Protein AF-A0A956J479-F1 (afdb_monomer)

Mean predicted aligned error: 20.03 Å

Secondary structure (DSSP, 8-state):
-------------------------PPP-PPEEEEEEEPB-SS-HHHHHHHHHHHHHHHHH-SSEEEPSS-EEHHHHHHHTT--SS--HHHHHHHHHHHT-S-EEEEEEEEETTEEEEEEEEESSSEEEEEEEEEETT---TT-HHHHHHHHHHHHHHTT-PPEEEEEE-SS--EEEETTPPPEEPBTTEEEEEE-SEEEEEEEE-TTB--EEEEEEEPTT-EEEEE-PPPBS---------------------------S----S---SS---------------SSSPPP-------PPEEEEEEESSTT-SBSSHHHHHHHHHHH-EEEEEEEEEPS-EEEP-GGGEESEETTEE---TT--SSS-EEEEEPTT---EEESS-EEETTTTSEEEEEEE--SSEEEES-EEE--SSEEEEEEE-SS----S-EEES-EEE--SSS-SEEEEE-TT----S-EEES--

Nearest PDB structures (foldseek):
  6hif-assembly1_Y  TM=7.988E-01  e=5.379E-04  Candidatus Kuenenia stuttgartensis
  2nsm-assembly1_A  TM=7.038E-01  e=1.275E-03  Homo sapiens
  1h8l-assembly1_A  TM=7.271E-01  e=7.919E-03  Lophonetta specularioides
  4q6v-assembly1_A  TM=5.672E-01  e=2.227E-03  Salmonella enterica subsp. enterica serovar Typhimurium str. LT2
  2xhn-assembly2_A  TM=4.686E-01  e=1.456E-02  Aspergillus aculeatus

pLDDT: mean 75.17, std 23.73, range [21.19, 98.69]

Sequence (469 aa):
MRVVVRFLALLVFALSLFSAQTASAQAKGEKQTIQVLTLYSDTAYEQAEALSIALKRAVDRSSGWTLGKGDFSLEVLTAALGCKTTPDEACLKKIADRVKATHFVWGSLEKQGKDVAGTLHLYDGASGKETQVKYSENLSDASDETLLQIAEVAFAELVGTAPGKLVITSKDAKTVSVDGAAPTAFVDGRAELTLPGGEHTVVLRAPGFGDESRDVTVVQGESSELEIAMRSTAAQVGGGGEVGMDTGKPMNTKKVIGLAGMGVGAALLVGAVYSAIKVNSINNDDADENPYTIIVQGVGALSGTFDVGGGAMDFADPGAAFDALELSGIGGPVVFNVFTGTYTSNASCEFGHKGAVDAPVNGASATNTITFQAAPGQTPVISGSGATDPFALGVSSTVSLNQQFVRFIGITFTGGIDTGLSVLSTATQLASDLEVRRCSFHSVTAGPGMLALGLGGNNLNDVLIENNF

Radius of gyration: 30.96 Å; Cα contacts (8 Å, |Δi|>4): 1007; chains: 1; bounding box: 68×103×88 Å

Solvent-accessible surface area (backbone atoms only — not comparable to full-atom values): 26208 Å² total; per-residue (Å²): 133,85,84,90,82,89,87,87,82,91,79,86,84,77,89,74,86,77,76,81,71,79,76,71,80,77,71,82,82,73,62,45,62,34,33,59,32,33,33,32,40,95,68,27,51,58,38,20,51,16,47,32,47,11,35,46,54,30,33,64,72,37,92,60,40,36,68,43,87,75,88,47,45,46,57,60,50,25,61,76,68,74,43,52,96,74,65,52,64,73,46,48,52,54,49,28,68,72,70,73,42,67,23,34,39,40,40,39,36,36,59,55,88,72,26,32,37,34,43,41,35,26,36,67,84,51,83,48,44,67,45,77,50,74,48,56,56,84,62,43,55,50,82,40,44,49,51,26,52,54,24,30,34,49,49,28,51,36,74,68,44,43,46,6,36,43,36,39,36,22,90,62,44,45,30,37,22,51,68,79,15,72,70,44,66,43,56,96,35,35,35,80,46,80,37,43,53,43,80,44,44,36,36,35,35,33,95,76,35,50,75,44,75,46,79,44,76,36,50,57,64,37,78,47,79,45,82,52,82,64,54,68,74,81,82,90,78,89,83,89,79,91,79,83,91,87,84,85,91,82,93,85,88,85,90,86,87,88,81,87,81,88,83,90,87,85,85,88,72,93,63,67,80,82,76,78,80,74,79,90,68,77,90,73,90,59,96,83,67,80,87,80,85,83,81,87,76,91,50,77,46,41,59,48,73,42,24,23,50,33,91,86,45,47,24,76,36,71,30,60,46,37,52,48,33,42,73,27,16,29,76,35,42,31,38,35,34,28,28,55,47,82,37,76,30,31,66,46,24,27,31,23,28,58,66,88,39,86,33,59,48,46,64,55,34,98,77,20,28,42,34,44,28,34,26,94,94,36,62,19,31,40,35,26,42,34,4,52,34,57,86,68,80,55,42,29,9,16,29,26,34,29,40,49,28,34,33,43,32,36,40,30,27,22,45,2,45,39,13,12,35,36,38,36,14,43,90,89,42,50,32,27,47,30,37,43,27,50,26,35,42,47,68,36,72,74,43,47,45,63,44,80,48,51,37,94,85,32,77,68,42,69,70,46,80,43,75,61,82

Foldseek 3Di:
DDDDDDDDDDDDDDDDDPPPPPPPPDPPADAAEEEEAQEDEPAQNLQSNLLSLLLQVLQVPDPRHDYADDYHHLVVLCVVQVHDSDHAFVSVVVVCVVSVHQKYKYWHWYDDPQKIKIKIFIRNPGRADIDIAMGGSVSSHSPAVQSSFSSNCRSCVRVVFAWFKEKEFEPAFQWKDKPPHDTDGDDPRIDIDTGGFAKIKMWTDHPQFDIDIDIDGGHTPYYHYHYDYTHGPDDDDDDDDDDDDDDDDDDDDDDDDDDDDDDDDDDDDDADDPPFPPPVDDPDPDDPDDDDDDGDDPAAADEDEHEECDDVNNDPHVLRVQVSQLVHAHPFAYEYAYAADEAEAAQSLEHQAREPGGRERPPDDPGHAYEYEHHVPGQHEQEAFRHFHVVVVTQTESHEDQYDRYEYYRYEFEHHAAESYEAEQEPVTHHEQYHYYNYEFDHHHHYYNYHYDYPPPDDHYNYHDYHYD

Structure (mmCIF, N/CA/C/O backbone):
data_AF-A0A956J479-F1
#
_entry.id   AF-A0A956J479-F1
#
loop_
_atom_site.group_PDB
_atom_site.id
_atom_site.type_symbol
_atom_site.label_atom_id
_atom_site.label_alt_id
_atom_site.label_comp_id
_atom_site.label_asym_id
_atom_site.label_entity_id
_atom_site.label_seq_id
_atom_site.pdbx_PDB_ins_code
_atom_site.Cartn_x
_atom_site.Cartn_y
_atom_site.Cartn_z
_atom_site.occupancy
_atom_site.B_iso_or_equiv
_atom_site.auth_seq_id
_atom_site.auth_comp_id
_atom_site.auth_asym_id
_atom_site.auth_atom_id
_atom_site.pdbx_PDB_model_num
ATOM 1 N N . MET A 1 1 ? -6.149 -83.464 48.386 1.00 36.00 1 MET A N 1
ATOM 2 C CA . MET A 1 1 ? -4.729 -83.843 48.545 1.00 36.00 1 MET A CA 1
ATOM 3 C C . MET A 1 1 ? -3.895 -82.575 48.361 1.00 36.00 1 MET A C 1
ATOM 5 O O . MET A 1 1 ? -4.026 -81.972 47.314 1.00 36.00 1 MET A O 1
ATOM 9 N N . ARG A 1 2 ? -3.184 -82.141 49.418 1.00 35.34 2 ARG A N 1
ATOM 10 C CA . ARG A 1 2 ? -1.914 -81.365 49.457 1.00 35.34 2 ARG A CA 1
ATOM 11 C C . ARG A 1 2 ? -1.675 -80.271 48.372 1.00 35.34 2 ARG A C 1
ATOM 13 O O . ARG A 1 2 ? -1.531 -80.608 47.213 1.00 35.34 2 ARG A O 1
ATOM 20 N N . VAL A 1 3 ? -1.687 -78.966 48.706 1.00 32.50 3 VAL A N 1
ATOM 21 C CA . VAL A 1 3 ? -0.550 -78.134 49.221 1.00 32.50 3 VAL A CA 1
ATOM 22 C C . VAL A 1 3 ? 0.208 -77.382 48.091 1.00 32.50 3 VAL A C 1
ATOM 24 O O . VAL A 1 3 ? 0.863 -78.042 47.302 1.00 32.50 3 VAL A O 1
ATOM 27 N N . VAL A 1 4 ? 0.169 -76.020 48.127 1.00 37.81 4 VAL A N 1
ATOM 28 C CA . VAL A 1 4 ? 1.318 -75.051 47.982 1.00 37.81 4 VAL A CA 1
ATOM 29 C C . VAL A 1 4 ? 1.917 -74.863 46.557 1.00 37.81 4 VAL A C 1
ATOM 31 O O . VAL A 1 4 ? 2.041 -75.832 45.835 1.00 37.81 4 VAL A O 1
ATOM 34 N N . VAL A 1 5 ? 2.345 -73.699 46.024 1.00 35.38 5 VAL A N 1
ATOM 35 C CA . VAL A 1 5 ? 2.514 -72.304 46.485 1.00 35.38 5 VAL A CA 1
ATOM 36 C C . VAL A 1 5 ? 2.699 -71.325 45.298 1.00 35.38 5 VAL A C 1
ATOM 38 O O . VAL A 1 5 ? 3.169 -71.698 44.231 1.00 35.38 5 VAL A O 1
ATOM 41 N N . ARG A 1 6 ? 2.333 -70.067 45.579 1.00 37.97 6 ARG A N 1
ATOM 42 C CA . ARG A 1 6 ? 2.652 -68.736 45.007 1.00 37.97 6 ARG A CA 1
ATOM 43 C C . ARG A 1 6 ? 3.824 -68.602 44.011 1.00 37.97 6 ARG A C 1
ATOM 45 O O . ARG A 1 6 ? 4.923 -69.036 44.323 1.00 37.97 6 ARG A O 1
ATOM 52 N N . PHE A 1 7 ? 3.644 -67.739 43.001 1.00 32.47 7 PHE A N 1
ATOM 53 C CA . PHE A 1 7 ? 4.524 -66.575 42.793 1.00 32.47 7 PHE A CA 1
ATOM 54 C C . PHE A 1 7 ? 3.744 -65.359 42.259 1.00 32.47 7 PHE A C 1
ATOM 56 O O . PHE A 1 7 ? 2.740 -65.481 41.566 1.00 32.47 7 PHE A O 1
ATOM 63 N N . LEU A 1 8 ? 4.201 -64.200 42.717 1.00 33.84 8 LEU A N 1
ATOM 64 C CA . LEU A 1 8 ? 3.610 -62.867 42.733 1.00 33.84 8 LEU A CA 1
ATOM 65 C C . LEU A 1 8 ? 3.999 -62.071 41.474 1.00 33.84 8 LEU A C 1
ATOM 67 O O . LEU A 1 8 ? 5.181 -62.038 41.149 1.00 33.84 8 LEU A O 1
ATOM 71 N N . ALA A 1 9 ? 3.061 -61.348 40.857 1.00 31.84 9 ALA A N 1
ATOM 72 C CA . ALA A 1 9 ? 3.350 -60.089 40.160 1.00 31.84 9 ALA A CA 1
ATOM 73 C C . ALA A 1 9 ? 2.073 -59.237 40.060 1.00 31.84 9 ALA A C 1
ATOM 75 O O . ALA A 1 9 ? 1.114 -59.592 39.379 1.00 31.84 9 ALA A O 1
ATOM 76 N N . LEU A 1 10 ? 2.072 -58.131 40.803 1.00 34.28 10 LEU A N 1
ATOM 77 C CA . LEU A 1 10 ? 1.108 -57.037 40.729 1.00 34.28 10 LEU A CA 1
ATOM 78 C C . LEU A 1 10 ? 1.186 -56.341 39.363 1.00 34.28 10 LEU A C 1
ATOM 80 O O . LEU A 1 10 ? 2.277 -55.949 38.962 1.00 34.28 10 LEU A O 1
ATOM 84 N N . LEU A 1 11 ? 0.042 -56.033 38.748 1.00 33.53 11 LEU A N 1
ATOM 85 C CA . LEU A 1 11 ? -0.145 -54.706 38.161 1.00 33.53 11 LEU A CA 1
ATOM 86 C C . LEU A 1 11 ? -1.626 -54.306 38.190 1.00 33.53 11 LEU A C 1
ATOM 88 O O . LEU A 1 11 ? -2.512 -55.041 37.765 1.00 33.53 11 LEU A O 1
ATOM 92 N N . VAL A 1 12 ? -1.849 -53.132 38.763 1.00 35.03 12 VAL A N 1
ATOM 93 C CA . VAL A 1 12 ? -3.118 -52.447 38.992 1.00 35.03 12 VAL A CA 1
ATOM 94 C C . VAL A 1 12 ? -3.683 -51.962 37.654 1.00 35.03 12 VAL A C 1
ATOM 96 O O . VAL A 1 12 ? -3.022 -51.189 36.969 1.00 35.03 12 VAL A O 1
ATOM 99 N N . PHE A 1 13 ? -4.905 -52.368 37.297 1.00 35.03 13 PHE A N 1
ATOM 100 C CA . PHE A 1 13 ? -5.676 -51.727 36.228 1.00 35.03 13 PHE A CA 1
ATOM 101 C C . PHE A 1 13 ? -6.723 -50.827 36.891 1.00 35.03 13 PHE A C 1
ATOM 103 O O . PHE A 1 13 ? -7.744 -51.297 37.393 1.00 35.03 13 PHE A O 1
ATOM 110 N N . ALA A 1 14 ? -6.404 -49.538 36.992 1.00 38.03 14 ALA A N 1
ATOM 111 C CA . ALA A 1 14 ? -7.307 -48.527 37.517 1.00 38.03 14 ALA A CA 1
ATOM 112 C C . ALA A 1 14 ? -8.345 -48.154 36.450 1.00 38.03 14 ALA A C 1
ATOM 114 O O . ALA A 1 14 ? -7.998 -47.809 35.322 1.00 38.03 14 ALA A O 1
ATOM 115 N N . LEU A 1 15 ? -9.618 -48.216 36.846 1.00 41.38 15 LEU A N 1
ATOM 116 C CA . LEU A 1 15 ? -10.742 -47.554 36.191 1.00 41.38 15 LEU A CA 1
ATOM 117 C C . LEU A 1 15 ? -10.443 -46.055 36.046 1.00 41.38 15 LEU A C 1
ATOM 119 O O . LEU A 1 15 ? -10.305 -45.361 37.053 1.00 41.38 15 LEU A O 1
ATOM 123 N N . SER A 1 16 ? -10.457 -45.541 34.819 1.00 34.72 16 SER A N 1
ATOM 124 C CA . SER A 1 16 ? -10.717 -44.127 34.559 1.00 34.72 16 SER A CA 1
ATOM 125 C C . SER A 1 16 ? -11.978 -43.995 33.707 1.00 34.72 16 SER A C 1
ATOM 127 O O . SER A 1 16 ? -12.052 -44.412 32.552 1.00 34.72 16 SER A O 1
ATOM 129 N N . LEU A 1 17 ? -13.003 -43.431 34.342 1.00 38.16 17 LEU A N 1
ATOM 130 C CA . LEU A 1 17 ? -14.173 -42.847 33.706 1.00 38.16 17 LEU A CA 1
ATOM 131 C C . LEU A 1 17 ? -13.689 -41.733 32.772 1.00 38.16 17 LEU A C 1
ATOM 133 O O . LEU A 1 17 ? -13.314 -40.659 33.236 1.00 38.16 17 LEU A O 1
ATOM 137 N N . PHE A 1 18 ? -13.696 -41.976 31.464 1.00 33.41 18 PHE A N 1
ATOM 138 C CA . PHE A 1 18 ? -13.647 -40.887 30.496 1.00 33.41 18 PHE A CA 1
ATOM 139 C C . PHE A 1 18 ? -15.038 -40.261 30.439 1.00 33.41 18 PHE A C 1
ATOM 141 O O . PHE A 1 18 ? -15.944 -40.749 29.765 1.00 33.41 18 PHE A O 1
ATOM 148 N N . SER A 1 19 ? -15.215 -39.174 31.185 1.00 37.88 19 SER A N 1
ATOM 149 C CA . SER A 1 19 ? -16.222 -38.167 30.883 1.00 37.88 19 SER A CA 1
ATOM 150 C C . SER A 1 19 ? -15.996 -37.700 29.447 1.00 37.88 19 SER A C 1
ATOM 152 O O . SER A 1 19 ? -15.016 -37.014 29.161 1.00 37.88 19 SER A O 1
ATOM 154 N N . ALA A 1 20 ? -16.892 -38.103 28.547 1.00 34.62 20 ALA A N 1
ATOM 155 C CA . ALA A 1 20 ? -17.025 -37.497 27.236 1.00 34.62 20 ALA A CA 1
ATOM 156 C C . ALA A 1 20 ? -17.447 -36.039 27.451 1.00 34.62 20 ALA A C 1
ATOM 158 O O . ALA A 1 20 ? -18.630 -35.724 27.552 1.00 34.62 20 ALA A O 1
ATOM 159 N N . GLN A 1 21 ? -16.464 -35.150 27.590 1.00 38.47 21 GLN A N 1
ATOM 160 C CA . GLN A 1 21 ? -16.679 -33.746 27.302 1.00 38.47 21 GLN A CA 1
ATOM 161 C C . GLN A 1 21 ? -17.066 -33.698 25.829 1.00 38.47 21 GLN A C 1
ATOM 163 O O . GLN A 1 21 ? -16.274 -34.031 24.949 1.00 38.47 21 GLN A O 1
ATOM 168 N N . THR A 1 22 ? -18.323 -33.358 25.573 1.00 32.06 22 THR A N 1
ATOM 169 C CA . THR A 1 22 ? -18.760 -32.862 24.279 1.00 32.06 22 THR A CA 1
ATOM 170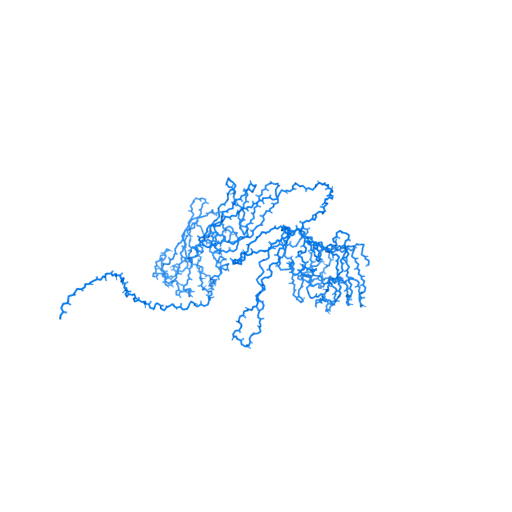 C C . THR A 1 22 ? -17.871 -31.671 23.950 1.00 32.06 22 THR A C 1
ATOM 172 O O . THR A 1 22 ? -18.097 -30.569 24.446 1.00 32.06 22 THR A O 1
ATOM 175 N N . ALA A 1 23 ? -16.820 -31.911 23.169 1.00 29.14 23 ALA A N 1
ATOM 176 C CA . ALA A 1 23 ? -16.127 -30.865 22.452 1.00 29.14 23 ALA A CA 1
ATOM 177 C C . ALA A 1 23 ? -17.169 -30.274 21.501 1.00 29.14 23 ALA A C 1
ATOM 179 O O . ALA A 1 23 ? -17.498 -30.858 20.469 1.00 29.14 23 ALA A O 1
ATOM 180 N N . SER A 1 24 ? -17.779 -29.170 21.921 1.00 34.81 24 SER A N 1
ATOM 181 C CA . SER A 1 24 ? -18.536 -28.303 21.038 1.00 34.81 24 SER A CA 1
ATOM 182 C C . SER A 1 24 ? -17.620 -27.964 19.871 1.00 34.81 24 SER A C 1
ATOM 184 O O . SER A 1 24 ? -16.585 -27.326 20.063 1.00 34.81 24 SER A O 1
ATOM 186 N N . ALA A 1 25 ? -17.975 -28.462 18.688 1.00 32.03 25 ALA A N 1
ATOM 187 C CA . ALA A 1 25 ? -17.360 -28.080 17.433 1.00 32.03 25 ALA A CA 1
ATOM 188 C C . ALA A 1 25 ? -17.319 -26.548 17.376 1.00 32.03 25 ALA A C 1
ATOM 190 O O . ALA A 1 25 ? -18.358 -25.889 17.398 1.00 32.03 25 ALA A O 1
ATOM 191 N N . GLN A 1 26 ? -16.110 -25.993 17.404 1.00 33.75 26 GLN A N 1
ATOM 192 C CA . GLN A 1 26 ? -15.884 -24.559 17.349 1.00 33.75 26 GLN A CA 1
ATOM 193 C C . GLN A 1 26 ? -16.357 -24.082 15.974 1.00 33.75 26 GLN A C 1
ATOM 195 O O . GLN A 1 26 ? -15.857 -24.541 14.945 1.00 33.75 26 GLN A O 1
ATOM 200 N N . ALA A 1 27 ? -17.386 -23.237 15.970 1.00 31.33 27 ALA A N 1
ATOM 201 C CA . ALA A 1 27 ? -17.938 -22.644 14.766 1.00 31.33 27 ALA A CA 1
ATOM 202 C C . ALA A 1 27 ? -16.822 -21.962 13.957 1.00 31.33 27 ALA A C 1
ATOM 204 O O . ALA A 1 27 ? -15.974 -21.257 14.506 1.00 31.33 27 ALA A O 1
ATOM 205 N N . LYS A 1 28 ? -16.825 -22.210 12.647 1.00 38.09 28 LYS A N 1
ATOM 206 C CA . LYS A 1 28 ? -15.977 -21.564 11.640 1.00 38.09 28 LYS A CA 1
A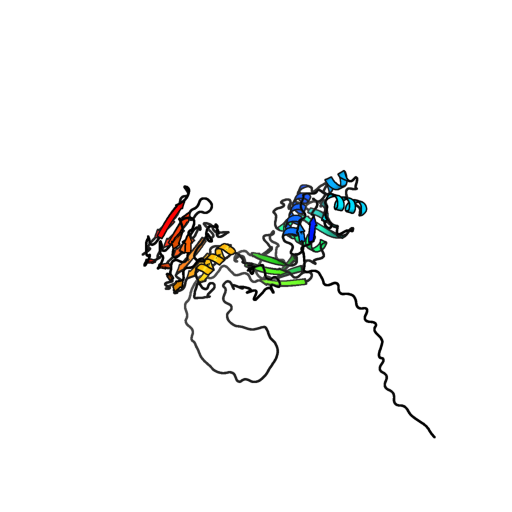TOM 207 C C . LYS A 1 28 ? -16.153 -20.041 11.790 1.00 38.09 28 LYS A C 1
ATOM 209 O O . LYS A 1 28 ? -17.277 -19.558 11.719 1.00 38.09 28 LYS A O 1
ATOM 214 N N . GLY A 1 29 ? -15.061 -19.342 12.110 1.00 49.31 29 GLY A N 1
ATOM 215 C CA . GLY A 1 29 ? -15.051 -18.024 12.757 1.00 49.31 29 GLY A CA 1
ATOM 216 C C . GLY A 1 29 ? -15.752 -16.901 11.992 1.00 49.31 29 GLY A C 1
ATOM 217 O O . GLY A 1 29 ? -15.184 -16.309 11.080 1.00 49.31 29 GLY A O 1
ATOM 218 N N . GLU A 1 30 ? -16.965 -16.575 12.422 1.00 60.19 30 GLU A N 1
ATOM 219 C CA . GLU A 1 30 ? -17.624 -15.303 12.138 1.00 60.19 30 GLU A CA 1
ATOM 220 C C . GLU A 1 30 ? -16.966 -14.216 13.008 1.00 60.19 30 GLU A C 1
ATOM 222 O O . GLU A 1 30 ? -16.804 -14.409 14.217 1.00 60.19 30 GLU A O 1
ATOM 227 N N . LYS A 1 31 ? -16.534 -13.096 12.407 1.00 72.44 31 LYS A N 1
ATOM 228 C CA . LYS A 1 31 ? -15.951 -11.981 13.170 1.00 72.44 31 LYS A CA 1
ATOM 229 C C . LYS A 1 31 ? -16.982 -11.463 14.173 1.00 72.44 31 LYS A C 1
ATOM 231 O O . LYS A 1 31 ? -18.119 -11.167 13.808 1.00 72.44 31 LYS A O 1
ATOM 236 N N . GLN A 1 32 ? -16.585 -11.321 15.433 1.00 85.56 32 GLN A N 1
ATOM 237 C CA . GLN A 1 32 ? -17.480 -10.796 16.461 1.00 85.56 32 GLN A CA 1
ATOM 238 C C . GLN A 1 32 ? -17.600 -9.275 16.327 1.00 85.56 32 GLN A C 1
ATOM 240 O O . GLN A 1 32 ? -16.631 -8.580 16.028 1.00 85.56 32 GLN A O 1
ATOM 245 N N . THR A 1 33 ? -18.799 -8.734 16.546 1.00 92.38 33 THR A N 1
ATOM 246 C CA . THR A 1 33 ? -19.001 -7.278 16.532 1.00 92.38 33 THR A CA 1
ATOM 247 C C . THR A 1 33 ? -18.659 -6.677 17.893 1.00 92.38 33 THR A C 1
ATOM 249 O O . THR A 1 33 ? -19.109 -7.185 18.923 1.00 92.38 33 THR A O 1
ATOM 252 N N . ILE A 1 34 ? -17.911 -5.573 17.893 1.00 95.38 34 ILE A N 1
ATOM 253 C CA . ILE A 1 34 ? -17.559 -4.806 19.091 1.00 95.38 34 ILE A CA 1
ATOM 254 C C . ILE A 1 34 ? -17.755 -3.311 18.860 1.00 95.38 34 ILE A C 1
ATOM 256 O O . ILE A 1 34 ? -17.376 -2.772 17.825 1.00 95.38 34 ILE A O 1
ATOM 260 N N . GLN A 1 35 ? -18.356 -2.627 19.827 1.00 96.56 35 GLN A N 1
ATOM 261 C CA . GLN A 1 35 ? -18.485 -1.174 19.805 1.00 96.56 35 GLN A CA 1
ATOM 262 C C . GLN A 1 35 ? -17.316 -0.528 20.559 1.00 96.56 35 GLN A C 1
ATOM 264 O O . GLN A 1 35 ? -16.873 -1.042 21.579 1.00 96.56 35 GLN A O 1
ATOM 269 N N . VAL A 1 36 ? -16.845 0.636 20.121 1.00 97.62 36 VAL A N 1
ATOM 270 C CA . VAL A 1 36 ? -15.950 1.480 20.930 1.00 97.62 36 VAL A CA 1
ATOM 271 C C . VAL A 1 36 ? -16.738 2.710 21.357 1.00 97.62 36 VAL A C 1
ATOM 273 O O . VAL A 1 36 ? -17.226 3.454 20.501 1.00 97.62 36 VAL A O 1
ATOM 276 N N . LEU A 1 37 ? -16.917 2.890 22.667 1.00 96.88 37 LEU A N 1
ATOM 277 C CA . LEU A 1 37 ? -17.513 4.103 23.224 1.00 96.88 37 LEU A CA 1
ATOM 278 C C . LEU A 1 37 ? -16.428 5.172 23.347 1.00 96.88 37 LEU A C 1
ATOM 280 O O . LEU A 1 37 ? -15.317 4.860 23.775 1.00 96.88 37 LEU A O 1
ATOM 284 N N . THR A 1 38 ? -16.748 6.425 23.020 1.00 97.38 38 THR A N 1
ATOM 285 C CA . THR A 1 38 ? -15.825 7.535 23.267 1.00 97.38 38 THR A CA 1
ATOM 286 C C . THR A 1 38 ? -15.483 7.575 24.751 1.00 97.38 38 THR A C 1
ATOM 288 O O . THR A 1 38 ? -16.386 7.606 25.598 1.00 97.38 38 THR A O 1
ATOM 291 N N . LEU A 1 39 ? -14.184 7.531 25.038 1.00 96.62 39 LEU A N 1
ATOM 292 C CA . LEU A 1 39 ? -13.633 7.495 26.383 1.00 96.62 39 LEU A CA 1
ATOM 293 C C . LEU A 1 39 ? -13.993 8.771 27.142 1.00 96.62 39 LEU A C 1
ATOM 295 O O . LEU A 1 39 ? -14.049 9.860 26.576 1.00 96.62 39 LEU A O 1
ATOM 299 N N . TYR A 1 40 ? -14.231 8.626 28.440 1.00 94.19 40 TYR A N 1
ATOM 300 C CA . TYR A 1 40 ? -14.518 9.753 29.319 1.00 94.19 40 TYR A CA 1
ATOM 301 C C . TYR A 1 40 ? -13.225 10.454 29.751 1.00 94.19 40 TYR A C 1
ATOM 303 O O . TYR A 1 40 ? -12.240 9.795 30.089 1.00 94.19 40 TYR A O 1
ATOM 311 N N . SER A 1 41 ? -13.217 11.785 29.806 1.00 94.75 41 SER A N 1
ATOM 312 C CA . SER A 1 41 ? -12.142 12.521 30.471 1.00 94.75 41 SER A CA 1
ATOM 313 C C . SER A 1 41 ? -12.565 13.929 30.874 1.00 94.75 41 SER A C 1
ATOM 315 O O . SER A 1 41 ? -13.056 14.685 30.043 1.00 94.75 41 SER A O 1
ATOM 317 N N . ASP A 1 42 ? -12.265 14.310 32.118 1.00 91.00 42 ASP A N 1
ATOM 318 C CA . ASP A 1 42 ? -12.422 15.689 32.603 1.00 91.00 42 ASP A CA 1
ATOM 319 C C . ASP A 1 42 ? -11.237 16.598 32.235 1.00 91.00 42 ASP A C 1
ATOM 321 O O . ASP A 1 42 ? -11.354 17.822 32.235 1.00 91.00 42 ASP A O 1
ATOM 325 N N . THR A 1 43 ? -10.062 16.017 31.971 1.00 94.25 43 THR A N 1
ATOM 326 C CA . THR A 1 43 ? -8.796 16.772 31.868 1.00 94.25 43 THR A CA 1
ATOM 327 C C . THR A 1 43 ? -8.038 16.550 30.561 1.00 94.25 43 THR A C 1
ATOM 329 O O . THR A 1 43 ? -7.178 17.362 30.219 1.00 94.25 43 THR A O 1
ATOM 332 N N . ALA A 1 44 ? -8.361 15.494 29.813 1.00 93.19 44 ALA A N 1
ATOM 333 C CA . ALA A 1 44 ? -7.693 15.048 28.591 1.00 93.19 44 ALA A CA 1
ATOM 334 C C . ALA A 1 44 ? -8.711 14.779 27.462 1.00 93.19 44 ALA A C 1
ATOM 336 O O . ALA A 1 44 ? -8.664 13.733 26.819 1.00 93.19 44 ALA A O 1
ATOM 337 N N . TYR A 1 45 ? -9.670 15.693 27.253 1.00 93.75 45 TYR A N 1
ATOM 338 C CA . TYR A 1 45 ? -10.777 15.505 26.300 1.00 93.75 45 TYR A CA 1
ATOM 339 C C . TYR A 1 45 ? -10.294 15.196 24.871 1.00 93.75 45 TYR A C 1
ATOM 341 O O . TYR A 1 45 ? -10.739 14.222 24.270 1.00 93.75 45 TYR A O 1
ATOM 349 N N . GLU A 1 46 ? -9.334 15.971 24.354 1.00 93.12 46 GLU A N 1
ATOM 350 C CA . GLU A 1 46 ? -8.775 15.768 23.006 1.00 93.12 46 GLU A CA 1
ATOM 351 C C . GLU A 1 46 ? -8.119 14.386 22.867 1.00 93.12 46 GLU A C 1
ATOM 353 O O . GLU A 1 46 ? -8.329 13.680 21.885 1.00 93.12 46 GLU A O 1
ATOM 358 N N . GLN A 1 47 ? -7.365 13.957 23.881 1.00 95.56 47 GLN A N 1
ATOM 359 C CA . GLN A 1 47 ? -6.692 12.660 23.888 1.00 95.56 47 GLN A CA 1
ATOM 360 C C . GLN A 1 47 ? -7.684 11.505 24.046 1.00 95.56 47 GLN A C 1
ATOM 362 O O . GLN A 1 47 ? -7.471 10.438 23.474 1.00 95.56 47 GLN A O 1
ATOM 367 N N . ALA A 1 48 ? -8.771 11.711 24.793 1.00 94.56 48 ALA A N 1
ATOM 368 C CA . ALA A 1 48 ? -9.843 10.736 24.929 1.00 94.56 48 ALA A CA 1
ATOM 369 C C . ALA A 1 48 ? -10.557 10.512 23.592 1.00 94.56 48 ALA A C 1
ATOM 371 O O . ALA A 1 48 ? -10.779 9.363 23.209 1.00 94.56 48 ALA A O 1
ATOM 372 N N . GLU A 1 49 ? -10.848 11.576 22.843 1.00 95.19 49 GLU A N 1
ATOM 373 C CA . GLU A 1 49 ? -11.411 11.480 21.495 1.00 95.19 49 GLU A CA 1
ATOM 374 C C . GLU A 1 49 ? -10.435 10.805 20.520 1.00 95.19 49 GLU A C 1
ATOM 376 O O . GLU A 1 49 ? -10.800 9.826 19.861 1.00 95.19 49 GLU A O 1
ATOM 381 N N . ALA A 1 50 ? -9.176 11.249 20.497 1.00 94.62 50 ALA A N 1
ATOM 382 C CA . ALA A 1 50 ? -8.149 10.702 19.617 1.00 94.62 50 ALA A CA 1
ATOM 383 C C . ALA A 1 50 ? -7.898 9.207 19.863 1.00 94.62 50 ALA A C 1
ATOM 385 O O . ALA A 1 50 ? -7.921 8.415 18.918 1.00 94.62 50 ALA A O 1
ATOM 386 N N . LEU A 1 51 ? -7.744 8.790 21.127 1.00 96.50 51 LEU A N 1
ATOM 387 C CA . LEU A 1 51 ? -7.564 7.379 21.473 1.00 96.50 51 LEU A CA 1
ATOM 388 C C . LEU A 1 51 ? -8.815 6.553 21.156 1.00 96.50 51 LEU A C 1
ATOM 390 O O . LEU A 1 51 ? -8.697 5.409 20.730 1.00 96.50 51 LEU A O 1
ATOM 394 N N . SER A 1 52 ? -10.016 7.119 21.304 1.00 97.56 52 SER A N 1
ATOM 395 C CA . SER A 1 52 ? -11.256 6.430 20.919 1.00 97.56 52 SER A CA 1
ATOM 396 C C . SER A 1 52 ? -11.293 6.125 19.422 1.00 97.56 52 SER A C 1
ATOM 398 O O . SER A 1 52 ? -11.714 5.041 19.023 1.00 97.56 52 SER A O 1
ATOM 400 N N . ILE A 1 53 ? -10.844 7.060 18.582 1.00 96.31 53 ILE A N 1
ATOM 401 C CA . ILE A 1 53 ? -10.754 6.853 17.132 1.00 96.31 53 ILE A CA 1
ATOM 402 C C . ILE A 1 53 ? -9.634 5.859 16.800 1.00 96.31 53 ILE A C 1
ATOM 404 O O . ILE A 1 53 ? -9.846 4.956 15.992 1.00 96.31 53 ILE A O 1
ATOM 408 N N . ALA A 1 54 ? -8.480 5.957 17.461 1.00 94.31 54 ALA A N 1
ATOM 409 C CA . ALA A 1 54 ? -7.393 4.993 17.311 1.00 94.31 54 ALA A CA 1
ATOM 410 C C . ALA A 1 54 ? -7.830 3.563 17.693 1.00 94.31 54 ALA A C 1
ATOM 412 O O . ALA A 1 54 ? -7.531 2.617 16.972 1.00 94.31 54 ALA A O 1
ATOM 413 N N . LEU A 1 55 ? -8.629 3.395 18.753 1.00 96.38 55 LEU A N 1
ATOM 414 C CA . LEU A 1 55 ? -9.216 2.105 19.139 1.00 96.38 55 LEU A CA 1
ATOM 415 C C . LEU A 1 55 ? -10.187 1.566 18.081 1.00 96.38 55 LEU A C 1
ATOM 417 O O . LEU A 1 55 ? -10.184 0.369 17.810 1.00 96.38 55 LEU A O 1
ATOM 421 N N . LYS A 1 56 ? -10.994 2.423 17.444 1.00 96.56 56 LYS A N 1
ATOM 422 C CA . LYS A 1 56 ? -11.850 2.013 16.314 1.00 96.56 56 LYS A CA 1
ATOM 423 C C . LYS A 1 56 ? -11.010 1.498 15.141 1.00 96.56 56 LYS A C 1
ATOM 425 O O . LYS A 1 56 ? -11.285 0.419 14.627 1.00 96.56 56 LYS A O 1
ATOM 430 N N . ARG A 1 57 ? -9.941 2.218 14.784 1.00 94.06 57 ARG A N 1
ATOM 431 C CA . ARG A 1 57 ? -8.978 1.797 13.749 1.00 94.06 57 ARG A CA 1
ATOM 432 C C . ARG A 1 57 ? -8.299 0.468 14.112 1.00 94.06 57 ARG A C 1
ATOM 434 O O . ARG A 1 57 ? -8.148 -0.392 13.249 1.00 94.06 57 ARG A O 1
ATOM 441 N N . ALA A 1 58 ? -7.941 0.275 15.382 1.00 90.00 58 ALA A N 1
ATOM 442 C CA . ALA A 1 58 ? -7.369 -0.974 15.881 1.00 90.00 58 ALA A CA 1
ATOM 443 C C . ALA A 1 58 ? -8.341 -2.162 15.750 1.00 90.00 58 ALA A C 1
ATOM 445 O O . ALA A 1 58 ? -7.932 -3.255 15.362 1.00 90.00 58 ALA A O 1
ATOM 446 N N . VAL A 1 59 ? -9.637 -1.952 16.017 1.00 92.25 59 VAL A N 1
ATOM 447 C CA . VAL A 1 59 ? -10.677 -2.967 15.775 1.00 92.25 59 VAL A CA 1
ATOM 448 C C . VAL A 1 59 ? -10.719 -3.346 14.294 1.00 92.25 59 VAL A C 1
ATOM 450 O O . VAL A 1 59 ? -10.714 -4.538 13.984 1.00 92.25 59 VAL A O 1
ATOM 453 N N . ASP A 1 60 ? -10.715 -2.362 13.391 1.00 89.06 60 ASP A N 1
ATOM 454 C CA . ASP A 1 60 ? -10.774 -2.595 11.940 1.00 89.06 60 ASP A CA 1
ATOM 455 C C . ASP A 1 60 ? -9.549 -3.354 11.408 1.00 89.06 60 ASP A C 1
ATOM 457 O O . ASP A 1 60 ? -9.681 -4.198 10.518 1.00 89.06 60 ASP A O 1
ATOM 461 N N . ARG A 1 61 ? -8.364 -3.105 11.983 1.00 83.00 61 ARG A N 1
ATOM 462 C CA . ARG A 1 61 ? -7.127 -3.840 11.669 1.00 83.00 61 ARG A CA 1
ATOM 463 C C . ARG A 1 61 ? -7.064 -5.236 12.297 1.00 83.00 61 ARG A C 1
ATOM 465 O O . ARG A 1 61 ? -6.231 -6.049 11.902 1.00 83.00 61 ARG A O 1
ATOM 472 N N . SER A 1 62 ? -7.943 -5.558 13.245 1.00 81.00 62 SER A N 1
ATOM 473 C CA . SER A 1 62 ? -7.942 -6.869 13.894 1.00 81.00 62 SER A CA 1
ATOM 474 C C . SER A 1 62 ? -8.553 -7.974 13.011 1.00 81.00 62 SER A C 1
ATOM 476 O O . SER A 1 62 ? -9.516 -7.790 12.257 1.00 81.00 62 SER A O 1
ATOM 478 N N . SER A 1 63 ? -8.017 -9.189 13.131 1.00 71.56 63 SER A N 1
ATOM 479 C CA . SER A 1 63 ? -8.477 -10.346 12.350 1.00 71.56 63 SER A CA 1
ATOM 480 C C . SER A 1 63 ? -9.773 -10.977 12.882 1.00 71.56 63 SER A C 1
ATOM 482 O O . SER A 1 63 ? -10.490 -11.612 12.111 1.00 71.56 63 SER A O 1
ATOM 484 N N . GLY A 1 64 ? -10.106 -10.781 14.164 1.00 81.06 64 GLY A N 1
ATOM 485 C CA . GLY A 1 64 ? -11.234 -11.442 14.840 1.00 81.06 64 GLY A CA 1
ATOM 486 C C . GLY A 1 64 ? -12.467 -10.574 15.108 1.00 81.06 64 GLY A C 1
ATOM 487 O O . GLY A 1 64 ? -13.524 -11.121 15.429 1.00 81.06 64 GLY A O 1
ATOM 488 N N . TRP A 1 65 ? -12.361 -9.249 14.962 1.00 89.69 65 TRP A N 1
ATOM 489 C CA . TRP A 1 65 ? -13.424 -8.317 15.341 1.00 89.69 65 TRP A CA 1
ATOM 490 C C . TRP A 1 65 ? -13.869 -7.424 14.185 1.00 89.69 65 TRP A C 1
ATOM 492 O O . TRP A 1 65 ? -13.172 -7.239 13.191 1.00 89.69 65 TRP A O 1
ATOM 502 N N . THR A 1 66 ? -15.085 -6.901 14.291 1.00 91.75 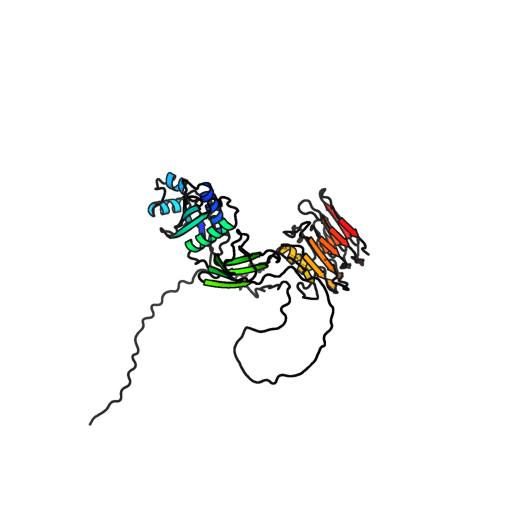66 THR A N 1
ATOM 503 C CA . THR A 1 66 ? -15.648 -5.905 13.374 1.00 91.75 66 THR A CA 1
ATOM 504 C C . THR A 1 66 ? -16.273 -4.785 14.186 1.00 91.75 66 THR A C 1
ATOM 506 O O . THR A 1 66 ? -16.959 -5.043 15.179 1.00 91.75 66 THR A O 1
ATOM 509 N N . LEU A 1 67 ? -16.038 -3.541 13.773 1.00 94.69 67 LEU A N 1
ATOM 510 C CA . LEU A 1 67 ? -16.563 -2.384 14.477 1.00 94.69 67 LEU A CA 1
ATOM 511 C C . LEU A 1 67 ? -18.092 -2.298 14.346 1.00 94.69 67 LEU A C 1
ATOM 513 O O . LEU A 1 67 ? -18.665 -2.401 13.259 1.00 94.69 67 LEU A O 1
ATOM 517 N N . GLY A 1 68 ? -18.760 -2.104 15.482 1.00 91.50 68 GLY A N 1
ATOM 518 C CA . GLY A 1 68 ? -20.195 -1.860 15.564 1.00 91.50 68 GLY A CA 1
ATOM 519 C C . GLY A 1 68 ? -20.598 -0.531 14.923 1.00 91.50 68 GLY A C 1
ATOM 520 O O . GLY A 1 68 ? -19.843 0.440 14.908 1.00 91.50 68 GLY A O 1
ATOM 521 N N . LYS A 1 69 ? -21.818 -0.478 14.377 1.00 88.38 69 LYS A N 1
ATOM 522 C CA . LYS A 1 69 ? -22.351 0.746 13.770 1.00 88.38 69 LYS A CA 1
ATOM 523 C C . LYS A 1 69 ? -22.816 1.731 14.841 1.00 88.38 69 LYS A C 1
ATOM 525 O O . LYS A 1 69 ? -23.636 1.385 15.689 1.00 88.38 69 LYS A O 1
ATOM 530 N N . GLY A 1 70 ? -22.417 2.989 14.677 1.00 87.31 70 GLY A N 1
ATOM 531 C CA . GLY A 1 70 ? -22.870 4.116 15.489 1.00 87.31 70 GLY A CA 1
ATOM 532 C C . GLY A 1 70 ? -21.752 4.709 16.337 1.00 87.31 70 GLY A C 1
ATOM 533 O O . GLY A 1 70 ? -20.787 4.031 16.677 1.00 87.31 70 GLY A O 1
ATOM 534 N N . ASP A 1 71 ? -21.906 5.984 16.682 1.00 91.19 71 ASP A N 1
ATOM 535 C CA . ASP A 1 71 ? -20.990 6.705 17.557 1.00 91.19 71 ASP A CA 1
ATOM 536 C C . ASP A 1 71 ? -21.678 6.992 18.884 1.00 91.19 71 ASP A C 1
ATOM 538 O O . ASP A 1 71 ? -22.744 7.609 18.946 1.00 91.19 71 ASP A O 1
ATOM 542 N N . PHE A 1 72 ? -21.064 6.517 19.960 1.00 95.00 72 PHE A N 1
ATOM 543 C CA . PHE A 1 72 ? -21.621 6.594 21.299 1.00 95.00 72 PHE A CA 1
ATOM 544 C C . PHE A 1 72 ? -20.561 7.127 22.255 1.00 95.00 72 PHE A C 1
ATOM 546 O O . PHE A 1 72 ? -19.436 6.642 22.251 1.00 95.00 72 PHE A O 1
ATOM 553 N N . SER A 1 73 ? -20.928 8.091 23.096 1.00 95.56 73 SER A N 1
ATOM 554 C CA . SER A 1 73 ? -20.056 8.624 24.146 1.00 95.56 73 SER A CA 1
ATOM 555 C C . SER A 1 73 ? -20.427 8.028 25.498 1.00 95.56 73 SER A C 1
ATOM 557 O O . SER A 1 73 ? -21.610 7.986 25.855 1.00 95.56 73 SER A O 1
ATOM 559 N N . LEU A 1 74 ? -19.418 7.584 26.254 1.00 93.81 74 LEU A N 1
ATOM 560 C CA . LEU A 1 74 ? -19.617 7.049 27.597 1.00 93.81 74 LEU A CA 1
ATOM 561 C C . LEU A 1 74 ? -20.257 8.092 28.524 1.00 93.81 74 LEU A C 1
ATOM 563 O O . LEU A 1 74 ? -21.174 7.770 29.278 1.00 93.81 74 LEU A O 1
ATOM 567 N N . GLU A 1 75 ? -19.827 9.349 28.426 1.00 93.44 75 GLU A N 1
ATOM 568 C CA . GLU A 1 75 ? -20.353 10.455 29.229 1.00 93.44 75 GLU A CA 1
ATOM 569 C C . GLU A 1 75 ? -21.839 10.703 28.945 1.00 93.44 75 GLU A C 1
ATOM 571 O O . GLU A 1 75 ? -22.670 10.747 29.852 1.00 93.44 75 GLU A O 1
ATOM 576 N N . VAL A 1 76 ? -22.199 10.779 27.660 1.00 94.31 76 VAL A N 1
ATOM 577 C CA . VAL A 1 76 ? -23.585 11.024 27.237 1.00 94.31 76 VAL A CA 1
ATOM 578 C C . VAL A 1 76 ? -24.494 9.880 27.684 1.00 94.31 76 VAL A C 1
ATOM 580 O O . VAL A 1 76 ? -25.600 10.113 28.176 1.00 94.31 76 VAL A O 1
ATOM 583 N N . LEU A 1 77 ? -24.035 8.636 27.531 1.00 94.75 77 LEU A N 1
ATOM 584 C CA . LEU A 1 77 ? -24.802 7.454 27.914 1.00 94.75 77 LEU A CA 1
ATOM 585 C C . LEU A 1 77 ? -24.977 7.343 29.429 1.00 94.75 77 LEU A C 1
ATOM 587 O O . LEU A 1 77 ? -26.087 7.077 29.890 1.00 94.75 77 LEU A O 1
ATOM 591 N N . THR A 1 78 ? -23.916 7.561 30.207 1.00 93.81 78 THR A N 1
ATOM 592 C CA . THR A 1 78 ? -23.987 7.487 31.674 1.00 93.81 78 THR A CA 1
ATOM 593 C C . THR A 1 78 ? -24.893 8.573 32.242 1.00 93.81 78 THR A C 1
ATOM 595 O O . THR A 1 78 ? -25.759 8.259 33.061 1.00 93.81 78 THR A O 1
ATOM 598 N N . ALA A 1 79 ? -24.802 9.808 31.739 1.00 92.56 79 ALA A N 1
ATOM 599 C CA . ALA A 1 79 ? -25.701 10.894 32.120 1.00 92.56 79 ALA A CA 1
ATOM 600 C C . ALA A 1 79 ? -27.168 10.583 31.769 1.00 92.56 79 ALA A C 1
ATOM 602 O O . ALA A 1 79 ? -28.052 10.701 32.620 1.00 92.56 79 ALA A O 1
ATOM 603 N N . ALA A 1 80 ? -27.437 10.123 30.541 1.00 94.44 80 ALA A N 1
ATOM 604 C CA . ALA A 1 80 ? -28.793 9.810 30.084 1.00 94.44 80 ALA A CA 1
ATOM 605 C C . ALA A 1 80 ? -29.443 8.641 30.848 1.00 94.44 80 ALA A C 1
ATOM 607 O O . ALA A 1 80 ? -30.666 8.594 30.984 1.00 94.44 80 ALA A O 1
ATOM 608 N N . LEU A 1 81 ? -28.641 7.695 31.342 1.00 94.25 81 LEU A N 1
ATOM 609 C CA . LEU A 1 81 ? -29.108 6.500 32.053 1.00 94.25 81 LEU A CA 1
ATOM 610 C C . LEU A 1 81 ? -29.095 6.655 33.585 1.00 94.25 81 LEU A C 1
ATOM 612 O O . LEU A 1 81 ? -29.458 5.708 34.294 1.00 94.25 81 LEU A O 1
ATOM 616 N N . GLY A 1 82 ? -28.709 7.832 34.094 1.00 93.62 82 GLY A N 1
ATOM 617 C CA . GLY A 1 82 ? -28.614 8.119 35.528 1.00 93.62 82 GLY A CA 1
ATOM 618 C C . GLY A 1 82 ? -27.527 7.302 36.230 1.00 93.62 82 GLY A C 1
ATOM 619 O O . GLY A 1 82 ? -27.710 6.876 37.370 1.00 93.62 82 GLY A O 1
ATOM 620 N N . CYS A 1 83 ? -26.431 7.023 35.529 1.00 92.88 83 CYS A N 1
ATOM 621 C CA . CYS A 1 83 ? -25.299 6.269 36.042 1.00 92.88 83 CYS A CA 1
ATOM 622 C C . CYS A 1 83 ? -24.225 7.173 36.646 1.00 92.88 83 CYS A C 1
ATOM 624 O O . CYS A 1 83 ? -24.159 8.371 36.378 1.00 92.88 83 CYS A O 1
ATOM 626 N N . LYS A 1 84 ? -23.345 6.567 37.448 1.00 89.19 84 LYS A N 1
ATOM 627 C CA . LYS A 1 84 ? -22.083 7.192 37.853 1.00 89.19 84 LYS A CA 1
ATOM 628 C C . LYS A 1 84 ? -21.151 7.324 36.643 1.00 89.19 84 LYS A C 1
ATOM 630 O O . LYS A 1 84 ? -21.277 6.555 35.691 1.00 89.19 84 LYS A O 1
ATOM 635 N N . THR A 1 85 ? -20.210 8.263 36.727 1.00 79.69 85 THR A N 1
ATOM 636 C CA . THR A 1 85 ? -19.183 8.520 35.700 1.00 79.69 85 THR A CA 1
ATOM 637 C C . THR A 1 85 ? -18.356 7.276 35.390 1.00 79.69 85 THR A C 1
ATOM 639 O O . THR A 1 85 ? -18.127 6.971 34.227 1.00 79.69 85 THR A O 1
ATOM 642 N N . THR A 1 86 ? -17.993 6.508 36.420 1.00 87.94 86 THR A N 1
ATOM 643 C CA . THR A 1 86 ? -17.521 5.126 36.282 1.00 87.94 86 THR A CA 1
ATOM 644 C C . THR A 1 86 ? -18.721 4.180 36.436 1.00 87.94 86 THR A C 1
ATOM 646 O O . THR A 1 86 ? -19.241 4.045 37.552 1.00 87.94 86 THR A O 1
ATOM 649 N N . PRO A 1 87 ? -19.209 3.553 35.351 1.00 90.38 87 PRO A N 1
ATOM 650 C CA . PRO A 1 87 ? -20.351 2.646 35.396 1.00 90.38 87 PRO A CA 1
ATOM 651 C C . PRO A 1 87 ? -20.066 1.404 36.244 1.00 90.38 87 PRO A C 1
ATOM 653 O O . PRO A 1 87 ? -18.995 0.811 36.156 1.00 90.38 87 PRO A O 1
ATOM 656 N N . ASP A 1 88 ? -21.058 0.962 37.015 1.00 90.62 88 ASP A N 1
ATOM 657 C CA . ASP A 1 88 ? -21.071 -0.382 37.596 1.00 90.62 88 ASP A CA 1
ATOM 658 C C . ASP A 1 88 ? -21.676 -1.403 36.614 1.00 90.62 88 ASP A C 1
ATOM 660 O O . ASP A 1 88 ? -22.210 -1.046 35.561 1.00 90.62 88 ASP A O 1
ATOM 664 N N . GLU A 1 89 ? -21.630 -2.692 36.958 1.00 90.69 89 GLU A N 1
ATOM 665 C CA . GLU A 1 89 ? -22.138 -3.775 36.101 1.00 90.69 89 GLU A CA 1
ATOM 666 C C . GLU A 1 89 ? -23.617 -3.582 35.707 1.00 90.69 89 GLU A C 1
ATOM 668 O O . GLU A 1 89 ? -24.021 -3.877 34.579 1.00 90.69 89 GLU A O 1
ATOM 673 N N . ALA A 1 90 ? -24.437 -3.047 36.619 1.00 92.06 90 ALA A N 1
ATOM 674 C CA . ALA A 1 90 ? -25.847 -2.778 36.358 1.00 92.06 90 ALA A CA 1
ATOM 675 C C . ALA A 1 90 ? -26.028 -1.660 35.321 1.00 92.06 90 ALA A C 1
ATOM 677 O O . ALA A 1 90 ? -26.898 -1.757 34.452 1.00 92.06 90 ALA A O 1
ATOM 678 N N . CYS A 1 91 ? -25.208 -0.609 35.383 1.00 94.12 91 CYS A N 1
ATOM 679 C CA . CYS A 1 91 ? -25.197 0.427 34.363 1.00 94.12 91 CYS A CA 1
ATOM 680 C C . CYS A 1 91 ? -24.666 -0.086 33.018 1.00 94.12 91 CYS A C 1
ATOM 682 O O . CYS A 1 91 ? -25.271 0.204 31.986 1.00 94.12 91 CYS A O 1
ATOM 684 N N . LEU A 1 92 ? -23.593 -0.883 33.013 1.00 94.69 92 LEU A N 1
ATOM 685 C CA . LEU A 1 92 ? -23.027 -1.442 31.781 1.00 94.69 92 LEU A CA 1
ATOM 686 C C . LEU A 1 92 ? -24.059 -2.264 30.999 1.00 94.69 92 LEU A C 1
ATOM 688 O O . LEU A 1 92 ? -24.145 -2.125 29.783 1.00 94.69 92 LEU A O 1
ATOM 692 N N . LYS A 1 93 ? -24.923 -3.024 31.687 1.00 94.44 93 LYS A N 1
ATOM 693 C CA . LYS A 1 93 ? -26.052 -3.731 31.052 1.00 94.44 93 LYS A CA 1
ATOM 694 C C . LYS A 1 93 ? -27.040 -2.775 30.374 1.00 94.44 93 LYS A C 1
ATOM 696 O O . LYS A 1 93 ? -27.425 -3.000 29.231 1.00 94.44 93 LYS A O 1
ATOM 701 N N . LYS A 1 94 ? -27.402 -1.664 31.026 1.00 95.81 94 LYS A N 1
ATOM 702 C CA . LYS A 1 94 ? -28.272 -0.638 30.414 1.00 95.81 94 LYS A CA 1
ATOM 703 C C . LYS A 1 94 ? -27.622 0.010 29.192 1.00 95.81 94 LYS A C 1
ATOM 705 O O . LYS A 1 94 ? -28.310 0.309 28.216 1.00 95.81 94 LYS A O 1
ATOM 710 N N . ILE A 1 95 ? -26.312 0.250 29.255 1.00 95.06 95 ILE A N 1
ATOM 711 C CA . ILE A 1 95 ? -25.538 0.779 28.131 1.00 95.06 95 ILE A CA 1
ATOM 712 C C . ILE A 1 95 ? -25.572 -0.219 26.971 1.00 95.06 95 ILE A C 1
ATOM 714 O O . ILE A 1 95 ? -25.960 0.177 25.872 1.00 95.06 95 ILE A O 1
ATOM 718 N N . ALA A 1 96 ? -25.279 -1.499 27.226 1.00 94.81 96 ALA A N 1
ATOM 719 C CA . ALA A 1 96 ? -25.345 -2.582 26.242 1.00 94.81 96 ALA A CA 1
ATOM 720 C C . ALA A 1 96 ? -26.702 -2.616 25.517 1.00 94.81 96 ALA A C 1
ATOM 722 O O . ALA A 1 96 ? -26.764 -2.591 24.284 1.00 94.81 96 ALA A O 1
ATOM 723 N N . ASP A 1 97 ? -27.801 -2.562 26.278 1.00 94.94 97 ASP A N 1
ATOM 724 C CA . ASP A 1 97 ? -29.169 -2.553 25.747 1.00 94.94 97 ASP A CA 1
ATOM 725 C C . ASP A 1 97 ? -29.466 -1.330 24.866 1.00 94.94 97 ASP A C 1
ATOM 727 O O . ASP A 1 97 ? -30.244 -1.419 23.901 1.00 94.94 97 ASP A O 1
ATOM 731 N N . ARG A 1 98 ? -28.868 -0.179 25.208 1.00 94.69 98 ARG A N 1
ATOM 732 C CA . ARG A 1 98 ? -29.053 1.095 24.505 1.00 94.69 98 ARG A CA 1
ATOM 733 C C . ARG A 1 98 ? -28.279 1.149 23.195 1.00 94.69 98 ARG A C 1
ATOM 735 O O . ARG A 1 98 ? -28.846 1.625 22.210 1.00 94.69 98 ARG A O 1
ATOM 742 N N . VAL A 1 99 ? -27.030 0.680 23.196 1.00 94.00 99 VAL A N 1
ATOM 743 C CA . VAL A 1 99 ? -26.152 0.659 22.012 1.00 94.00 99 VAL A CA 1
ATOM 744 C C . VAL A 1 99 ? -26.351 -0.585 21.147 1.00 94.00 99 VAL A C 1
ATOM 746 O O . VAL A 1 99 ? -25.841 -0.636 20.036 1.00 94.00 99 VAL A O 1
ATOM 749 N N . LYS A 1 100 ? -27.131 -1.567 21.625 1.00 93.06 100 LYS A N 1
ATOM 750 C CA . LYS A 1 100 ? -27.403 -2.837 20.933 1.00 93.06 100 LYS A CA 1
ATOM 751 C C . LYS A 1 100 ? -26.129 -3.638 20.645 1.00 93.06 100 LYS A C 1
ATOM 753 O O . LYS A 1 100 ? -26.025 -4.269 19.598 1.00 93.06 100 LYS A O 1
ATOM 758 N N . ALA A 1 101 ? -25.186 -3.635 21.587 1.00 91.19 101 ALA A N 1
ATOM 759 C CA . ALA A 1 101 ? -23.925 -4.360 21.467 1.00 91.19 101 ALA A CA 1
ATOM 760 C C . ALA A 1 101 ? -23.751 -5.352 22.619 1.00 91.19 101 ALA A C 1
ATOM 762 O O . ALA A 1 101 ? -24.038 -5.035 23.772 1.00 91.19 101 ALA A O 1
ATOM 763 N N . THR A 1 102 ? -23.252 -6.545 22.300 1.00 90.25 102 THR A N 1
ATOM 764 C CA . THR A 1 102 ? -22.863 -7.552 23.299 1.00 90.25 102 THR A CA 1
ATOM 765 C C . THR A 1 102 ? -21.428 -7.358 23.778 1.00 90.25 102 THR A C 1
ATOM 767 O O . THR A 1 102 ? -21.107 -7.782 24.882 1.00 90.25 102 THR A O 1
ATOM 770 N N . HIS A 1 103 ? -20.593 -6.697 22.968 1.00 94.12 103 HIS A N 1
ATOM 771 C CA . HIS A 1 103 ? -19.236 -6.313 23.327 1.00 94.12 103 HIS A CA 1
ATOM 772 C C . HIS A 1 103 ? -19.024 -4.823 23.112 1.00 94.12 103 HIS A C 1
ATOM 774 O O . HIS A 1 103 ? -19.395 -4.290 22.060 1.00 94.12 103 HIS A O 1
ATOM 780 N N . PHE A 1 104 ? -18.396 -4.156 24.076 1.00 96.44 104 PHE A N 1
ATOM 781 C CA . PHE A 1 104 ? -17.918 -2.799 23.857 1.00 96.44 104 PHE A CA 1
ATOM 782 C C . PHE A 1 104 ? -16.708 -2.434 24.709 1.00 96.44 104 PHE A C 1
ATOM 784 O O . PHE A 1 104 ? -16.592 -2.854 25.859 1.00 96.44 104 PHE A O 1
ATOM 791 N N . VAL A 1 105 ? -15.830 -1.612 24.139 1.00 97.12 105 VAL A N 1
ATOM 792 C CA . VAL A 1 105 ? -14.726 -0.971 24.853 1.00 97.12 105 VAL A CA 1
ATOM 793 C C . VAL A 1 105 ? -15.222 0.332 25.467 1.00 97.12 105 VAL A C 1
ATOM 795 O O . VAL A 1 105 ? -15.903 1.122 24.807 1.00 97.12 105 VAL A O 1
ATOM 798 N N . TRP A 1 106 ? -14.881 0.557 26.730 1.00 96.06 106 TRP A N 1
ATOM 799 C CA . TRP A 1 106 ? -15.162 1.789 27.463 1.00 96.06 106 TRP A CA 1
ATOM 800 C C . TRP A 1 106 ? -14.010 2.104 28.416 1.00 96.06 106 TRP A C 1
ATOM 802 O O . TRP A 1 106 ? -13.176 1.248 28.692 1.00 96.06 106 TRP A O 1
ATOM 812 N N . GLY A 1 107 ? -13.938 3.327 28.927 1.00 95.94 107 GLY A N 1
ATOM 813 C CA . GLY A 1 107 ? -12.879 3.692 29.859 1.00 95.94 107 GLY A CA 1
ATOM 814 C C . GLY A 1 107 ? -12.776 5.186 30.082 1.00 95.94 107 GLY A C 1
ATOM 815 O O . GLY A 1 107 ? -13.609 5.963 29.602 1.00 95.94 107 GLY A O 1
ATOM 816 N N . SER A 1 108 ? -11.735 5.574 30.808 1.00 94.62 108 SER A N 1
ATOM 817 C CA . SER A 1 108 ? -11.470 6.970 31.132 1.00 94.62 108 SER A CA 1
ATOM 818 C C . SER A 1 108 ? -9.989 7.307 31.099 1.00 94.62 108 SER A C 1
ATOM 820 O O . SER A 1 108 ? -9.160 6.478 31.478 1.00 94.62 108 SER A O 1
ATOM 822 N N . LEU A 1 109 ? -9.677 8.541 30.702 1.00 95.88 109 LEU A N 1
ATOM 823 C CA . LEU A 1 109 ? -8.329 9.107 30.685 1.00 95.88 109 LEU A CA 1
ATOM 824 C C . LEU A 1 109 ? -8.227 10.336 31.590 1.00 95.88 109 LEU A C 1
ATOM 826 O O . LEU A 1 109 ? -9.189 11.085 31.750 1.00 95.88 109 LEU A O 1
ATOM 830 N N . GLU A 1 110 ? -7.034 10.602 32.105 1.00 94.06 110 GLU A N 1
ATOM 831 C CA . GLU A 1 110 ? -6.707 11.792 32.887 1.00 94.06 110 GLU A CA 1
ATOM 832 C C . GLU A 1 110 ? -5.303 12.305 32.541 1.00 94.06 110 GLU A C 1
ATOM 834 O O . GLU A 1 110 ? -4.380 11.524 32.285 1.00 94.06 110 GLU A O 1
ATOM 839 N N . LYS A 1 111 ? -5.114 13.630 32.569 1.00 92.12 111 LYS A N 1
ATOM 840 C CA . LYS A 1 111 ? -3.781 14.234 32.453 1.00 92.12 111 LYS A CA 1
ATOM 841 C C . LYS A 1 111 ? -2.964 13.996 33.719 1.00 92.12 111 LYS A C 1
ATOM 843 O O . LYS A 1 111 ? -3.407 14.273 34.831 1.00 92.12 111 LYS A O 1
ATOM 848 N N . GLN A 1 112 ? -1.721 13.573 33.534 1.00 92.06 112 GLN A N 1
ATOM 849 C CA . GLN A 1 112 ? -0.727 13.358 34.579 1.00 92.06 112 GLN A CA 1
ATOM 850 C C . GLN A 1 112 ? 0.579 14.069 34.207 1.00 92.06 112 GLN A C 1
ATOM 852 O O . GLN A 1 112 ? 1.537 13.475 33.711 1.00 92.06 112 GLN A O 1
ATOM 857 N N . GLY A 1 113 ? 0.630 15.379 34.448 1.00 90.31 113 GLY A N 1
ATOM 858 C CA . GLY A 1 113 ? 1.786 16.193 34.073 1.00 90.31 113 GLY A CA 1
ATOM 859 C C . GLY A 1 113 ? 1.918 16.299 32.553 1.00 90.31 113 GLY A C 1
ATOM 860 O O . GLY A 1 113 ? 1.068 16.916 31.928 1.00 90.31 113 GLY A O 1
ATOM 861 N N . LYS A 1 114 ? 2.984 15.720 31.983 1.00 87.56 114 LYS A N 1
ATOM 862 C CA . LYS A 1 114 ? 3.239 15.679 30.524 1.00 87.56 114 LYS A CA 1
ATOM 863 C C . LYS A 1 114 ? 2.705 14.412 29.845 1.00 87.56 114 LYS A C 1
ATOM 865 O O . LYS A 1 114 ? 2.893 14.221 28.642 1.00 87.56 114 LYS A O 1
ATOM 870 N N . ASP A 1 115 ? 2.076 13.546 30.629 1.00 89.06 115 ASP A N 1
ATOM 871 C CA . ASP A 1 115 ? 1.509 12.285 30.180 1.00 89.06 115 ASP A CA 1
ATOM 872 C C . ASP A 1 115 ? -0.020 12.336 30.298 1.00 89.06 115 ASP A C 1
ATOM 874 O O . ASP A 1 115 ? -0.583 13.122 31.061 1.00 89.06 115 ASP A O 1
ATOM 878 N N . VAL A 1 116 ? -0.690 11.449 29.578 1.00 92.75 116 VAL A N 1
ATOM 879 C CA . VAL A 1 116 ? -2.081 11.055 29.782 1.00 92.75 116 VAL A CA 1
ATOM 880 C C . VAL A 1 116 ? -2.081 9.587 30.174 1.00 92.75 116 VAL A C 1
ATOM 882 O O . VAL A 1 116 ? -1.358 8.780 29.589 1.00 92.75 116 VAL A O 1
ATOM 885 N N . ALA A 1 117 ? -2.860 9.241 31.192 1.00 91.50 117 ALA A N 1
ATOM 886 C CA . ALA A 1 117 ? -3.007 7.865 31.637 1.00 91.50 117 ALA A CA 1
ATOM 887 C C . ALA A 1 117 ? -4.472 7.538 31.896 1.00 91.50 117 ALA A C 1
ATOM 889 O O . ALA A 1 117 ? -5.270 8.417 32.215 1.00 91.50 117 ALA A O 1
ATOM 890 N N . GLY A 1 118 ? -4.827 6.269 31.778 1.00 93.75 118 GLY A N 1
ATOM 891 C CA . GLY A 1 118 ? -6.196 5.843 31.984 1.00 93.75 118 GLY A CA 1
ATOM 892 C C . GLY A 1 118 ? -6.362 4.340 32.008 1.00 93.75 118 GLY A C 1
ATOM 893 O O . GLY A 1 118 ? -5.401 3.584 31.865 1.00 93.75 118 GLY A O 1
ATOM 894 N N . THR A 1 119 ? -7.606 3.922 32.207 1.00 94.81 119 THR A N 1
ATOM 895 C CA . THR A 1 119 ? -7.990 2.509 32.225 1.00 94.81 119 THR A CA 1
ATOM 896 C C . THR A 1 119 ? -9.041 2.275 31.155 1.00 94.81 119 THR A C 1
ATOM 898 O O . THR A 1 119 ? -10.010 3.032 31.049 1.00 94.81 119 THR A O 1
ATOM 901 N N . LEU A 1 120 ? -8.819 1.241 30.352 1.00 96.44 120 LEU A N 1
ATOM 902 C CA . LEU A 1 120 ? -9.755 0.732 29.366 1.00 96.44 120 LEU A CA 1
ATOM 903 C C . LEU A 1 120 ? -10.330 -0.590 29.867 1.00 96.44 120 LEU A C 1
ATOM 905 O O . LEU A 1 120 ? -9.640 -1.384 30.502 1.00 96.44 120 LEU A O 1
ATOM 909 N N . HIS A 1 121 ? -11.584 -0.839 29.534 1.00 95.81 121 HIS A N 1
ATOM 910 C CA . HIS A 1 121 ? -12.339 -2.010 29.938 1.00 95.81 121 HIS A CA 1
ATOM 911 C C . HIS A 1 121 ? -13.067 -2.595 28.729 1.00 95.81 121 HIS A C 1
ATOM 913 O O . HIS A 1 121 ? -13.571 -1.866 27.871 1.00 95.81 121 HIS A O 1
ATOM 919 N N . LEU A 1 122 ? -13.175 -3.918 28.702 1.00 95.31 122 LEU A N 1
ATOM 920 C CA . LEU A 1 122 ? -14.034 -4.661 27.798 1.00 95.31 122 LEU A CA 1
ATOM 921 C C . LEU A 1 122 ? -15.299 -5.063 28.549 1.00 95.31 122 LEU A C 1
ATOM 923 O O . LEU A 1 122 ? -15.239 -5.689 29.604 1.00 95.31 122 LEU A O 1
ATOM 927 N N . TYR A 1 123 ? -16.454 -4.730 27.994 1.00 94.75 123 TYR A N 1
ATOM 928 C CA . TYR A 1 123 ? -17.704 -5.386 28.342 1.00 94.75 123 TYR A CA 1
ATOM 929 C C . TYR A 1 123 ? -17.933 -6.560 27.389 1.00 94.75 123 TYR A C 1
ATOM 931 O O . TYR A 1 123 ? -17.824 -6.376 26.180 1.00 94.75 123 TYR A O 1
ATOM 939 N N . ASP A 1 124 ? -18.268 -7.734 27.920 1.00 90.38 124 ASP A N 1
ATOM 940 C CA . ASP A 1 124 ? -18.523 -8.986 27.182 1.00 90.38 124 ASP A CA 1
ATOM 941 C C . ASP A 1 124 ? -19.791 -9.717 27.680 1.00 90.38 124 ASP A C 1
ATOM 943 O O . ASP A 1 124 ? -19.953 -10.929 27.538 1.00 90.38 124 ASP A O 1
ATOM 947 N N . GLY A 1 125 ? -20.703 -8.968 28.309 1.00 84.25 125 GLY A N 1
ATOM 948 C CA . GLY A 1 125 ? -21.840 -9.500 29.066 1.00 84.25 125 GLY A CA 1
ATOM 949 C C . GLY A 1 125 ? -21.660 -9.388 30.585 1.00 84.25 125 GLY A C 1
ATOM 950 O O . GLY A 1 125 ? -22.657 -9.376 31.315 1.00 84.25 125 GLY A O 1
ATOM 951 N N . ALA A 1 126 ? -20.422 -9.211 31.056 1.00 77.19 126 ALA A N 1
ATOM 952 C CA . ALA A 1 126 ? -20.072 -8.861 32.432 1.00 77.19 126 ALA A CA 1
ATOM 953 C C . ALA A 1 126 ? -19.084 -7.676 32.471 1.00 77.19 126 ALA A C 1
ATOM 955 O O . ALA A 1 126 ? -18.709 -7.121 31.436 1.00 77.19 126 ALA A O 1
ATOM 956 N N . SER A 1 127 ? -18.672 -7.253 33.673 1.00 65.25 127 SER A N 1
ATOM 957 C CA . SER A 1 127 ? -17.464 -6.435 33.833 1.00 65.25 127 SER A CA 1
ATOM 958 C C . SER A 1 127 ? -16.269 -7.296 33.414 1.00 65.25 127 SER A C 1
ATOM 960 O O . SER A 1 127 ? -15.797 -8.115 34.204 1.00 65.25 127 SER A O 1
ATOM 962 N N . GLY A 1 128 ? -15.893 -7.196 32.141 1.00 72.88 128 GLY A N 1
ATOM 963 C CA . GLY A 1 128 ? -14.874 -8.027 31.517 1.00 72.88 128 GLY A CA 1
ATOM 964 C C . GLY A 1 128 ? -13.456 -7.573 31.860 1.00 72.88 128 GLY A C 1
ATOM 965 O O . GLY A 1 128 ? -13.194 -7.001 32.919 1.00 72.88 128 GLY A O 1
ATOM 966 N N . LYS A 1 129 ? -12.517 -7.877 30.963 1.00 87.25 129 LYS A N 1
ATOM 967 C CA . LYS A 1 129 ? -11.085 -7.602 31.129 1.00 87.25 129 LYS A CA 1
ATOM 968 C C . LYS A 1 129 ? -10.792 -6.098 31.118 1.00 87.25 129 LYS A C 1
ATOM 970 O O . LYS A 1 129 ? -11.479 -5.333 30.447 1.00 87.25 129 LYS A O 1
ATOM 975 N N . GLU A 1 130 ? -9.747 -5.685 31.825 1.00 93.12 130 GLU A N 1
ATOM 976 C CA . GLU A 1 130 ? -9.259 -4.304 31.827 1.00 93.12 130 GLU A CA 1
ATOM 977 C C . GLU A 1 130 ? -7.774 -4.232 31.469 1.00 93.12 130 GLU A C 1
ATOM 979 O O . GLU A 1 130 ? -7.033 -5.202 31.654 1.00 93.12 130 GLU A O 1
ATOM 984 N N . THR A 1 131 ? -7.352 -3.080 30.955 1.00 91.81 131 THR A N 1
ATOM 985 C CA . THR A 1 131 ? -5.943 -2.736 30.757 1.00 91.81 131 THR A CA 1
ATOM 986 C C . THR A 1 131 ? -5.697 -1.252 31.020 1.00 91.81 131 THR A C 1
ATOM 988 O O . THR A 1 131 ? -6.610 -0.426 30.965 1.00 91.81 131 THR A O 1
ATOM 991 N N . GLN A 1 132 ? -4.449 -0.908 31.320 1.00 91.69 132 GLN A N 1
ATOM 992 C CA . GLN A 1 132 ? -4.005 0.459 31.543 1.00 91.69 132 GLN A CA 1
ATOM 993 C C . GLN A 1 132 ? -3.311 1.004 30.302 1.00 91.69 132 GLN A C 1
ATOM 995 O O . GLN A 1 132 ? -2.521 0.320 29.659 1.00 91.69 132 GLN A O 1
ATOM 1000 N N . VAL A 1 133 ? -3.547 2.280 30.016 1.00 89.56 133 VAL A N 1
ATOM 1001 C CA . VAL A 1 133 ? -2.831 3.022 28.977 1.00 89.56 133 VAL A CA 1
ATOM 1002 C C . VAL A 1 133 ? -2.111 4.203 29.603 1.00 89.56 133 VAL A C 1
ATOM 1004 O O . VAL A 1 133 ? -2.638 4.865 30.498 1.00 89.56 133 VAL A O 1
ATOM 1007 N N . LYS A 1 134 ? -0.895 4.474 29.132 1.00 90.69 134 LYS A N 1
ATOM 1008 C CA . LYS A 1 134 ? -0.134 5.666 29.499 1.00 90.69 134 LYS A CA 1
ATOM 1009 C C . LYS A 1 134 ? 0.730 6.114 28.327 1.00 90.69 134 LYS A C 1
ATOM 1011 O O . LYS A 1 134 ? 1.509 5.320 27.809 1.00 90.69 134 LYS A O 1
ATOM 1016 N N . TYR A 1 135 ? 0.610 7.377 27.933 1.00 86.94 135 TYR A N 1
ATOM 1017 C CA . TYR A 1 135 ? 1.332 7.942 26.793 1.00 86.94 135 TYR A CA 1
ATOM 1018 C C . TYR A 1 135 ? 1.492 9.462 26.916 1.00 86.94 135 TYR A C 1
ATOM 1020 O O . TYR A 1 135 ? 0.939 10.077 27.821 1.00 86.94 135 TYR A O 1
ATOM 1028 N N . SER A 1 136 ? 2.289 10.080 26.042 1.00 87.50 136 SER A N 1
ATOM 1029 C CA . SER A 1 136 ? 2.539 11.529 26.092 1.00 87.50 136 SER A CA 1
ATOM 1030 C C . SER A 1 136 ? 1.283 12.333 25.748 1.00 87.50 136 SER A C 1
ATOM 1032 O O . SER A 1 136 ? 0.586 12.001 24.792 1.00 87.50 136 SER A O 1
ATOM 1034 N N . GLU A 1 137 ? 1.039 13.447 26.447 1.00 88.81 137 GLU A N 1
ATOM 1035 C CA . GLU A 1 137 ? -0.111 14.321 26.155 1.00 88.81 137 GLU A CA 1
ATOM 1036 C C . GLU A 1 137 ? -0.091 14.933 24.741 1.00 88.81 137 GLU A C 1
ATOM 1038 O O . GLU A 1 137 ? -1.128 15.391 24.263 1.00 88.81 137 GLU A O 1
ATOM 1043 N N . ASN A 1 138 ? 1.067 14.918 24.071 1.00 87.44 138 ASN A N 1
ATOM 1044 C CA . ASN A 1 138 ? 1.238 15.421 22.707 1.00 87.44 138 ASN A CA 1
ATOM 1045 C C . ASN A 1 138 ? 0.564 14.538 21.643 1.00 87.44 138 ASN A C 1
ATOM 1047 O O . ASN A 1 138 ? 0.380 14.992 20.518 1.00 87.44 138 ASN A O 1
ATOM 1051 N N . LEU A 1 139 ? 0.217 13.288 21.972 1.00 82.75 139 LEU A N 1
ATOM 1052 C CA . LEU A 1 139 ? -0.524 12.409 21.068 1.00 82.75 139 LEU A CA 1
ATOM 1053 C C . LEU A 1 139 ? -2.024 12.717 21.173 1.00 82.75 139 LEU A C 1
ATOM 1055 O O . LEU A 1 139 ? -2.759 12.067 21.918 1.00 82.75 139 LEU A O 1
ATOM 1059 N N . SER A 1 140 ? -2.460 13.749 20.452 1.00 87.81 140 SER A N 1
ATOM 1060 C CA . SER A 1 140 ? -3.865 14.174 20.358 1.00 87.81 140 SER A CA 1
ATOM 1061 C C . SER A 1 140 ? -4.443 14.086 18.940 1.00 87.81 140 SER A C 1
ATOM 1063 O O . SER A 1 140 ? -5.620 14.376 18.747 1.00 87.81 140 SER A O 1
ATOM 1065 N N . ASP A 1 141 ? -3.650 13.663 17.951 1.00 84.88 141 ASP A N 1
ATOM 1066 C CA . ASP A 1 141 ? -4.116 13.417 16.585 1.00 84.88 141 ASP A CA 1
ATOM 1067 C C . ASP A 1 141 ? -4.543 11.951 16.425 1.00 84.88 141 ASP A C 1
ATOM 1069 O O . ASP A 1 141 ? -3.756 11.027 16.624 1.00 84.88 141 ASP A O 1
ATOM 1073 N N . ALA A 1 142 ? -5.800 11.731 16.042 1.00 80.25 142 ALA A N 1
ATOM 1074 C CA . ALA A 1 142 ? -6.369 10.404 15.815 1.00 80.25 142 ALA A CA 1
ATOM 1075 C C . ALA A 1 142 ? -5.722 9.631 14.646 1.00 80.25 142 ALA A C 1
ATOM 1077 O O . ALA A 1 142 ? -5.869 8.406 14.552 1.00 80.25 142 ALA A O 1
ATOM 1078 N N . SER A 1 143 ? -5.053 10.337 13.732 1.00 82.38 143 SER A N 1
ATOM 1079 C CA . SER A 1 143 ? -4.338 9.750 12.600 1.00 82.38 143 SER A CA 1
ATOM 1080 C C . SER A 1 143 ? -2.915 9.302 12.947 1.00 82.38 143 SER A C 1
ATOM 1082 O O . SER A 1 143 ? -2.343 8.528 12.184 1.00 82.38 143 SER A O 1
ATOM 1084 N N . ASP A 1 144 ? -2.376 9.690 14.111 1.00 83.69 144 ASP A N 1
ATOM 1085 C CA . ASP A 1 144 ? -1.014 9.347 14.533 1.00 83.69 144 ASP A CA 1
ATOM 1086 C C . ASP A 1 144 ? -0.831 7.823 14.673 1.00 83.69 144 ASP A C 1
ATOM 1088 O O . ASP A 1 144 ? -1.535 7.156 15.437 1.00 83.69 144 ASP A O 1
ATOM 1092 N N . GLU A 1 145 ? 0.124 7.256 13.932 1.00 81.56 145 GLU A N 1
ATOM 1093 C CA . GLU A 1 145 ? 0.386 5.809 13.939 1.00 81.56 145 GLU A CA 1
ATOM 1094 C C . GLU A 1 145 ? 0.959 5.319 15.280 1.00 81.56 145 GLU A C 1
ATOM 1096 O O . GLU A 1 145 ? 0.725 4.179 15.671 1.00 81.56 145 GLU A O 1
ATOM 1101 N N . THR A 1 146 ? 1.634 6.178 16.051 1.00 81.25 146 THR A N 1
ATOM 1102 C CA . THR A 1 146 ? 2.091 5.844 17.412 1.00 81.25 146 THR A CA 1
ATOM 1103 C C . THR A 1 146 ? 0.899 5.666 18.346 1.00 81.25 146 THR A C 1
ATOM 1105 O O . THR A 1 146 ? 0.868 4.740 19.159 1.00 81.25 146 THR A O 1
ATOM 1108 N N . LEU A 1 147 ? -0.102 6.544 18.228 1.00 84.50 147 LEU A N 1
ATOM 1109 C CA . LEU A 1 147 ? -1.336 6.436 19.003 1.00 84.50 147 LEU A CA 1
ATOM 1110 C C . LEU A 1 147 ? -2.150 5.207 18.583 1.00 84.50 147 LEU A C 1
ATOM 1112 O O . LEU A 1 147 ? -2.714 4.527 19.442 1.00 84.50 147 LEU A O 1
ATOM 1116 N N . LEU A 1 148 ? -2.168 4.886 17.285 1.00 87.50 148 LEU A N 1
ATOM 1117 C CA . LEU A 1 148 ? -2.776 3.655 16.788 1.00 87.50 148 LEU A CA 1
ATOM 1118 C C . LEU A 1 148 ? -2.109 2.409 17.372 1.00 87.50 148 LEU A C 1
ATOM 1120 O O . LEU A 1 148 ? -2.806 1.548 17.893 1.00 87.50 148 LEU A O 1
ATOM 1124 N N . GLN A 1 149 ? -0.781 2.339 17.375 1.00 81.12 149 GLN A N 1
ATOM 1125 C CA . GLN A 1 149 ? -0.047 1.204 17.933 1.00 81.12 149 GLN A CA 1
ATOM 1126 C C . GLN A 1 149 ? -0.351 0.995 19.428 1.00 81.12 149 GLN A C 1
ATOM 1128 O O . GLN A 1 149 ? -0.563 -0.133 19.877 1.00 81.12 149 GLN A O 1
ATOM 1133 N N . ILE A 1 150 ? -0.441 2.083 20.206 1.00 84.25 150 ILE A N 1
ATOM 1134 C CA . ILE A 1 150 ? -0.881 2.032 21.612 1.00 84.25 150 ILE A CA 1
ATOM 1135 C C . ILE A 1 150 ? -2.297 1.447 21.712 1.00 84.25 150 ILE A C 1
ATOM 1137 O O . ILE A 1 150 ? -2.556 0.588 22.559 1.00 84.25 150 ILE A O 1
ATOM 1141 N N . ALA A 1 151 ? -3.210 1.895 20.849 1.00 91.69 151 ALA A N 1
ATOM 1142 C CA . ALA A 1 151 ? -4.584 1.415 20.820 1.00 91.69 151 ALA A CA 1
ATOM 1143 C C . ALA A 1 151 ? -4.684 -0.065 20.417 1.00 91.69 151 ALA A C 1
ATOM 1145 O O . ALA A 1 151 ? -5.471 -0.796 21.012 1.00 91.69 151 ALA A O 1
ATOM 1146 N N . GLU A 1 152 ? -3.880 -0.528 19.460 1.00 86.06 152 GLU A N 1
ATOM 1147 C CA . GLU A 1 152 ? -3.847 -1.927 19.024 1.00 86.06 152 GLU A CA 1
ATOM 1148 C C . GLU A 1 152 ? -3.338 -2.859 20.128 1.00 86.06 152 GLU A C 1
ATOM 1150 O O . GLU A 1 152 ? -3.948 -3.902 20.367 1.00 86.06 152 GLU A O 1
ATOM 1155 N N . VAL A 1 153 ? -2.275 -2.477 20.848 1.00 83.62 153 VAL A N 1
ATOM 1156 C CA . VAL A 1 153 ? -1.772 -3.256 21.993 1.00 83.62 153 VAL A CA 1
ATOM 1157 C C . VAL A 1 153 ? -2.829 -3.330 23.091 1.00 83.62 153 VAL A C 1
ATOM 1159 O O . VAL A 1 153 ? -3.155 -4.419 23.564 1.00 83.62 153 VAL A O 1
ATOM 1162 N N . ALA A 1 154 ? -3.409 -2.189 23.465 1.00 88.38 154 ALA A N 1
ATOM 1163 C CA . ALA A 1 154 ? -4.425 -2.149 24.507 1.00 88.38 154 ALA A CA 1
ATOM 1164 C C . ALA A 1 154 ? -5.679 -2.946 24.109 1.00 88.38 154 ALA A C 1
ATOM 1166 O O . ALA A 1 154 ? -6.228 -3.699 24.913 1.00 88.38 154 ALA A O 1
ATOM 1167 N N . PHE A 1 155 ? -6.116 -2.837 22.852 1.00 91.75 155 PHE A N 1
ATOM 1168 C CA . PHE A 1 155 ? -7.235 -3.613 22.332 1.00 91.75 155 PHE A CA 1
ATOM 1169 C C . PHE A 1 155 ? -6.944 -5.115 22.359 1.00 91.75 155 PHE A C 1
ATOM 1171 O O . PHE A 1 155 ? -7.776 -5.883 22.842 1.00 91.75 155 PHE A O 1
ATOM 1178 N N . ALA A 1 156 ? -5.758 -5.530 21.905 1.00 84.50 156 ALA A N 1
ATOM 1179 C CA . ALA A 1 156 ? -5.329 -6.922 21.931 1.00 84.50 156 ALA A CA 1
ATOM 1180 C C . ALA A 1 156 ? -5.370 -7.491 23.358 1.00 84.50 156 ALA A C 1
ATOM 1182 O O . ALA A 1 156 ? -5.939 -8.561 23.598 1.00 84.50 156 ALA A O 1
ATOM 1183 N N . GLU A 1 157 ? -4.838 -6.742 24.325 1.00 84.94 157 GLU A N 1
ATOM 1184 C CA . GLU A 1 157 ? -4.892 -7.124 25.729 1.00 84.94 157 GLU A CA 1
ATOM 1185 C C . GLU A 1 157 ? -6.333 -7.287 26.212 1.00 84.94 157 GLU A C 1
ATOM 1187 O O . GLU A 1 157 ? -6.641 -8.319 26.810 1.00 84.94 157 GLU A O 1
ATOM 1192 N N . LEU A 1 158 ? -7.225 -6.340 25.913 1.00 90.06 158 LEU A N 1
ATOM 1193 C CA . LEU A 1 158 ? -8.636 -6.395 26.307 1.00 90.06 158 LEU A CA 1
ATOM 1194 C C . LEU A 1 158 ? -9.355 -7.634 25.772 1.00 90.06 158 LEU A C 1
ATOM 1196 O O . LEU A 1 158 ? -10.048 -8.309 26.530 1.00 90.06 158 LEU A O 1
ATOM 1200 N N . VAL A 1 159 ? -9.159 -7.974 24.498 1.00 88.12 159 VAL A N 1
ATOM 1201 C CA . VAL A 1 159 ? -9.838 -9.118 23.863 1.00 88.12 159 VAL A CA 1
ATOM 1202 C C . VAL A 1 159 ? -9.140 -10.457 24.109 1.00 88.12 159 VAL A C 1
ATOM 1204 O O . VAL A 1 159 ? -9.551 -11.484 23.575 1.00 88.12 159 VAL A O 1
ATOM 1207 N N . GLY A 1 160 ? -8.099 -10.477 24.947 1.00 77.69 160 GLY A N 1
ATOM 1208 C CA . GLY A 1 160 ? -7.445 -11.713 25.372 1.00 77.69 160 GLY A CA 1
ATOM 1209 C C . GLY A 1 160 ? -6.408 -12.264 24.397 1.00 77.69 160 GLY A C 1
ATOM 1210 O O . GLY A 1 160 ? -5.906 -13.362 24.624 1.00 77.69 160 GLY A O 1
ATOM 1211 N N . THR A 1 161 ? -6.033 -11.510 23.367 1.00 69.25 161 THR A N 1
ATOM 1212 C CA . THR A 1 161 ? -4.871 -11.818 22.529 1.00 69.25 161 THR A CA 1
ATOM 1213 C C . THR A 1 161 ? -3.630 -11.235 23.201 1.00 69.25 161 THR A C 1
ATOM 1215 O O . THR A 1 161 ? -3.497 -10.019 23.310 1.00 69.25 161 THR A O 1
ATOM 1218 N N . ALA A 1 162 ? -2.738 -12.077 23.727 1.00 66.88 162 ALA A N 1
ATOM 1219 C CA . ALA A 1 162 ? -1.525 -11.580 24.375 1.00 66.88 162 ALA A CA 1
ATOM 1220 C C . ALA A 1 162 ? -0.645 -10.857 23.336 1.00 66.88 162 ALA A C 1
ATOM 1222 O O . ALA A 1 162 ? -0.367 -11.452 22.290 1.00 66.88 162 ALA A O 1
ATOM 1223 N N . PRO A 1 163 ? -0.196 -9.611 23.581 1.00 71.38 163 PRO A N 1
ATOM 1224 C CA . PRO A 1 163 ? 0.746 -8.965 22.679 1.00 71.38 163 PRO A CA 1
ATOM 1225 C C . PRO A 1 163 ? 2.044 -9.780 22.628 1.00 71.38 163 PRO A C 1
ATOM 1227 O O . PRO A 1 163 ? 2.421 -10.437 23.603 1.00 71.38 163 PRO A O 1
ATOM 1230 N N . GLY A 1 164 ? 2.703 -9.787 21.475 1.00 73.81 164 GLY A N 1
ATOM 1231 C CA . GLY A 1 164 ? 4.029 -10.374 21.337 1.00 73.81 164 GLY A CA 1
ATOM 1232 C C . GLY A 1 164 ? 5.114 -9.344 21.635 1.00 73.81 164 GLY A C 1
ATOM 1233 O O . GLY A 1 164 ? 4.906 -8.130 21.561 1.00 73.81 164 GLY A O 1
ATOM 1234 N N . LYS A 1 165 ? 6.298 -9.832 21.987 1.00 80.31 165 LYS A N 1
ATOM 1235 C CA . LYS A 1 165 ? 7.484 -9.005 22.189 1.00 80.31 165 LYS A CA 1
ATOM 1236 C C . LYS A 1 165 ? 8.408 -9.172 20.994 1.00 80.31 165 LYS A C 1
ATOM 1238 O O . LYS A 1 165 ? 8.814 -10.281 20.679 1.00 80.31 165 LYS A O 1
ATOM 1243 N N . LEU A 1 166 ? 8.793 -8.076 20.363 1.00 81.31 166 LEU A N 1
ATOM 1244 C CA . LEU A 1 166 ? 9.790 -8.062 19.309 1.00 81.31 166 LEU A CA 1
ATOM 1245 C C . LEU A 1 166 ? 11.074 -7.421 19.830 1.00 81.31 166 LEU A C 1
ATOM 1247 O O . LEU A 1 166 ? 11.107 -6.247 20.192 1.00 81.31 166 LEU A O 1
ATOM 1251 N N . VAL A 1 167 ? 12.144 -8.202 19.868 1.00 83.56 167 VAL A N 1
ATOM 1252 C CA . VAL A 1 167 ? 13.489 -7.744 20.203 1.00 83.56 167 VAL A CA 1
ATOM 1253 C C . VAL A 1 167 ? 14.273 -7.611 18.910 1.00 83.56 167 VAL A C 1
ATOM 1255 O O . VAL A 1 167 ? 14.484 -8.592 18.205 1.00 83.56 167 VAL A O 1
ATOM 1258 N N . ILE A 1 168 ? 14.743 -6.408 18.617 1.00 85.75 168 ILE A N 1
ATOM 1259 C CA . ILE A 1 168 ? 15.532 -6.125 17.425 1.00 85.75 168 ILE A CA 1
ATOM 1260 C C . ILE A 1 168 ? 16.955 -5.820 17.859 1.00 85.75 168 ILE A C 1
ATOM 1262 O O . ILE A 1 168 ? 17.179 -4.970 18.722 1.00 85.75 168 ILE A O 1
ATOM 1266 N N . THR A 1 169 ? 17.925 -6.489 17.250 1.00 83.44 169 THR A N 1
ATOM 1267 C CA . THR A 1 169 ? 19.344 -6.205 17.446 1.00 83.44 169 THR A CA 1
ATOM 1268 C C . THR A 1 169 ? 19.962 -5.672 16.162 1.00 83.44 169 THR A C 1
ATOM 1270 O O . THR A 1 169 ? 19.714 -6.166 15.063 1.00 83.44 169 THR A O 1
ATOM 1273 N N . SER A 1 170 ? 20.769 -4.624 16.289 1.00 81.25 170 SER A N 1
ATOM 1274 C CA . SER A 1 170 ? 21.522 -4.061 15.175 1.00 81.25 170 SER A CA 1
ATOM 1275 C C . SER A 1 170 ? 22.803 -3.413 15.673 1.00 81.25 170 SER A C 1
ATOM 1277 O O . SER A 1 170 ? 22.814 -2.714 16.687 1.00 81.25 170 SER A O 1
ATOM 1279 N N . LYS A 1 171 ? 23.897 -3.631 14.941 1.00 79.94 171 LYS A N 1
ATOM 1280 C CA . LYS A 1 171 ? 25.206 -3.049 15.272 1.00 79.94 171 LYS A CA 1
ATOM 1281 C C . LYS A 1 171 ? 25.257 -1.551 14.982 1.00 79.94 171 LYS A C 1
ATOM 1283 O O . LYS A 1 171 ? 25.893 -0.799 15.718 1.00 79.94 171 LYS A O 1
ATOM 1288 N N . ASP A 1 172 ? 24.575 -1.134 13.922 1.00 80.56 172 ASP A N 1
ATOM 1289 C CA . ASP A 1 172 ? 24.757 0.185 13.323 1.00 80.56 172 ASP A CA 1
ATOM 1290 C C . ASP A 1 172 ? 23.510 1.069 13.456 1.00 80.56 172 ASP A C 1
ATOM 1292 O O . ASP A 1 172 ? 23.644 2.297 13.518 1.00 80.56 172 ASP A O 1
ATOM 1296 N N . ALA A 1 173 ? 22.313 0.470 13.563 1.00 80.62 173 ALA A N 1
ATOM 1297 C CA . ALA A 1 173 ? 21.055 1.206 13.656 1.00 80.62 173 ALA A CA 1
ATOM 1298 C C . ALA A 1 173 ? 21.009 2.136 14.875 1.00 80.62 173 ALA A C 1
ATOM 1300 O O . ALA A 1 173 ? 21.531 1.836 15.952 1.00 80.62 173 ALA A O 1
ATOM 1301 N N . LYS A 1 174 ? 20.373 3.295 14.694 1.00 83.38 174 LYS A N 1
ATOM 1302 C CA . LYS A 1 174 ? 20.153 4.289 15.752 1.00 83.38 174 LYS A CA 1
ATOM 1303 C C . LYS A 1 174 ? 18.701 4.360 16.162 1.00 83.38 174 LYS A C 1
ATOM 1305 O O . LYS A 1 174 ? 18.426 4.469 17.355 1.00 83.38 174 LYS A O 1
ATOM 1310 N N . THR A 1 175 ? 17.791 4.252 15.205 1.00 80.38 175 THR A N 1
ATOM 1311 C CA . THR A 1 175 ? 16.359 4.214 15.483 1.00 80.38 175 THR A CA 1
ATOM 1312 C C . THR A 1 175 ? 15.665 3.095 14.722 1.00 80.38 175 THR A C 1
ATOM 1314 O O . THR A 1 175 ? 16.165 2.626 13.700 1.00 80.38 175 THR A O 1
ATOM 1317 N N . VAL A 1 176 ? 14.517 2.673 15.241 1.00 85.62 176 VAL A N 1
ATOM 1318 C CA . VAL A 1 176 ? 13.566 1.760 14.616 1.00 85.62 176 VAL A CA 1
ATOM 1319 C C . VAL A 1 176 ? 12.164 2.355 14.684 1.00 85.62 176 VAL A C 1
ATOM 1321 O O . VAL A 1 176 ? 11.746 2.811 15.740 1.00 85.62 176 VAL A O 1
ATOM 1324 N N . SER A 1 177 ? 11.424 2.345 13.585 1.00 73.38 177 SER A N 1
ATOM 1325 C CA . SER A 1 177 ? 9.982 2.622 13.545 1.00 73.38 177 SER A CA 1
ATOM 1326 C C . SER A 1 177 ? 9.229 1.367 13.119 1.00 73.38 177 SER A C 1
ATOM 1328 O O . SER A 1 177 ? 9.755 0.597 12.318 1.00 73.38 177 SER A O 1
ATOM 1330 N N . VAL A 1 178 ? 8.014 1.170 13.626 1.00 78.25 178 VAL A N 1
ATOM 1331 C CA . VAL A 1 178 ? 7.134 0.057 13.236 1.00 78.25 178 VAL A CA 1
ATOM 1332 C C . VAL A 1 178 ? 5.835 0.625 12.692 1.00 78.25 178 VAL A C 1
ATOM 1334 O O . VAL A 1 178 ? 5.294 1.544 13.293 1.00 78.25 178 VAL A O 1
ATOM 1337 N N . ASP A 1 179 ? 5.395 0.147 11.532 1.00 74.88 179 ASP A N 1
ATOM 1338 C CA . ASP A 1 179 ? 4.161 0.566 10.847 1.00 74.88 179 ASP A CA 1
ATOM 1339 C C . ASP A 1 179 ? 4.042 2.087 10.645 1.00 74.88 179 ASP A C 1
ATOM 1341 O O . ASP A 1 179 ? 2.959 2.660 10.613 1.00 74.88 179 ASP A O 1
ATOM 1345 N N . GLY A 1 180 ? 5.185 2.770 10.520 1.00 66.62 180 GLY A N 1
ATOM 1346 C CA . GLY A 1 180 ? 5.244 4.227 10.383 1.00 66.62 180 GLY A CA 1
ATOM 1347 C C . GLY A 1 180 ? 5.123 5.013 11.694 1.00 66.62 180 GLY A C 1
ATOM 1348 O O . GLY A 1 180 ? 5.186 6.242 11.653 1.00 66.62 180 GLY A O 1
ATOM 1349 N N . ALA A 1 181 ? 5.018 4.345 12.848 1.00 66.25 181 ALA A N 1
ATOM 1350 C CA . ALA A 1 181 ? 5.028 4.981 14.163 1.00 66.25 181 ALA A CA 1
ATOM 1351 C C . ALA A 1 181 ? 6.343 5.726 14.455 1.00 66.25 181 ALA A C 1
ATOM 1353 O O . ALA A 1 181 ? 7.375 5.526 13.800 1.00 66.25 181 ALA A O 1
ATOM 1354 N N . ALA A 1 182 ? 6.314 6.590 15.475 1.00 70.06 182 ALA A N 1
ATOM 1355 C CA . ALA A 1 182 ? 7.461 7.402 15.857 1.00 70.06 182 ALA A CA 1
ATOM 1356 C C . ALA A 1 182 ? 8.724 6.543 16.113 1.00 70.06 182 ALA A C 1
ATOM 1358 O O . ALA A 1 182 ? 8.646 5.493 16.760 1.00 70.06 182 ALA A O 1
ATOM 1359 N N . PRO A 1 183 ? 9.913 6.978 15.650 1.00 77.94 183 PRO A N 1
ATOM 1360 C CA . PRO A 1 183 ? 11.125 6.183 15.803 1.00 77.94 183 PRO A CA 1
ATOM 1361 C C . PRO A 1 183 ? 11.518 5.984 17.274 1.00 77.94 183 PRO A C 1
ATOM 1363 O O . PRO A 1 183 ? 11.725 6.941 18.018 1.00 77.94 183 PRO A O 1
ATOM 1366 N N . THR A 1 184 ? 11.710 4.729 17.664 1.00 78.94 184 THR A N 1
ATOM 1367 C CA . THR A 1 184 ? 12.272 4.295 18.946 1.00 78.94 184 THR A CA 1
ATOM 1368 C C . THR A 1 184 ? 13.789 4.162 18.832 1.00 78.94 184 THR A C 1
ATOM 1370 O O . THR A 1 184 ? 14.298 3.628 17.849 1.00 78.94 184 THR A O 1
ATOM 1373 N N . ALA A 1 185 ? 14.543 4.651 19.817 1.00 81.06 185 ALA A N 1
ATOM 1374 C CA . ALA A 1 185 ? 16.003 4.561 19.806 1.00 81.06 185 ALA A CA 1
ATOM 1375 C C . ALA A 1 185 ? 16.501 3.163 20.209 1.00 81.06 185 ALA A C 1
ATOM 1377 O O . ALA A 1 185 ? 15.954 2.541 21.119 1.00 81.06 185 ALA A O 1
ATOM 1378 N N . PHE A 1 186 ? 17.588 2.705 19.585 1.00 83.25 186 PHE A N 1
ATOM 1379 C CA . PHE A 1 186 ? 18.331 1.541 20.071 1.00 83.25 186 PHE A CA 1
ATOM 1380 C C . PHE A 1 186 ? 19.144 1.914 21.315 1.00 83.25 186 PHE A C 1
ATOM 1382 O O . PHE A 1 186 ? 19.827 2.941 21.339 1.00 83.25 186 PHE A O 1
ATOM 1389 N N . VAL A 1 187 ? 19.127 1.042 22.320 1.00 82.62 187 VAL A N 1
ATOM 1390 C CA . VAL A 1 187 ? 19.973 1.124 23.515 1.00 82.62 187 VAL A CA 1
ATOM 1391 C C . VAL A 1 187 ? 20.942 -0.051 23.469 1.00 82.62 187 VAL A C 1
ATOM 1393 O O . VAL A 1 187 ? 20.521 -1.199 23.380 1.00 82.62 187 VAL A O 1
ATOM 1396 N N . ASP A 1 188 ? 22.246 0.231 23.450 1.00 80.81 188 ASP A N 1
ATOM 1397 C CA . ASP A 1 188 ? 23.309 -0.783 23.348 1.00 80.81 188 ASP A CA 1
ATOM 1398 C C . ASP A 1 188 ? 23.127 -1.775 22.178 1.00 80.81 188 ASP A C 1
ATOM 1400 O O . ASP A 1 188 ? 23.423 -2.964 22.282 1.00 80.81 188 ASP A O 1
ATOM 1404 N N . GLY A 1 189 ? 22.624 -1.279 21.041 1.00 78.88 189 GLY A N 1
ATOM 1405 C CA . GLY A 1 189 ? 22.379 -2.088 19.842 1.00 78.88 189 GLY A CA 1
ATOM 1406 C C . GLY A 1 189 ? 21.142 -2.987 19.929 1.00 78.88 189 GLY A C 1
ATOM 1407 O O . GLY A 1 189 ? 20.966 -3.857 19.077 1.00 78.88 189 GLY A O 1
ATOM 1408 N N . ARG A 1 190 ? 20.270 -2.776 20.923 1.00 86.62 190 ARG A N 1
ATOM 1409 C CA . ARG A 1 190 ? 19.014 -3.509 21.125 1.00 86.62 190 ARG A CA 1
ATOM 1410 C C . ARG A 1 190 ? 17.825 -2.548 21.228 1.00 86.62 190 ARG A C 1
ATOM 1412 O O . ARG A 1 190 ? 17.904 -1.517 21.891 1.00 86.62 190 ARG A O 1
ATOM 1419 N N . ALA A 1 191 ? 16.717 -2.895 20.589 1.00 82.50 191 ALA A N 1
ATOM 1420 C CA . ALA A 1 191 ? 15.418 -2.255 20.764 1.00 82.50 191 ALA A CA 1
ATOM 1421 C C . ALA A 1 191 ? 14.390 -3.333 21.119 1.00 82.50 191 ALA A C 1
ATOM 1423 O O . ALA A 1 191 ? 14.406 -4.416 20.541 1.00 82.50 191 ALA A O 1
ATOM 1424 N N . GLU A 1 192 ? 13.516 -3.063 22.085 1.00 86.69 192 GLU A N 1
ATOM 1425 C CA . GLU A 1 192 ? 12.445 -3.983 22.474 1.00 86.69 192 GLU A CA 1
ATOM 1426 C C . GLU A 1 192 ? 11.101 -3.291 22.283 1.00 86.69 192 GLU A C 1
ATOM 1428 O O . GLU A 1 192 ? 10.892 -2.191 22.791 1.00 86.69 192 GLU A O 1
ATOM 1433 N N . LEU A 1 193 ? 10.209 -3.939 21.543 1.00 79.81 193 LEU A N 1
ATOM 1434 C CA . LEU A 1 193 ? 8.904 -3.419 21.165 1.00 79.81 193 LEU A CA 1
ATOM 1435 C C . LEU A 1 193 ? 7.837 -4.426 21.582 1.00 79.81 193 LEU A C 1
ATOM 1437 O O . LEU A 1 193 ? 7.988 -5.626 21.362 1.00 79.81 193 LEU A O 1
ATOM 1441 N N . THR A 1 194 ? 6.759 -3.941 22.184 1.00 81.06 194 THR A N 1
ATOM 1442 C CA . THR A 1 194 ? 5.569 -4.750 22.457 1.00 81.06 194 THR A CA 1
ATOM 1443 C C . THR A 1 194 ? 4.557 -4.441 21.374 1.00 81.06 194 THR A C 1
ATOM 1445 O O . THR A 1 194 ? 4.182 -3.283 21.202 1.00 81.06 194 THR A O 1
ATOM 1448 N N . LEU A 1 195 ? 4.157 -5.464 20.630 1.00 77.88 195 LEU A N 1
ATOM 1449 C CA . LEU A 1 195 ? 3.329 -5.329 19.442 1.00 77.88 195 LEU A CA 1
ATOM 1450 C C . LEU A 1 195 ? 2.126 -6.272 19.536 1.00 77.88 195 LEU A C 1
ATOM 1452 O O . LEU A 1 195 ? 2.220 -7.335 20.162 1.00 77.88 195 LEU A O 1
ATOM 1456 N N . PRO A 1 196 ? 0.990 -5.917 18.924 1.00 69.94 196 PRO A N 1
ATOM 1457 C CA . PRO A 1 196 ? -0.069 -6.879 18.657 1.00 69.94 196 PRO A CA 1
ATOM 1458 C C . PRO A 1 196 ? 0.485 -8.113 17.935 1.00 69.94 196 PRO A C 1
ATOM 1460 O O . PRO A 1 196 ? 1.536 -8.075 17.304 1.00 69.94 196 PRO A O 1
ATOM 1463 N N . GLY A 1 197 ? -0.210 -9.243 18.036 1.00 66.69 197 GLY A N 1
ATOM 1464 C CA . GLY A 1 197 ? 0.141 -10.371 17.181 1.00 66.69 197 GLY A CA 1
ATOM 1465 C C . GLY A 1 197 ? -0.368 -10.141 15.767 1.00 66.69 197 GLY A C 1
ATOM 1466 O O . GLY A 1 197 ? -1.556 -9.875 15.589 1.00 66.69 197 GLY A O 1
ATOM 1467 N N . GLY A 1 198 ? 0.503 -10.292 14.780 1.00 62.12 198 GLY A N 1
ATOM 1468 C CA . GLY A 1 198 ? 0.202 -9.955 13.396 1.00 62.12 198 GLY A CA 1
ATOM 1469 C C . GLY A 1 198 ? 1.462 -9.650 12.601 1.00 62.12 198 GLY A C 1
ATOM 1470 O O . GLY A 1 198 ? 2.577 -9.800 13.101 1.00 62.12 198 GLY A O 1
ATOM 1471 N N . GLU A 1 199 ? 1.284 -9.265 11.345 1.00 59.56 199 GLU A N 1
ATOM 1472 C CA . GLU A 1 199 ? 2.379 -8.756 10.522 1.00 59.56 199 GLU A CA 1
ATOM 1473 C C . GLU A 1 199 ? 2.598 -7.271 10.811 1.00 59.56 199 GLU A C 1
ATOM 1475 O O . GLU A 1 199 ? 1.642 -6.507 10.907 1.00 59.56 199 GLU A O 1
ATOM 1480 N N . HIS A 1 200 ? 3.864 -6.892 10.949 1.00 66.44 200 HIS A N 1
ATOM 1481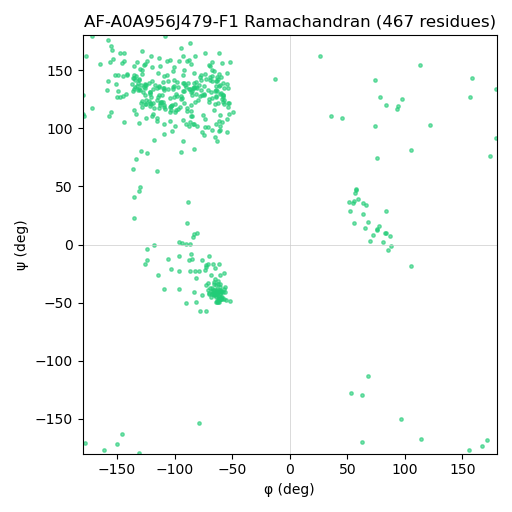 C CA . HIS A 1 200 ? 4.319 -5.536 11.225 1.00 66.44 200 HIS A CA 1
ATOM 1482 C C . HIS A 1 200 ? 5.495 -5.198 10.304 1.00 66.44 200 HIS A C 1
ATOM 1484 O O . HIS A 1 200 ? 6.369 -6.040 10.089 1.00 66.44 200 HIS A O 1
ATOM 1490 N N . THR A 1 201 ? 5.579 -3.967 9.807 1.00 73.94 201 THR A N 1
ATOM 1491 C CA . THR A 1 201 ? 6.718 -3.481 9.016 1.00 73.94 201 THR A CA 1
ATOM 1492 C C . THR A 1 201 ? 7.658 -2.677 9.903 1.00 73.94 201 THR A C 1
ATOM 1494 O O . THR A 1 201 ? 7.328 -1.601 10.396 1.00 73.94 201 THR A O 1
ATOM 1497 N N . VAL A 1 202 ? 8.877 -3.171 10.074 1.00 76.50 202 VAL A N 1
ATOM 1498 C CA . VAL A 1 202 ? 9.948 -2.551 10.857 1.00 76.50 202 VAL A CA 1
ATOM 1499 C C . VAL A 1 202 ? 10.878 -1.772 9.927 1.00 76.50 202 VAL A C 1
ATOM 1501 O O . VAL A 1 202 ? 11.290 -2.287 8.894 1.00 76.50 202 VAL A O 1
ATOM 1504 N N . VAL A 1 203 ? 11.266 -0.550 10.293 1.00 77.62 203 VAL A N 1
ATOM 1505 C CA . VAL A 1 203 ? 12.219 0.285 9.540 1.00 77.62 203 VAL A CA 1
ATOM 1506 C C . VAL A 1 203 ? 13.321 0.786 10.468 1.00 77.62 203 VAL A C 1
ATOM 1508 O O . VAL A 1 203 ? 13.047 1.521 11.412 1.00 77.62 203 VAL A O 1
ATOM 1511 N N . LEU A 1 204 ? 14.570 0.410 10.201 1.00 80.62 204 LEU A N 1
ATOM 1512 C CA . LEU A 1 204 ? 15.760 0.834 10.934 1.00 80.62 204 LEU A CA 1
ATOM 1513 C C . LEU A 1 204 ? 16.447 1.982 10.201 1.00 80.62 204 LEU A C 1
ATOM 1515 O O . LEU A 1 204 ? 16.593 1.957 8.980 1.00 80.62 204 LEU A O 1
ATOM 1519 N N . ARG A 1 205 ? 16.929 2.969 10.959 1.00 77.62 205 ARG A N 1
ATOM 1520 C CA . ARG A 1 205 ? 17.664 4.121 10.426 1.00 77.62 205 ARG A CA 1
ATOM 1521 C C . ARG A 1 205 ? 18.954 4.370 11.190 1.00 77.62 205 ARG A C 1
ATOM 1523 O O . ARG A 1 205 ? 19.003 4.261 12.419 1.00 77.62 205 ARG A O 1
ATOM 1530 N N . ALA A 1 206 ? 19.995 4.770 10.467 1.00 77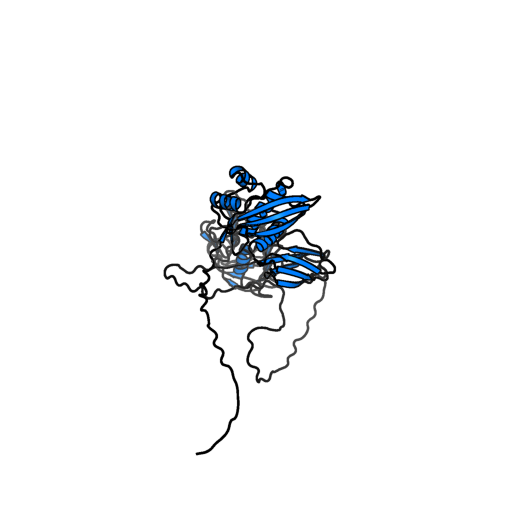.94 206 ALA A N 1
ATOM 1531 C CA . ALA A 1 206 ? 21.243 5.278 11.028 1.00 77.94 206 ALA A CA 1
ATOM 1532 C C . ALA A 1 206 ? 21.898 6.302 10.090 1.00 77.94 206 ALA A C 1
ATOM 1534 O O . ALA A 1 206 ? 21.841 6.136 8.872 1.00 77.94 206 ALA A O 1
ATOM 1535 N N . PRO A 1 207 ? 22.578 7.335 10.622 1.00 67.69 207 PRO A N 1
ATOM 1536 C CA . PRO A 1 207 ? 23.348 8.260 9.795 1.00 67.69 207 PRO A CA 1
ATOM 1537 C C . PRO A 1 207 ? 24.428 7.533 8.979 1.00 67.69 207 PRO A C 1
ATOM 1539 O O . PRO A 1 207 ? 25.237 6.802 9.545 1.00 67.69 207 PRO A O 1
ATOM 1542 N N . GLY A 1 208 ? 24.473 7.771 7.664 1.00 53.28 208 GLY A N 1
ATOM 1543 C CA . GLY A 1 208 ? 25.470 7.169 6.762 1.00 53.28 208 GLY A CA 1
ATOM 1544 C C . GLY A 1 208 ? 25.132 5.756 6.264 1.00 53.28 208 GLY A C 1
ATOM 1545 O O . GLY A 1 208 ? 25.983 5.110 5.650 1.00 53.28 208 GLY A O 1
ATOM 1546 N N . PHE A 1 209 ? 23.909 5.291 6.518 1.00 63.97 209 PHE A N 1
ATOM 1547 C CA . PHE A 1 209 ? 23.361 4.032 6.024 1.00 63.97 209 PHE A CA 1
ATOM 1548 C C . PHE A 1 209 ? 22.028 4.298 5.319 1.00 63.97 209 PHE A C 1
ATOM 1550 O O . PHE A 1 209 ? 21.365 5.296 5.606 1.00 63.97 209 PHE A O 1
ATOM 1557 N N . GLY A 1 210 ? 21.648 3.418 4.391 1.00 59.56 210 GLY A N 1
ATOM 1558 C CA . GLY A 1 210 ? 20.283 3.420 3.860 1.00 59.56 210 GLY A CA 1
ATOM 1559 C C . GLY A 1 210 ? 19.286 2.966 4.928 1.00 59.56 210 GLY A C 1
ATOM 1560 O O . GLY A 1 210 ? 19.663 2.230 5.842 1.00 59.56 210 GLY A O 1
ATOM 1561 N N . ASP A 1 211 ? 18.028 3.397 4.817 1.00 73.62 211 ASP A N 1
ATOM 1562 C CA . ASP A 1 211 ? 16.944 2.854 5.640 1.00 73.62 211 ASP A CA 1
ATOM 1563 C C . ASP A 1 211 ? 16.805 1.348 5.356 1.00 73.62 211 ASP A C 1
ATOM 1565 O O . ASP A 1 211 ? 16.720 0.931 4.200 1.00 73.62 211 ASP A O 1
ATOM 1569 N N . GLU A 1 212 ? 16.779 0.527 6.405 1.00 67.62 212 GLU A N 1
ATOM 1570 C CA . GLU A 1 212 ? 16.567 -0.920 6.292 1.00 67.62 212 GLU A CA 1
ATOM 1571 C C . GLU A 1 212 ? 15.145 -1.259 6.723 1.00 67.62 212 GLU A C 1
ATOM 1573 O O . GLU A 1 212 ? 14.789 -1.047 7.879 1.00 67.62 212 GLU A O 1
ATOM 1578 N N . SER A 1 213 ? 14.338 -1.818 5.823 1.00 72.00 213 SER A N 1
ATOM 1579 C CA . SER A 1 213 ? 12.963 -2.230 6.121 1.00 72.00 213 SER A CA 1
ATOM 1580 C C . SER A 1 213 ? 12.814 -3.753 6.131 1.00 72.00 213 SER A C 1
ATOM 1582 O O . SER A 1 213 ? 13.421 -4.453 5.314 1.00 72.00 213 SER A O 1
ATOM 1584 N N . ARG A 1 214 ? 12.038 -4.279 7.084 1.00 58.91 214 ARG A N 1
ATOM 1585 C CA . ARG A 1 214 ? 11.744 -5.703 7.268 1.00 58.91 214 ARG A CA 1
ATOM 1586 C C . ARG A 1 214 ? 10.321 -5.905 7.764 1.00 58.91 214 ARG A C 1
ATOM 1588 O O . ARG A 1 214 ? 9.974 -5.386 8.818 1.00 58.91 214 ARG A O 1
ATOM 1595 N N . ASP A 1 215 ? 9.565 -6.747 7.077 1.00 69.50 215 ASP A N 1
ATOM 1596 C CA . ASP A 1 215 ? 8.310 -7.265 7.612 1.00 69.50 215 ASP A CA 1
ATOM 1597 C C . ASP A 1 215 ? 8.596 -8.387 8.612 1.00 69.50 215 ASP A C 1
ATOM 1599 O O . ASP A 1 215 ? 9.474 -9.232 8.403 1.00 69.50 215 ASP A O 1
ATOM 1603 N N . VAL A 1 216 ? 7.876 -8.373 9.728 1.00 65.00 216 VAL A N 1
ATOM 1604 C CA . VAL A 1 216 ? 8.004 -9.339 10.812 1.00 65.00 216 VAL A CA 1
ATOM 1605 C C . VAL A 1 216 ? 6.628 -9.777 11.277 1.00 65.00 216 VAL A C 1
ATOM 1607 O O . VAL A 1 216 ? 5.741 -8.964 11.519 1.00 65.00 216 VAL A O 1
ATOM 1610 N N . THR A 1 217 ? 6.453 -11.083 11.441 1.00 69.69 217 THR A N 1
ATOM 1611 C CA . THR A 1 217 ? 5.268 -11.625 12.098 1.00 69.69 217 THR A CA 1
ATOM 1612 C C . THR A 1 217 ? 5.536 -11.718 13.592 1.00 69.69 217 THR A C 1
ATOM 1614 O O . THR A 1 217 ? 6.393 -12.485 14.034 1.00 69.69 217 THR A O 1
ATOM 1617 N N . VAL A 1 218 ? 4.796 -10.946 14.376 1.00 67.50 218 VAL A N 1
ATOM 1618 C CA . VAL A 1 218 ? 4.814 -11.019 15.833 1.00 67.50 218 VAL A CA 1
ATOM 1619 C C . VAL A 1 218 ? 3.828 -12.093 16.269 1.00 67.50 218 VAL A C 1
ATOM 1621 O O . VAL A 1 218 ? 2.632 -12.020 15.982 1.00 67.50 218 VAL A O 1
ATOM 1624 N N . VAL A 1 219 ? 4.325 -13.113 16.966 1.00 68.50 219 VAL A N 1
ATOM 1625 C CA . VAL A 1 219 ? 3.480 -14.180 17.510 1.00 68.50 219 VAL A CA 1
ATOM 1626 C C . VAL A 1 219 ? 2.926 -13.747 18.867 1.00 68.50 219 VAL A C 1
ATOM 1628 O O . VAL A 1 219 ? 3.655 -13.255 19.730 1.00 68.50 219 VAL A O 1
ATOM 1631 N N . GLN A 1 220 ? 1.618 -13.924 19.057 1.00 67.75 220 GLN A N 1
ATOM 1632 C CA . GLN A 1 220 ? 0.917 -13.529 20.281 1.00 67.75 220 GLN A CA 1
ATOM 1633 C C . GLN A 1 220 ? 1.509 -14.215 21.516 1.00 67.75 220 GLN A C 1
ATOM 1635 O O . GLN A 1 220 ? 1.629 -15.438 21.551 1.00 67.75 220 GLN A O 1
ATOM 1640 N N . GLY A 1 221 ? 1.843 -13.433 22.544 1.00 66.75 221 GLY A N 1
ATOM 1641 C CA . GLY A 1 221 ? 2.376 -13.932 23.814 1.00 66.75 221 GLY A CA 1
ATOM 1642 C C . GLY A 1 221 ? 3.791 -14.514 23.746 1.00 66.75 221 GLY A C 1
ATOM 1643 O O . GLY A 1 221 ? 4.294 -14.984 24.767 1.00 66.75 221 GLY A O 1
ATOM 1644 N N . GLU A 1 222 ? 4.445 -14.475 22.583 1.00 70.56 222 GLU A N 1
ATOM 1645 C CA . GLU A 1 222 ? 5.814 -14.948 22.397 1.00 70.56 222 GLU A CA 1
ATOM 1646 C C . GLU A 1 222 ? 6.795 -13.782 22.241 1.00 70.56 222 GLU A C 1
ATOM 1648 O O . GLU A 1 222 ? 6.422 -12.662 21.890 1.00 70.56 222 GLU A O 1
ATOM 1653 N N . SER A 1 223 ? 8.075 -14.048 22.520 1.00 72.81 223 SER A N 1
ATOM 1654 C CA . SER A 1 223 ? 9.163 -13.110 22.243 1.00 72.81 223 SER A CA 1
ATOM 1655 C C . SER A 1 223 ? 9.908 -13.557 20.991 1.00 72.81 223 SER A C 1
ATOM 1657 O O . SER A 1 223 ? 10.502 -14.633 20.977 1.00 72.81 223 SER A O 1
ATOM 1659 N N . SER A 1 224 ? 9.920 -12.715 19.967 1.00 68.44 224 SER A N 1
ATOM 1660 C CA . SER A 1 224 ? 10.671 -12.909 18.730 1.00 68.44 224 SER A CA 1
ATOM 1661 C C . SER A 1 224 ? 11.949 -12.074 18.767 1.00 68.44 224 SER A C 1
ATOM 1663 O O . SER A 1 224 ? 11.917 -10.912 19.171 1.00 68.44 224 SER A O 1
ATOM 1665 N N . GLU A 1 225 ? 13.076 -12.651 18.352 1.00 73.00 225 GLU A N 1
ATOM 1666 C CA . GLU A 1 225 ? 14.342 -11.927 18.196 1.00 73.00 225 GLU A CA 1
ATOM 1667 C C . GLU A 1 225 ? 14.683 -11.779 16.710 1.00 73.00 225 GLU A C 1
ATOM 1669 O O . GLU A 1 225 ? 14.580 -12.738 15.944 1.00 73.00 225 GLU A O 1
ATOM 1674 N N . LEU A 1 226 ? 15.095 -10.578 16.305 1.00 70.88 226 LEU A N 1
ATOM 1675 C CA . LEU A 1 226 ? 15.410 -10.235 14.924 1.00 70.88 226 LEU A CA 1
ATOM 1676 C C . LEU A 1 226 ? 16.721 -9.443 14.857 1.00 70.88 226 LEU A C 1
ATOM 1678 O O . LEU A 1 226 ? 16.801 -8.320 15.348 1.00 70.88 226 LEU A O 1
ATOM 1682 N N . GLU A 1 227 ? 17.747 -10.011 14.223 1.00 76.00 227 GLU A N 1
ATOM 1683 C CA . GLU A 1 227 ? 19.007 -9.307 13.954 1.00 76.00 227 GLU A CA 1
ATOM 1684 C C . GLU A 1 227 ? 18.977 -8.683 12.554 1.00 76.00 227 GLU A C 1
ATOM 1686 O O . GLU A 1 227 ? 18.751 -9.373 11.557 1.00 76.00 227 GLU A O 1
ATOM 1691 N N . ILE A 1 228 ? 19.229 -7.374 12.469 1.00 71.44 228 ILE A N 1
ATOM 1692 C CA . ILE A 1 228 ? 19.239 -6.623 11.209 1.00 71.44 228 ILE A CA 1
ATOM 1693 C C . ILE A 1 228 ? 20.536 -5.818 11.103 1.00 71.44 228 ILE A C 1
ATOM 1695 O O . ILE A 1 228 ? 20.837 -4.959 11.935 1.00 71.44 228 ILE A O 1
ATOM 1699 N N . ALA A 1 229 ? 21.304 -6.071 10.045 1.00 72.56 229 ALA A N 1
ATOM 1700 C CA . ALA A 1 229 ? 22.491 -5.294 9.705 1.00 72.56 229 ALA A CA 1
ATOM 1701 C C . ALA A 1 229 ? 22.139 -4.152 8.740 1.00 72.56 229 ALA A C 1
ATOM 1703 O O . ALA A 1 229 ? 21.387 -4.364 7.791 1.00 72.56 229 ALA A O 1
ATOM 1704 N N . MET A 1 230 ? 22.723 -2.970 8.960 1.00 61.31 230 MET A N 1
ATOM 1705 C CA . MET A 1 230 ? 22.535 -1.804 8.092 1.00 61.31 230 MET A CA 1
ATOM 1706 C C . MET A 1 230 ? 23.449 -1.883 6.861 1.00 61.31 230 MET A C 1
ATOM 1708 O O . MET A 1 230 ? 24.644 -2.163 6.996 1.00 61.31 230 MET A O 1
ATOM 1712 N N . ARG A 1 231 ? 22.941 -1.589 5.658 1.00 58.81 231 ARG A N 1
ATOM 1713 C CA . ARG A 1 231 ? 23.782 -1.463 4.453 1.00 58.81 231 ARG A CA 1
ATOM 1714 C C . ARG A 1 231 ? 24.417 -0.076 4.368 1.00 58.81 231 ARG A C 1
ATOM 1716 O O . ARG A 1 231 ? 23.728 0.945 4.375 1.00 58.81 231 ARG A O 1
ATOM 1723 N N . SER A 1 232 ? 25.750 -0.031 4.297 1.00 40.91 232 SER A N 1
ATOM 1724 C CA . SER A 1 232 ? 26.477 1.238 4.188 1.00 40.91 232 SER A CA 1
ATOM 1725 C C . SER A 1 232 ? 26.305 1.846 2.793 1.00 40.91 232 SER A C 1
ATOM 1727 O O . SER A 1 232 ? 26.309 1.144 1.782 1.00 40.91 232 SER A O 1
ATOM 1729 N N . THR A 1 233 ? 26.193 3.172 2.718 1.00 40.81 233 THR A N 1
ATOM 1730 C CA . THR A 1 233 ? 26.081 3.904 1.442 1.00 40.81 233 THR A CA 1
ATOM 1731 C C . THR A 1 233 ? 27.424 4.123 0.726 1.00 40.81 233 THR A C 1
ATOM 1733 O O . THR A 1 233 ? 27.489 4.877 -0.243 1.00 40.81 233 THR A O 1
ATOM 1736 N N . ALA A 1 234 ? 28.517 3.489 1.166 1.00 31.91 234 ALA A N 1
ATOM 1737 C CA . ALA A 1 234 ? 29.864 3.740 0.649 1.00 31.91 234 ALA A CA 1
ATOM 1738 C C . ALA A 1 234 ? 30.493 2.498 -0.011 1.00 31.91 234 ALA A C 1
ATOM 1740 O O . ALA A 1 234 ? 31.194 1.749 0.661 1.00 31.91 234 ALA A O 1
ATOM 1741 N N . ALA A 1 235 ? 30.279 2.318 -1.326 1.00 31.86 235 ALA A N 1
ATOM 1742 C CA . ALA A 1 235 ? 31.245 1.745 -2.284 1.00 31.86 235 ALA A CA 1
ATOM 1743 C C . ALA A 1 235 ? 30.656 1.662 -3.711 1.00 31.86 235 ALA A C 1
ATOM 1745 O O . ALA A 1 235 ? 30.067 0.662 -4.111 1.00 31.86 235 ALA A O 1
ATOM 1746 N N . GLN A 1 236 ? 30.879 2.704 -4.511 1.00 34.16 236 GLN A N 1
ATOM 1747 C CA . GLN A 1 236 ? 30.871 2.642 -5.977 1.00 34.16 236 GLN A CA 1
ATOM 1748 C C . GLN A 1 236 ? 32.222 3.168 -6.466 1.00 34.16 236 GLN A C 1
ATOM 1750 O O . GLN A 1 236 ? 32.309 4.327 -6.844 1.00 34.16 236 GLN A O 1
ATOM 1755 N N . VAL A 1 237 ? 33.283 2.349 -6.410 1.00 26.72 237 VAL A N 1
ATOM 1756 C CA . VAL A 1 237 ? 34.505 2.520 -7.224 1.00 26.72 237 VAL A CA 1
ATOM 1757 C C . VAL A 1 237 ? 35.219 1.166 -7.384 1.00 26.72 237 VAL A C 1
ATOM 1759 O O . VAL A 1 237 ? 35.808 0.665 -6.433 1.00 26.72 237 VAL A O 1
ATOM 1762 N N . GLY A 1 238 ? 35.258 0.655 -8.621 1.00 24.48 238 GLY A N 1
ATOM 1763 C CA . GLY A 1 238 ? 36.462 0.049 -9.205 1.00 24.48 238 GLY A CA 1
ATOM 1764 C C . GLY A 1 238 ? 36.631 -1.478 -9.179 1.00 24.48 238 GLY A C 1
ATOM 1765 O O . GLY A 1 238 ? 36.740 -2.088 -8.124 1.00 24.48 238 GLY A O 1
ATOM 1766 N N . GLY A 1 239 ? 36.857 -2.041 -10.374 1.00 23.23 239 GLY A N 1
ATOM 1767 C CA . GLY A 1 239 ? 37.824 -3.130 -10.569 1.00 23.23 239 GLY A CA 1
ATOM 1768 C C . GLY A 1 239 ? 37.267 -4.429 -11.146 1.00 23.23 239 GLY A C 1
ATOM 1769 O O . GLY A 1 239 ? 36.694 -5.236 -10.425 1.00 23.23 239 GLY A O 1
ATOM 1770 N N . GLY A 1 240 ? 37.503 -4.656 -12.442 1.00 28.83 240 GLY A N 1
ATOM 1771 C CA . GLY A 1 240 ? 37.320 -5.960 -13.076 1.00 28.83 240 GLY A CA 1
ATOM 1772 C C . GLY A 1 240 ? 38.366 -6.990 -12.635 1.00 28.83 240 GLY A C 1
ATOM 1773 O O . GLY A 1 240 ? 39.487 -6.640 -12.266 1.00 28.83 240 GLY A O 1
ATOM 1774 N N . GLY A 1 241 ? 37.991 -8.265 -12.728 1.00 22.08 241 GLY A N 1
ATOM 1775 C CA . GLY A 1 241 ? 38.879 -9.410 -12.557 1.00 22.08 241 GLY A CA 1
ATOM 1776 C C . GLY A 1 241 ? 38.128 -10.724 -12.768 1.00 22.08 241 GLY A C 1
ATOM 1777 O O . GLY A 1 241 ? 37.270 -11.083 -11.968 1.00 22.08 241 GLY A O 1
ATOM 1778 N N . GLU A 1 242 ? 38.440 -11.420 -13.861 1.00 27.61 242 GLU A N 1
ATOM 1779 C CA . GLU A 1 242 ? 38.034 -12.803 -14.132 1.00 27.61 242 GLU A CA 1
ATOM 1780 C C . GLU A 1 242 ? 38.633 -13.765 -13.097 1.00 27.61 242 GLU A C 1
ATOM 1782 O O . GLU A 1 242 ? 39.823 -13.661 -12.803 1.00 27.61 242 GLU A O 1
ATOM 1787 N N . VAL A 1 243 ? 37.876 -14.774 -12.644 1.00 25.66 243 VAL A N 1
ATOM 1788 C CA . VAL A 1 243 ? 38.460 -16.021 -12.114 1.00 25.66 243 VAL A CA 1
ATOM 1789 C C . VAL A 1 243 ? 37.601 -17.237 -12.487 1.00 25.66 243 VAL A C 1
ATOM 1791 O O . VAL A 1 243 ? 36.533 -17.466 -11.930 1.00 25.66 243 VAL A O 1
ATOM 1794 N N . GLY A 1 244 ? 38.117 -18.002 -13.454 1.00 23.03 244 GLY A N 1
ATOM 1795 C CA . GLY A 1 244 ? 38.373 -19.449 -13.395 1.00 23.03 244 GLY A CA 1
ATOM 1796 C C . GLY A 1 244 ? 37.317 -20.406 -12.829 1.00 23.03 244 GLY A C 1
ATOM 1797 O O . GLY A 1 244 ? 37.184 -20.563 -11.620 1.00 23.03 244 GLY A O 1
ATOM 1798 N N . MET A 1 245 ? 36.712 -21.177 -13.734 1.00 28.22 245 MET A N 1
ATOM 1799 C CA . MET A 1 245 ? 36.061 -22.465 -13.473 1.00 28.22 245 MET A CA 1
ATOM 1800 C C . MET A 1 245 ? 37.122 -23.558 -13.241 1.00 28.22 245 MET A C 1
ATOM 1802 O O . MET A 1 245 ? 37.989 -23.735 -14.096 1.00 28.22 245 MET A O 1
ATOM 1806 N N . ASP A 1 246 ? 37.014 -24.342 -12.162 1.00 23.33 246 ASP A N 1
ATOM 1807 C CA . ASP A 1 246 ? 37.631 -25.676 -12.097 1.00 23.33 246 ASP A CA 1
ATOM 1808 C C . ASP A 1 246 ? 36.670 -26.723 -11.506 1.00 23.33 246 ASP A C 1
ATOM 1810 O O . ASP A 1 246 ? 35.805 -26.454 -10.673 1.00 23.33 246 ASP A O 1
ATOM 1814 N N . THR A 1 247 ? 36.812 -27.925 -12.041 1.00 31.97 247 THR A N 1
ATOM 1815 C CA . THR A 1 247 ? 35.907 -29.072 -12.071 1.00 31.97 247 THR A CA 1
ATOM 1816 C C . THR A 1 247 ? 36.403 -30.208 -11.168 1.00 31.97 247 THR A C 1
ATOM 1818 O O . THR A 1 247 ? 37.596 -30.483 -11.138 1.00 31.97 247 THR A O 1
ATOM 1821 N N . GLY A 1 248 ? 35.508 -30.967 -10.505 1.00 24.81 248 GLY A N 1
ATOM 1822 C CA . GLY A 1 248 ? 35.933 -32.208 -9.824 1.00 24.81 248 GLY A CA 1
ATOM 1823 C C . GLY A 1 248 ? 34.920 -32.994 -8.961 1.00 24.81 248 GLY A C 1
ATOM 1824 O O . GLY A 1 248 ? 35.001 -32.935 -7.745 1.00 24.81 248 GLY A O 1
ATOM 1825 N N . LYS A 1 249 ? 33.997 -33.736 -9.609 1.00 25.62 249 LYS A N 1
ATOM 1826 C CA . LYS A 1 249 ? 33.539 -35.160 -9.429 1.00 25.62 249 LYS A CA 1
ATOM 1827 C C . LYS A 1 249 ? 33.643 -35.912 -8.053 1.00 25.62 249 LYS A C 1
ATOM 1829 O O . LYS A 1 249 ? 34.640 -35.762 -7.366 1.00 25.62 249 LYS A O 1
ATOM 1834 N N . PRO A 1 250 ? 32.897 -37.036 -7.845 1.00 25.11 250 PRO A N 1
ATOM 1835 C CA . PRO A 1 250 ? 31.445 -37.247 -7.670 1.00 25.11 250 PRO A CA 1
ATOM 1836 C C . PRO A 1 250 ? 31.068 -37.913 -6.306 1.00 25.11 250 PRO A C 1
ATOM 1838 O O . PRO A 1 250 ? 31.880 -38.581 -5.670 1.00 25.11 250 PRO A O 1
ATOM 1841 N N . MET A 1 251 ? 29.799 -37.817 -5.885 1.00 24.61 251 MET A N 1
ATOM 1842 C CA . MET A 1 251 ? 29.258 -38.501 -4.688 1.00 24.61 251 MET A CA 1
ATOM 1843 C C . MET A 1 251 ? 29.055 -40.017 -4.868 1.00 24.61 251 MET A C 1
ATOM 1845 O O . MET A 1 251 ? 28.621 -40.470 -5.926 1.00 24.61 251 MET A O 1
ATOM 1849 N N . ASN A 1 252 ? 29.249 -40.778 -3.779 1.00 25.56 252 ASN A N 1
ATOM 1850 C CA . ASN A 1 252 ? 28.786 -42.161 -3.621 1.00 25.56 252 ASN A CA 1
ATOM 1851 C C . ASN A 1 252 ? 27.707 -42.249 -2.521 1.00 25.56 252 ASN A C 1
ATOM 1853 O O . ASN A 1 252 ? 27.871 -41.755 -1.409 1.00 25.56 252 ASN A O 1
ATOM 1857 N N . THR A 1 253 ? 26.595 -42.880 -2.883 1.00 27.69 253 THR A N 1
ATOM 1858 C CA . THR A 1 253 ? 25.315 -43.005 -2.183 1.00 27.69 253 THR A CA 1
ATOM 1859 C C . THR A 1 253 ? 25.302 -44.210 -1.235 1.00 27.69 253 THR A C 1
ATOM 1861 O O . THR A 1 253 ? 25.627 -45.310 -1.678 1.00 27.69 253 THR A O 1
ATOM 1864 N N . LYS A 1 254 ? 24.825 -44.047 0.016 1.00 27.02 254 LYS A N 1
ATOM 1865 C CA . LYS A 1 254 ? 23.929 -45.002 0.725 1.00 27.02 254 LYS A CA 1
ATOM 1866 C C . LYS A 1 254 ? 23.535 -44.534 2.148 1.00 27.02 254 LYS A C 1
ATOM 1868 O O . LYS A 1 254 ? 24.334 -44.609 3.069 1.00 27.02 254 LYS A O 1
ATOM 1873 N N . LYS A 1 255 ? 22.232 -44.226 2.278 1.00 26.33 255 LYS A N 1
ATOM 1874 C CA . LYS A 1 255 ? 21.318 -44.304 3.447 1.00 26.33 255 LYS A CA 1
ATOM 1875 C C . LYS A 1 255 ? 21.431 -43.284 4.599 1.00 26.33 255 LYS A C 1
ATOM 1877 O O . LYS A 1 255 ? 22.145 -43.543 5.555 1.00 26.33 255 LYS A O 1
ATOM 1882 N N . VAL A 1 256 ? 20.516 -42.301 4.603 1.00 24.42 256 VAL A N 1
ATOM 1883 C CA . VAL A 1 256 ? 19.632 -41.969 5.749 1.00 24.42 256 VAL A CA 1
ATOM 1884 C C . VAL A 1 256 ? 18.248 -41.582 5.192 1.00 24.42 256 VAL A C 1
ATOM 1886 O O . VAL A 1 256 ? 18.157 -40.803 4.250 1.00 24.42 256 VAL A O 1
ATOM 1889 N N . ILE A 1 257 ? 17.187 -42.194 5.728 1.00 26.89 257 ILE A N 1
ATOM 1890 C CA . ILE A 1 257 ? 15.769 -41.935 5.428 1.00 26.89 257 ILE A CA 1
ATOM 1891 C C . ILE A 1 257 ? 15.208 -41.074 6.564 1.00 26.89 257 ILE A C 1
ATOM 1893 O O . ILE A 1 257 ? 15.411 -41.426 7.723 1.00 26.89 257 ILE A O 1
ATOM 1897 N N . GLY A 1 258 ? 14.443 -40.033 6.218 1.00 24.38 258 GLY A N 1
ATOM 1898 C CA . GLY A 1 258 ? 13.432 -39.436 7.097 1.00 24.38 258 GLY A CA 1
ATOM 1899 C C . GLY A 1 258 ? 13.792 -38.090 7.725 1.00 24.38 258 GLY A C 1
ATOM 1900 O O . GLY A 1 258 ? 14.160 -38.056 8.889 1.00 24.38 258 GLY A O 1
ATOM 1901 N N . LEU A 1 259 ? 13.615 -37.003 6.968 1.00 24.09 259 LEU A N 1
ATOM 1902 C CA . LEU A 1 259 ? 13.148 -35.683 7.423 1.00 24.09 259 LEU A CA 1
ATOM 1903 C C . LEU A 1 259 ? 12.896 -34.825 6.173 1.00 24.09 259 LEU A C 1
ATOM 1905 O O . LEU A 1 259 ? 13.790 -34.620 5.355 1.00 24.09 259 LEU A O 1
ATOM 1909 N N . ALA A 1 260 ? 11.644 -34.413 5.986 1.00 23.42 260 ALA A N 1
ATOM 1910 C CA . ALA A 1 260 ? 11.252 -33.441 4.979 1.00 23.42 260 ALA A CA 1
ATOM 1911 C C . ALA A 1 260 ? 11.492 -32.032 5.538 1.00 23.42 260 ALA A C 1
ATOM 1913 O O . ALA A 1 260 ? 11.090 -31.755 6.664 1.00 23.42 260 ALA A O 1
ATOM 1914 N N . GLY A 1 261 ? 12.092 -31.164 4.722 1.00 27.69 261 GLY A N 1
ATOM 1915 C CA . GLY A 1 261 ? 12.134 -29.717 4.938 1.00 27.69 261 GLY A CA 1
ATOM 1916 C C . GLY A 1 261 ? 13.384 -29.198 5.659 1.00 27.69 261 GLY A C 1
ATOM 1917 O O . GLY A 1 261 ? 13.583 -29.486 6.831 1.00 27.69 261 GLY A O 1
ATOM 1918 N N . MET A 1 262 ? 14.127 -28.332 4.952 1.00 27.14 262 MET A N 1
ATOM 1919 C CA . MET A 1 262 ? 15.273 -27.496 5.383 1.00 27.14 262 MET A CA 1
ATOM 1920 C C . MET A 1 262 ? 16.624 -28.238 5.507 1.00 27.14 262 MET A C 1
ATOM 1922 O O . MET A 1 262 ? 16.727 -29.238 6.198 1.00 27.14 262 MET A O 1
ATOM 1926 N N . GLY A 1 263 ? 17.741 -27.832 4.896 1.00 24.39 263 GLY A N 1
ATOM 1927 C CA . GLY A 1 263 ? 18.102 -26.662 4.094 1.00 24.39 263 GLY A CA 1
ATOM 1928 C C . GLY A 1 263 ? 19.628 -26.660 3.839 1.00 24.39 263 GLY A C 1
ATOM 1929 O O . GLY A 1 263 ? 20.308 -27.627 4.180 1.00 24.39 263 GLY A O 1
ATOM 1930 N N . VAL A 1 264 ? 20.138 -25.526 3.335 1.00 26.36 264 VAL A N 1
ATOM 1931 C CA . VAL A 1 264 ? 21.555 -25.127 3.112 1.00 26.36 264 VAL A CA 1
ATOM 1932 C C . VAL A 1 264 ? 22.177 -25.625 1.791 1.00 26.36 264 VAL A C 1
ATOM 1934 O O . VAL A 1 264 ? 22.298 -26.819 1.568 1.00 26.36 264 VAL A O 1
ATOM 1937 N N . GLY A 1 265 ? 22.655 -24.798 0.859 1.00 23.34 265 GLY A N 1
ATOM 1938 C CA . GLY A 1 265 ? 22.797 -23.344 0.795 1.00 23.34 265 GLY A CA 1
ATOM 1939 C C . GLY A 1 265 ? 23.898 -22.992 -0.217 1.00 23.34 265 GLY A C 1
ATOM 1940 O O . GLY A 1 265 ? 24.990 -23.537 -0.114 1.00 23.34 265 GLY A O 1
ATOM 1941 N N . ALA A 1 266 ? 23.604 -22.119 -1.186 1.00 21.19 266 ALA A N 1
ATOM 1942 C CA . ALA A 1 266 ? 24.544 -21.193 -1.837 1.00 21.19 266 ALA A CA 1
ATOM 1943 C C . ALA A 1 266 ? 23.790 -20.355 -2.890 1.00 21.19 266 ALA A C 1
ATOM 1945 O O . ALA A 1 266 ? 23.128 -20.918 -3.754 1.00 21.19 266 ALA A O 1
ATOM 1946 N N . ALA A 1 267 ? 23.953 -19.029 -2.804 1.00 23.17 267 ALA A N 1
ATOM 1947 C CA . ALA A 1 267 ? 23.414 -17.969 -3.670 1.00 23.17 267 ALA A CA 1
ATOM 1948 C C . ALA A 1 267 ? 21.921 -17.613 -3.495 1.00 23.17 267 ALA A C 1
ATOM 1950 O O . ALA A 1 267 ? 21.092 -17.884 -4.354 1.00 23.17 267 ALA A O 1
ATOM 1951 N N . LEU A 1 268 ? 21.598 -16.912 -2.401 1.00 25.69 268 LEU A N 1
ATOM 1952 C CA . LEU A 1 268 ? 20.477 -15.965 -2.399 1.00 25.69 268 LEU A CA 1
ATOM 1953 C C . LEU A 1 268 ? 21.034 -14.600 -2.811 1.00 25.69 268 LEU A C 1
ATOM 1955 O O . LEU A 1 268 ? 21.746 -13.953 -2.040 1.00 25.69 268 LEU A O 1
ATOM 1959 N N . LEU A 1 269 ? 20.772 -14.221 -4.059 1.00 24.66 269 LEU A N 1
ATOM 1960 C CA . LEU A 1 269 ? 20.995 -12.873 -4.569 1.00 24.66 269 LEU A CA 1
ATOM 1961 C C . LEU A 1 269 ? 19.792 -11.992 -4.204 1.00 24.66 269 LEU A C 1
ATOM 1963 O O . LEU A 1 269 ? 18.669 -12.468 -4.073 1.00 24.66 269 LEU A O 1
ATOM 1967 N N . VAL A 1 270 ? 20.077 -10.715 -3.969 1.00 27.36 270 VAL A N 1
ATOM 1968 C CA . VAL A 1 270 ? 19.133 -9.654 -3.599 1.00 27.36 270 VAL A CA 1
ATOM 1969 C C . VAL A 1 270 ? 18.194 -9.363 -4.775 1.00 27.36 270 VAL A C 1
ATOM 1971 O O . VAL A 1 270 ? 18.689 -9.061 -5.853 1.00 27.36 270 VAL A O 1
ATOM 1974 N N . GLY A 1 271 ? 16.881 -9.421 -4.541 1.00 26.55 271 GLY A N 1
ATOM 1975 C CA . GLY A 1 271 ? 15.825 -9.171 -5.532 1.00 26.55 271 GLY A CA 1
ATOM 1976 C C . GLY A 1 271 ? 14.516 -9.835 -5.085 1.00 26.55 271 GLY A C 1
ATOM 1977 O O . GLY A 1 271 ? 14.567 -10.849 -4.392 1.00 26.55 271 GLY A O 1
ATOM 1978 N N . ALA A 1 272 ? 13.359 -9.222 -5.325 1.00 32.12 272 ALA A N 1
ATOM 1979 C CA . ALA A 1 272 ? 12.080 -9.591 -4.712 1.00 32.12 272 ALA A CA 1
ATOM 1980 C C . ALA A 1 272 ? 11.694 -11.065 -4.963 1.00 32.12 272 ALA A C 1
ATOM 1982 O O . ALA A 1 272 ? 11.503 -11.487 -6.099 1.00 32.12 272 ALA A O 1
ATOM 1983 N N . VAL A 1 273 ? 11.516 -11.859 -3.898 1.00 27.02 273 VAL A N 1
ATOM 1984 C CA . VAL A 1 273 ? 10.964 -13.216 -4.036 1.00 27.02 273 VAL A CA 1
ATOM 1985 C C . VAL A 1 273 ? 9.446 -13.113 -4.142 1.00 27.02 273 VAL A C 1
ATOM 1987 O O . VAL A 1 273 ? 8.747 -12.961 -3.140 1.00 27.02 273 VAL A O 1
ATOM 1990 N N . TYR A 1 274 ? 8.940 -13.233 -5.368 1.00 27.31 274 TYR A N 1
ATOM 1991 C CA . TYR A 1 274 ? 7.524 -13.426 -5.665 1.00 27.31 274 TYR A CA 1
ATOM 1992 C C . TYR A 1 274 ? 7.043 -14.736 -5.017 1.00 27.31 274 TYR A C 1
ATOM 1994 O O . TYR A 1 274 ? 7.258 -15.830 -5.540 1.00 27.31 274 TYR A O 1
ATOM 2002 N N . SER A 1 275 ? 6.408 -14.653 -3.849 1.00 26.34 275 SER A N 1
ATOM 2003 C CA . SER A 1 275 ? 5.773 -15.811 -3.214 1.00 26.34 275 SER A CA 1
ATOM 2004 C C . SER A 1 275 ? 4.298 -15.837 -3.595 1.00 26.34 275 SER A C 1
ATOM 2006 O O . SER A 1 275 ? 3.439 -15.422 -2.826 1.00 26.34 275 SER A O 1
ATOM 2008 N N . ALA A 1 276 ? 3.974 -16.327 -4.793 1.00 31.30 276 ALA A N 1
ATOM 2009 C CA . ALA A 1 276 ? 2.589 -16.653 -5.110 1.00 31.30 276 ALA A CA 1
ATOM 2010 C C . ALA A 1 276 ? 2.184 -17.903 -4.313 1.00 31.30 276 ALA A C 1
ATOM 2012 O O . ALA A 1 276 ? 2.522 -19.029 -4.691 1.00 31.30 276 ALA A O 1
ATOM 2013 N N . ILE A 1 277 ? 1.448 -17.734 -3.211 1.00 30.25 277 ILE A N 1
ATOM 2014 C CA . ILE A 1 277 ? 0.723 -18.853 -2.603 1.00 30.25 277 ILE A CA 1
ATOM 2015 C C . ILE A 1 277 ? -0.376 -19.250 -3.592 1.00 30.25 277 ILE A C 1
ATOM 2017 O O . ILE A 1 277 ? -1.438 -18.635 -3.657 1.00 30.25 277 ILE A O 1
ATOM 2021 N N . LYS A 1 278 ? -0.129 -20.293 -4.389 1.00 27.44 278 LYS A N 1
ATOM 2022 C CA . LYS A 1 278 ? -1.187 -20.937 -5.168 1.00 27.44 278 LYS A CA 1
ATOM 2023 C C . LYS A 1 278 ? -2.051 -21.743 -4.198 1.00 27.44 278 LYS A C 1
ATOM 2025 O O . LYS A 1 278 ? -1.672 -22.838 -3.781 1.00 27.44 278 LYS A O 1
ATOM 2030 N N . VAL A 1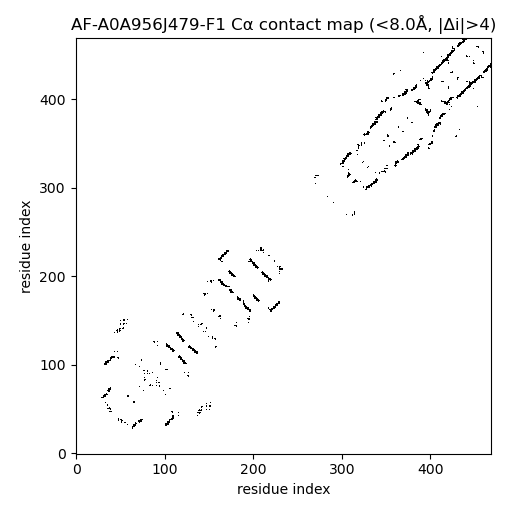 279 ? -3.210 -21.203 -3.824 1.00 34.41 279 VAL A N 1
ATOM 2031 C CA . VAL A 1 279 ? -4.257 -21.972 -3.139 1.00 34.41 279 VAL A CA 1
ATOM 2032 C C . VAL A 1 279 ? -4.723 -23.052 -4.115 1.00 34.41 279 VAL A C 1
ATOM 2034 O O . VAL A 1 279 ? -5.396 -22.762 -5.099 1.00 34.41 279 VAL A O 1
ATOM 2037 N N . ASN A 1 280 ? -4.298 -24.298 -3.895 1.00 28.94 280 ASN A N 1
ATOM 2038 C CA . ASN A 1 280 ? -4.502 -25.369 -4.876 1.00 28.94 280 ASN A CA 1
ATOM 2039 C C . ASN A 1 280 ? -5.966 -25.848 -4.951 1.00 28.94 280 ASN A C 1
ATOM 2041 O O . ASN A 1 280 ? -6.351 -26.478 -5.929 1.00 28.94 280 ASN A O 1
ATOM 2045 N N . SER A 1 281 ? -6.773 -25.531 -3.935 1.00 36.66 281 SER A N 1
ATOM 2046 C CA . SER A 1 281 ? -8.238 -25.610 -3.937 1.00 36.66 281 SER A CA 1
ATOM 2047 C C . SER A 1 281 ? -8.764 -25.168 -2.570 1.00 36.66 281 SER A C 1
ATOM 2049 O O . SER A 1 281 ? -8.289 -25.662 -1.546 1.00 36.66 281 SER A O 1
ATOM 2051 N N . ILE A 1 282 ? -9.782 -24.312 -2.542 1.00 41.50 282 ILE A N 1
ATOM 2052 C CA . ILE A 1 282 ? -10.770 -24.327 -1.457 1.00 41.50 282 ILE A CA 1
ATOM 2053 C C . ILE A 1 282 ? -11.738 -25.450 -1.837 1.00 41.50 282 ILE A C 1
ATOM 2055 O O . ILE A 1 282 ? -12.170 -25.501 -2.989 1.00 41.50 282 ILE A O 1
ATOM 2059 N N . ASN A 1 283 ? -12.034 -26.384 -0.929 1.00 38.59 283 ASN A N 1
ATOM 2060 C CA . ASN A 1 283 ? -13.131 -27.322 -1.171 1.00 38.59 283 ASN A CA 1
ATOM 2061 C C . ASN A 1 283 ? -14.409 -26.490 -1.293 1.00 38.59 283 ASN A C 1
ATOM 2063 O O . ASN A 1 283 ? -14.871 -25.947 -0.292 1.00 38.59 283 ASN A O 1
ATOM 2067 N N . ASN A 1 284 ? -14.915 -26.359 -2.517 1.00 41.94 284 ASN A N 1
ATOM 2068 C CA . ASN A 1 284 ? -16.237 -25.824 -2.772 1.00 41.94 284 ASN A CA 1
ATOM 2069 C C . ASN A 1 284 ? -17.220 -26.980 -2.581 1.00 41.94 284 ASN A C 1
ATOM 2071 O O . ASN A 1 284 ? -17.245 -27.912 -3.388 1.00 41.94 284 ASN A O 1
ATOM 2075 N N . ASP A 1 285 ? -17.928 -26.983 -1.458 1.00 48.81 285 ASP A N 1
ATOM 2076 C CA . ASP A 1 285 ? -19.019 -27.912 -1.183 1.00 48.81 285 ASP A CA 1
ATOM 2077 C C . ASP A 1 285 ? -20.364 -27.415 -1.727 1.00 48.81 285 ASP A C 1
ATOM 2079 O O . ASP A 1 285 ? -21.349 -28.148 -1.620 1.00 48.81 285 ASP A O 1
ATOM 2083 N N . ASP A 1 286 ? -20.389 -26.242 -2.373 1.00 45.22 286 ASP A N 1
ATOM 2084 C CA . ASP A 1 286 ? -21.580 -25.695 -3.011 1.00 45.22 286 ASP A CA 1
ATOM 2085 C C . ASP A 1 286 ? -21.480 -25.714 -4.543 1.00 45.22 286 ASP A C 1
ATOM 2087 O O . ASP A 1 286 ? -20.457 -25.383 -5.144 1.00 45.22 286 ASP A O 1
ATOM 2091 N N . ALA A 1 287 ? -22.538 -26.184 -5.197 1.00 47.34 287 ALA A N 1
ATOM 2092 C CA . ALA A 1 287 ? -22.524 -26.512 -6.625 1.00 47.34 287 ALA A CA 1
ATOM 2093 C C . ALA A 1 287 ? -22.918 -25.334 -7.536 1.00 47.34 287 ALA A C 1
ATOM 2095 O O . ALA A 1 287 ? -22.975 -25.509 -8.757 1.00 47.34 287 ALA A O 1
ATOM 2096 N N . ASP A 1 288 ? -23.211 -24.161 -6.974 1.00 49.38 288 ASP A N 1
ATOM 2097 C CA . ASP A 1 288 ? -23.829 -23.027 -7.668 1.00 49.38 288 ASP A CA 1
ATOM 2098 C C . ASP A 1 288 ? -23.046 -21.699 -7.610 1.00 49.38 288 ASP A C 1
ATOM 2100 O O . ASP A 1 288 ? -23.405 -20.771 -8.338 1.00 49.38 288 ASP A O 1
ATOM 2104 N N . GLU A 1 289 ? -21.918 -21.613 -6.894 1.00 49.59 289 GLU A N 1
ATOM 2105 C CA . GLU A 1 289 ? -21.009 -20.457 -6.959 1.00 49.59 289 GLU A CA 1
ATOM 2106 C C . GLU A 1 289 ? -19.682 -20.793 -7.669 1.00 49.59 289 GLU A C 1
ATOM 2108 O O . GLU A 1 289 ? -18.915 -21.671 -7.268 1.00 49.59 289 GLU A O 1
ATOM 2113 N N . ASN A 1 290 ? -19.402 -20.078 -8.767 1.00 40.59 290 ASN A N 1
ATOM 2114 C CA . ASN A 1 290 ? -18.123 -20.118 -9.488 1.00 40.59 290 ASN A CA 1
ATOM 2115 C C . ASN A 1 290 ? -16.936 -19.827 -8.538 1.00 40.59 290 ASN A C 1
ATOM 2117 O O . ASN A 1 290 ? -17.075 -19.011 -7.629 1.00 40.59 290 ASN A O 1
ATOM 2121 N N . PRO A 1 291 ? -15.738 -20.408 -8.755 1.00 48.25 291 PRO A N 1
ATOM 2122 C CA . PRO A 1 291 ? -14.629 -20.263 -7.813 1.00 48.25 291 PRO A CA 1
ATOM 2123 C C . PRO A 1 291 ? -14.140 -18.809 -7.701 1.00 48.25 291 PRO A C 1
ATOM 2125 O O . PRO A 1 291 ? -13.662 -18.227 -8.677 1.00 48.25 291 PR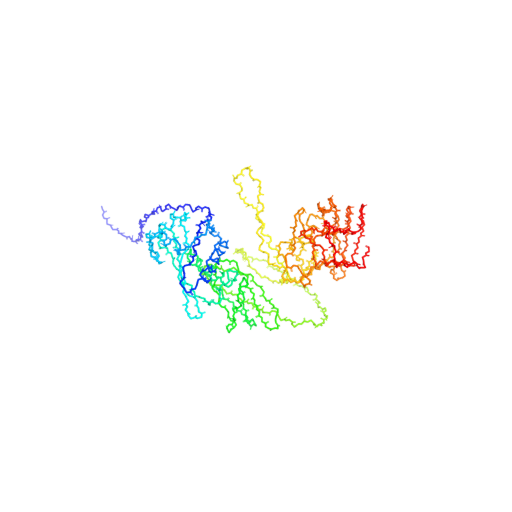O A O 1
ATOM 2128 N N . TYR A 1 292 ? -14.188 -18.248 -6.488 1.00 43.50 292 TYR A N 1
ATOM 2129 C CA . TYR A 1 292 ? -13.470 -17.019 -6.148 1.00 43.50 292 TYR A CA 1
ATOM 2130 C C . TYR A 1 292 ? -11.964 -17.295 -6.109 1.00 43.50 292 TYR A C 1
ATOM 2132 O O . TYR A 1 292 ? -11.489 -18.160 -5.370 1.00 43.50 292 TYR A O 1
ATOM 2140 N N . THR A 1 293 ? -11.195 -16.522 -6.875 1.00 36.97 293 THR A N 1
ATOM 2141 C CA . THR A 1 293 ? -9.739 -16.461 -6.712 1.00 36.97 293 THR A CA 1
ATOM 2142 C C . THR A 1 293 ? -9.444 -15.395 -5.659 1.00 36.97 293 THR A C 1
ATOM 2144 O O . THR A 1 293 ? -9.536 -14.206 -5.947 1.00 36.97 293 THR A O 1
ATOM 2147 N N . ILE A 1 294 ? -9.136 -15.802 -4.427 1.00 39.44 294 ILE A N 1
ATOM 2148 C CA . ILE A 1 294 ? -8.631 -14.885 -3.397 1.00 39.44 294 ILE A CA 1
ATOM 2149 C C . ILE A 1 294 ? -7.116 -14.798 -3.572 1.00 39.44 294 ILE A C 1
ATOM 2151 O O . ILE A 1 294 ? -6.412 -15.789 -3.374 1.00 39.44 294 ILE A O 1
ATOM 2155 N N . ILE A 1 295 ? -6.619 -13.619 -3.939 1.00 34.53 295 ILE A N 1
ATOM 2156 C CA . ILE A 1 295 ? -5.188 -13.318 -3.955 1.00 34.53 295 ILE A CA 1
ATOM 2157 C C . ILE A 1 295 ? -4.903 -12.439 -2.731 1.00 34.53 295 ILE A C 1
ATOM 2159 O O . ILE A 1 295 ? -5.280 -11.273 -2.708 1.00 34.53 295 ILE A O 1
ATOM 2163 N N . VAL A 1 296 ? -4.268 -12.998 -1.698 1.00 36.28 296 VAL A N 1
ATOM 2164 C CA . VAL A 1 296 ? -3.703 -12.201 -0.596 1.00 36.28 296 VAL A CA 1
ATOM 2165 C C . VAL A 1 296 ? -2.296 -11.799 -1.024 1.00 36.28 296 VAL A C 1
ATOM 2167 O O . VAL A 1 296 ? -1.407 -12.647 -1.067 1.00 36.28 296 VAL A O 1
ATOM 2170 N N . GLN A 1 297 ? -2.108 -10.535 -1.402 1.00 33.34 297 GLN A N 1
ATOM 2171 C CA . GLN A 1 297 ? -0.795 -9.978 -1.733 1.00 33.34 297 GLN A CA 1
ATOM 2172 C C . GLN A 1 297 ? -0.382 -9.008 -0.630 1.00 33.34 297 GLN A C 1
ATOM 2174 O O . GLN A 1 297 ? -0.782 -7.849 -0.630 1.00 33.34 297 GLN A O 1
ATOM 2179 N N . GLY A 1 298 ? 0.401 -9.499 0.330 1.00 37.50 298 GLY A N 1
ATOM 2180 C CA . GLY A 1 298 ? 1.264 -8.633 1.126 1.00 37.50 298 GLY A CA 1
ATOM 2181 C C . GLY A 1 298 ? 2.430 -8.238 0.233 1.00 37.50 298 GLY A C 1
ATOM 2182 O O . GLY A 1 298 ? 3.369 -9.012 0.067 1.00 37.50 298 GLY A O 1
ATOM 2183 N N . VAL A 1 299 ? 2.324 -7.094 -0.433 1.00 41.78 299 VAL A N 1
ATOM 2184 C CA . VAL A 1 299 ? 3.383 -6.593 -1.304 1.00 41.78 299 VAL A CA 1
ATOM 2185 C C . VAL A 1 299 ? 3.927 -5.294 -0.734 1.00 41.78 299 VAL A C 1
ATOM 2187 O O . VAL A 1 299 ? 3.281 -4.251 -0.779 1.00 41.78 299 VAL A O 1
ATOM 2190 N N . GLY A 1 300 ? 5.131 -5.368 -0.165 1.00 55.12 300 GLY A N 1
ATOM 2191 C CA . GLY A 1 300 ? 5.898 -4.174 0.164 1.00 55.12 300 GLY A CA 1
ATOM 2192 C C . GLY A 1 300 ? 6.139 -3.345 -1.099 1.00 55.12 300 GLY A C 1
ATOM 2193 O O . GLY A 1 300 ? 6.412 -3.897 -2.168 1.00 55.12 300 GLY A O 1
ATOM 2194 N N . ALA A 1 301 ? 6.026 -2.023 -0.979 1.00 73.38 301 ALA A N 1
ATOM 2195 C CA . ALA A 1 301 ? 6.191 -1.118 -2.109 1.00 73.38 301 ALA A CA 1
ATOM 2196 C C . ALA A 1 301 ? 7.564 -1.302 -2.776 1.00 73.38 301 ALA A C 1
ATOM 2198 O O . ALA A 1 301 ? 8.597 -1.377 -2.102 1.00 73.38 301 ALA A O 1
ATOM 2199 N N . LEU A 1 302 ? 7.590 -1.356 -4.109 1.00 77.38 302 LEU A N 1
ATOM 2200 C CA . LEU A 1 302 ? 8.819 -1.630 -4.851 1.00 77.38 302 LEU A CA 1
ATOM 2201 C C . LEU A 1 302 ? 9.801 -0.454 -4.742 1.00 77.38 302 LEU A C 1
ATOM 2203 O O . LEU A 1 302 ? 9.420 0.717 -4.720 1.00 77.38 302 LEU A O 1
ATOM 2207 N N . SER A 1 303 ? 11.093 -0.759 -4.675 1.00 86.31 303 SER A N 1
ATOM 2208 C CA . SER A 1 303 ? 12.163 0.238 -4.666 1.00 86.31 303 SER A CA 1
ATOM 2209 C C . SER A 1 303 ? 13.466 -0.401 -5.135 1.00 86.31 303 SER A C 1
ATOM 2211 O O . SER A 1 303 ? 13.764 -1.540 -4.773 1.00 86.31 303 SER A O 1
ATOM 2213 N N . GLY A 1 304 ? 14.254 0.325 -5.928 1.00 80.56 304 GLY A N 1
ATOM 2214 C CA . GLY A 1 304 ? 15.544 -0.146 -6.422 1.00 80.56 304 GLY A CA 1
ATOM 2215 C C . GLY A 1 304 ? 15.481 -0.751 -7.822 1.00 80.56 304 GLY A C 1
ATOM 2216 O O . GLY A 1 304 ? 14.719 -0.309 -8.678 1.00 80.56 304 GLY A O 1
ATOM 2217 N N . THR A 1 305 ? 16.364 -1.705 -8.101 1.00 89.75 305 THR A N 1
ATOM 2218 C CA . THR A 1 305 ? 16.550 -2.261 -9.445 1.00 89.75 305 THR A CA 1
ATOM 2219 C C . THR A 1 305 ? 16.123 -3.719 -9.494 1.00 89.75 305 THR A C 1
ATOM 2221 O O . THR A 1 305 ? 16.476 -4.478 -8.598 1.00 89.75 305 THR A O 1
ATOM 2224 N N . PHE A 1 306 ? 15.408 -4.088 -10.553 1.00 83.75 306 PHE A N 1
ATOM 2225 C CA . PHE A 1 306 ? 14.880 -5.425 -10.800 1.00 83.75 306 PHE A CA 1
ATOM 2226 C C . PHE A 1 306 ? 15.242 -5.887 -12.210 1.00 83.75 306 PHE A C 1
ATOM 2228 O O . PHE A 1 306 ? 15.336 -5.071 -13.128 1.00 83.75 306 PHE A O 1
ATOM 2235 N N . ASP A 1 307 ? 15.388 -7.191 -12.400 1.00 88.31 307 ASP A N 1
ATOM 2236 C CA . ASP A 1 307 ? 15.671 -7.804 -13.691 1.00 88.31 307 ASP A CA 1
ATOM 2237 C C . ASP A 1 307 ? 14.427 -8.507 -14.262 1.00 88.31 307 ASP A C 1
ATOM 2239 O O . ASP A 1 307 ? 13.733 -9.259 -13.573 1.00 88.31 307 ASP A O 1
ATOM 2243 N N . VAL A 1 308 ? 14.151 -8.283 -15.550 1.00 85.38 308 VAL A N 1
ATOM 2244 C CA . VAL A 1 308 ? 12.992 -8.850 -16.258 1.00 85.38 308 VAL A CA 1
ATOM 2245 C C . VAL A 1 308 ? 13.458 -9.800 -17.357 1.00 85.38 308 VAL A C 1
ATOM 2247 O O . VAL A 1 308 ? 14.232 -9.407 -18.234 1.00 85.38 308 VAL A O 1
ATOM 2250 N N . GLY A 1 309 ? 12.978 -11.047 -17.314 1.00 70.00 309 GLY A N 1
ATOM 2251 C CA . GLY A 1 309 ? 13.223 -12.082 -18.326 1.00 70.00 309 GLY A CA 1
ATOM 2252 C C . GLY A 1 309 ? 14.679 -12.554 -18.453 1.00 70.00 309 GLY A C 1
ATOM 2253 O O . GLY A 1 309 ? 15.037 -13.225 -19.421 1.00 70.00 309 GLY A O 1
ATOM 2254 N N . GLY A 1 310 ? 15.529 -12.224 -17.478 1.00 74.31 310 GLY A N 1
ATOM 2255 C CA . GLY A 1 310 ? 16.941 -12.601 -17.401 1.00 74.31 310 GLY A CA 1
ATOM 2256 C C . GLY A 1 310 ? 17.579 -12.081 -16.110 1.00 74.31 310 GLY A C 1
ATOM 2257 O O . GLY A 1 310 ? 16.865 -11.611 -15.230 1.00 74.31 310 GLY A O 1
ATOM 2258 N N . GLY A 1 311 ? 18.906 -12.172 -15.978 1.00 75.56 311 GLY A N 1
ATOM 2259 C CA . GLY A 1 311 ? 19.620 -11.678 -14.791 1.00 75.56 311 GLY A CA 1
ATOM 2260 C C . GLY A 1 311 ? 19.225 -12.411 -13.503 1.00 75.56 311 GLY A C 1
ATOM 2261 O O . GLY A 1 311 ? 19.227 -13.643 -13.475 1.00 75.56 311 GLY A O 1
ATOM 2262 N N . ALA A 1 312 ? 18.890 -11.652 -12.455 1.00 65.12 312 ALA A N 1
ATOM 2263 C CA . ALA A 1 312 ? 18.309 -12.168 -11.211 1.00 65.12 312 ALA A CA 1
ATOM 2264 C C . ALA A 1 312 ? 16.891 -12.744 -11.395 1.00 65.12 312 ALA A C 1
ATOM 2266 O O . ALA A 1 312 ? 16.448 -13.531 -10.561 1.00 65.12 312 ALA A O 1
ATOM 2267 N N . MET A 1 313 ? 16.226 -12.420 -12.514 1.00 69.94 313 MET A N 1
ATOM 2268 C CA . MET A 1 313 ? 14.896 -12.904 -12.893 1.00 69.94 313 MET A CA 1
ATOM 2269 C C . MET A 1 313 ? 13.825 -12.585 -11.838 1.00 69.94 313 MET A C 1
ATOM 2271 O O . MET A 1 313 ? 13.020 -13.440 -11.476 1.00 69.94 313 MET A O 1
ATOM 2275 N N . ASP A 1 314 ? 13.800 -11.337 -11.366 1.00 77.31 314 ASP A N 1
ATOM 2276 C CA . ASP A 1 314 ? 12.776 -10.845 -10.438 1.00 77.31 314 ASP A CA 1
ATOM 2277 C C . ASP A 1 314 ? 11.368 -10.933 -11.048 1.00 77.31 314 ASP A C 1
ATOM 2279 O O . ASP A 1 314 ? 10.403 -11.270 -10.362 1.00 77.31 314 ASP A O 1
ATOM 2283 N N . PHE A 1 315 ? 11.256 -10.679 -12.358 1.00 76.31 315 PHE A N 1
ATOM 2284 C CA . PHE A 1 315 ? 10.008 -10.796 -13.111 1.00 76.31 315 PHE A CA 1
ATOM 2285 C C . PHE A 1 315 ? 10.204 -11.605 -14.391 1.00 76.31 315 PHE A C 1
ATOM 2287 O O . PHE A 1 315 ? 11.212 -11.483 -15.090 1.00 76.31 315 PHE A O 1
ATOM 2294 N N . ALA A 1 316 ? 9.208 -12.427 -14.723 1.00 79.38 316 ALA A N 1
ATOM 2295 C CA . ALA A 1 316 ? 9.243 -13.254 -15.927 1.00 79.38 316 ALA A CA 1
ATOM 2296 C C . ALA A 1 316 ? 9.125 -12.418 -17.213 1.00 79.38 316 ALA A C 1
ATOM 2298 O O . ALA A 1 316 ? 9.784 -12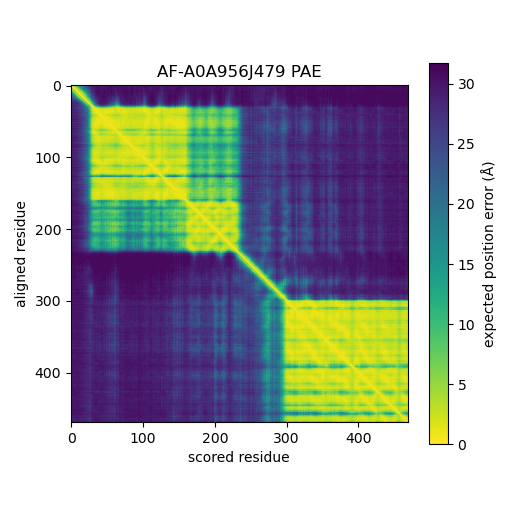.721 -18.209 1.00 79.38 316 ALA A O 1
ATOM 2299 N N . ASP A 1 317 ? 8.312 -11.361 -17.184 1.00 92.25 317 ASP A N 1
ATOM 2300 C CA . ASP A 1 317 ? 8.036 -10.489 -18.322 1.00 92.25 317 ASP A CA 1
ATOM 2301 C C . ASP A 1 317 ? 7.621 -9.071 -17.866 1.00 92.25 317 ASP A C 1
ATOM 2303 O O . ASP A 1 317 ? 7.357 -8.854 -16.678 1.00 92.25 317 ASP A O 1
ATOM 2307 N N . PRO A 1 318 ? 7.587 -8.082 -18.784 1.00 92.69 318 PRO A N 1
ATOM 2308 C CA . PRO A 1 318 ? 7.207 -6.711 -18.448 1.00 92.69 318 PRO A CA 1
ATOM 2309 C C . PRO A 1 318 ? 5.772 -6.555 -17.930 1.00 92.69 318 PRO A C 1
ATOM 2311 O O . PRO A 1 318 ? 5.541 -5.690 -17.093 1.00 92.69 318 PRO A O 1
ATOM 2314 N N . GLY A 1 319 ? 4.823 -7.383 -18.382 1.00 88.31 319 GLY A N 1
ATOM 2315 C CA . GLY A 1 319 ? 3.439 -7.332 -17.902 1.00 88.31 319 GLY A CA 1
ATOM 2316 C C . GLY A 1 319 ? 3.342 -7.711 -16.425 1.00 88.31 319 GLY A C 1
ATOM 2317 O O . GLY A 1 319 ? 2.710 -7.006 -15.645 1.00 88.31 319 GLY A O 1
ATOM 2318 N N . ALA A 1 320 ? 4.068 -8.750 -16.005 1.00 82.50 320 ALA A N 1
ATOM 2319 C CA . ALA A 1 320 ? 4.165 -9.129 -14.595 1.00 82.50 320 ALA A CA 1
ATOM 2320 C C . ALA A 1 320 ? 4.763 -8.012 -13.717 1.00 82.50 320 ALA A C 1
ATOM 2322 O O . ALA A 1 320 ? 4.375 -7.858 -12.558 1.00 82.50 320 ALA A O 1
ATOM 2323 N N . ALA A 1 321 ? 5.695 -7.221 -14.260 1.00 87.56 321 ALA A N 1
ATOM 2324 C CA . ALA A 1 321 ? 6.246 -6.058 -13.571 1.00 87.56 321 ALA A CA 1
ATOM 2325 C C . ALA A 1 321 ? 5.233 -4.902 -13.468 1.00 87.56 321 ALA A C 1
ATOM 2327 O O . ALA A 1 321 ? 5.161 -4.260 -12.421 1.00 87.56 321 ALA A O 1
ATOM 2328 N N . PHE A 1 322 ? 4.430 -4.650 -14.510 1.00 94.94 322 PHE A N 1
ATOM 2329 C CA . PHE A 1 322 ? 3.345 -3.662 -14.457 1.00 94.94 322 PHE A CA 1
ATOM 2330 C C . PHE A 1 322 ? 2.305 -4.034 -13.395 1.00 94.94 322 PHE A C 1
ATOM 2332 O O . PHE A 1 322 ? 2.020 -3.219 -12.521 1.00 94.94 322 PHE A O 1
ATOM 2339 N N . ASP A 1 323 ? 1.826 -5.281 -13.396 1.00 84.81 323 ASP A N 1
ATOM 2340 C CA . ASP A 1 323 ? 0.849 -5.769 -12.413 1.00 84.81 323 ASP A CA 1
ATOM 2341 C C . ASP A 1 323 ? 1.375 -5.630 -10.973 1.00 84.81 323 ASP A C 1
ATOM 2343 O O . ASP A 1 323 ? 0.648 -5.223 -10.067 1.00 84.81 323 ASP A O 1
ATOM 2347 N N . ALA A 1 324 ? 2.661 -5.924 -10.752 1.00 81.94 324 ALA A N 1
ATOM 2348 C CA . ALA A 1 324 ? 3.280 -5.768 -9.442 1.00 81.94 324 ALA A CA 1
ATOM 2349 C C . ALA A 1 324 ? 3.368 -4.299 -9.000 1.00 81.94 324 ALA A C 1
ATOM 2351 O O . ALA A 1 324 ? 3.131 -4.008 -7.830 1.00 81.94 324 ALA A O 1
ATOM 2352 N N . LEU A 1 325 ? 3.680 -3.369 -9.906 1.00 89.06 325 LEU A N 1
ATOM 2353 C CA . LEU A 1 325 ? 3.710 -1.935 -9.596 1.00 89.06 325 LEU A CA 1
ATOM 2354 C C . LEU A 1 325 ? 2.325 -1.402 -9.223 1.00 89.06 325 LEU A C 1
ATOM 2356 O O . LEU A 1 325 ? 2.196 -0.669 -8.249 1.00 89.06 325 LEU A O 1
ATOM 2360 N N . GLU A 1 326 ? 1.294 -1.768 -9.978 1.00 86.56 326 GLU A N 1
ATOM 2361 C CA . GLU A 1 326 ? -0.083 -1.314 -9.739 1.00 86.56 326 GLU A CA 1
ATOM 2362 C C . GLU A 1 326 ? -0.644 -1.844 -8.422 1.00 86.56 326 GLU A C 1
ATOM 2364 O O . GLU A 1 326 ? -1.422 -1.171 -7.749 1.00 86.56 326 GLU A O 1
ATOM 2369 N N . LEU A 1 327 ? -0.213 -3.041 -8.031 1.00 79.50 327 LEU A N 1
ATOM 2370 C CA . LEU A 1 327 ? -0.653 -3.673 -6.801 1.00 79.50 327 LEU A CA 1
ATOM 2371 C C . LEU A 1 327 ? 0.123 -3.195 -5.568 1.00 79.50 327 LEU A C 1
ATOM 2373 O O . LEU A 1 327 ? -0.471 -2.984 -4.514 1.00 79.50 327 LEU A O 1
ATOM 2377 N N . SER A 1 328 ? 1.441 -3.033 -5.695 1.00 77.00 328 SER A N 1
ATOM 2378 C CA . SER A 1 328 ? 2.344 -2.770 -4.560 1.00 77.00 328 SER A CA 1
ATOM 2379 C C . SER A 1 328 ? 2.653 -1.288 -4.370 1.00 77.00 328 SER A C 1
ATOM 2381 O O . SER A 1 328 ? 3.075 -0.868 -3.294 1.00 77.00 328 SER A O 1
ATOM 2383 N N . GLY A 1 329 ? 2.502 -0.484 -5.423 1.00 81.44 329 GLY A N 1
ATOM 2384 C CA . GLY A 1 329 ? 3.080 0.852 -5.473 1.00 81.44 329 GLY A CA 1
ATOM 2385 C C . GLY A 1 329 ? 4.611 0.833 -5.407 1.00 81.44 329 GLY A C 1
ATOM 2386 O O . GLY A 1 329 ? 5.264 -0.213 -5.496 1.00 81.44 329 GLY A O 1
ATOM 2387 N N . ILE A 1 330 ? 5.197 2.015 -5.236 1.00 82.44 330 ILE A N 1
ATOM 2388 C CA . ILE A 1 330 ? 6.639 2.202 -5.084 1.00 82.44 330 ILE A CA 1
ATOM 2389 C C . ILE A 1 330 ? 6.972 3.059 -3.859 1.00 82.44 330 ILE A C 1
ATOM 2391 O O . ILE A 1 330 ? 6.339 4.079 -3.593 1.00 82.44 330 ILE A O 1
ATOM 2395 N N . GLY A 1 331 ? 7.994 2.643 -3.111 1.00 77.69 331 GLY A N 1
ATOM 2396 C CA . GLY A 1 331 ? 8.532 3.377 -1.957 1.00 77.69 331 GLY A CA 1
ATOM 2397 C C . GLY A 1 331 ? 9.753 4.235 -2.303 1.00 77.69 331 GLY A C 1
ATOM 2398 O O . GLY A 1 331 ? 10.202 5.042 -1.492 1.00 77.69 331 GLY A O 1
ATOM 2399 N N . GLY A 1 332 ? 10.295 4.064 -3.508 1.00 78.81 332 GLY A N 1
ATOM 2400 C CA . GLY A 1 332 ? 11.459 4.772 -4.032 1.00 78.81 332 GLY A CA 1
ATOM 2401 C C . GLY A 1 332 ? 11.519 4.681 -5.560 1.00 78.81 332 GLY A C 1
ATOM 2402 O O . GLY A 1 332 ? 10.616 4.110 -6.172 1.00 78.81 332 GLY A O 1
ATOM 2403 N N . PRO A 1 333 ? 12.562 5.230 -6.206 1.00 85.75 333 PRO A N 1
ATOM 2404 C CA . PRO A 1 333 ? 12.761 5.066 -7.641 1.00 85.75 333 PRO A CA 1
ATOM 2405 C C . PRO A 1 333 ? 12.934 3.588 -7.999 1.00 85.75 333 PRO A C 1
ATOM 2407 O O . PRO A 1 333 ? 13.680 2.867 -7.331 1.00 85.75 333 PRO A O 1
ATOM 2410 N N . VAL A 1 334 ? 12.282 3.157 -9.076 1.00 94.12 334 VAL A N 1
ATOM 2411 C CA . VAL A 1 334 ? 12.335 1.781 -9.565 1.00 94.12 334 VAL A CA 1
ATOM 2412 C C . VAL A 1 334 ? 12.921 1.731 -10.972 1.00 94.12 334 VAL A C 1
ATOM 2414 O O . VAL A 1 334 ? 12.531 2.494 -11.857 1.00 94.12 334 VAL A O 1
ATOM 2417 N N . VAL A 1 335 ? 13.853 0.802 -11.188 1.00 97.69 335 VAL A N 1
ATOM 2418 C CA . VAL A 1 335 ? 14.458 0.521 -12.494 1.00 97.69 335 VAL A CA 1
ATOM 2419 C C . VAL A 1 335 ? 14.314 -0.962 -12.821 1.00 97.69 335 VAL A C 1
ATOM 2421 O O . VAL A 1 335 ? 14.840 -1.807 -12.112 1.00 97.69 335 VAL A O 1
ATOM 2424 N N . PHE A 1 336 ? 13.663 -1.280 -13.929 1.00 97.88 336 PHE A N 1
ATOM 2425 C CA . PHE A 1 336 ? 13.590 -2.615 -14.503 1.00 97.88 336 PHE A CA 1
ATOM 2426 C C . PHE A 1 336 ? 14.601 -2.736 -15.643 1.00 97.88 336 PHE A C 1
ATOM 2428 O O . PHE A 1 336 ? 14.464 -2.082 -16.680 1.00 97.88 336 PHE A O 1
ATOM 2435 N N . ASN A 1 337 ? 15.609 -3.585 -15.462 1.00 96.12 337 ASN A N 1
ATOM 2436 C CA . ASN A 1 337 ? 16.533 -4.008 -16.504 1.00 96.12 337 ASN A CA 1
ATOM 2437 C C . ASN A 1 337 ? 15.904 -5.165 -17.282 1.00 96.12 337 ASN A C 1
ATOM 2439 O O . ASN A 1 337 ? 15.861 -6.306 -16.827 1.00 96.12 337 ASN A O 1
ATOM 2443 N N . VAL A 1 338 ? 15.416 -4.874 -18.479 1.00 97.38 338 VAL A N 1
ATOM 2444 C CA . VAL A 1 338 ? 14.757 -5.850 -19.341 1.00 97.38 338 VAL A CA 1
ATOM 2445 C C . VAL A 1 338 ? 15.801 -6.523 -20.228 1.00 97.38 338 VAL A C 1
ATOM 2447 O O . VAL A 1 338 ? 16.482 -5.873 -21.029 1.00 97.38 338 VAL A O 1
ATOM 2450 N N . PHE A 1 339 ? 15.951 -7.836 -20.067 1.00 96.25 339 PHE A N 1
ATOM 2451 C CA . PHE A 1 339 ? 16.914 -8.638 -20.818 1.00 96.25 339 PHE A CA 1
ATOM 2452 C C . PHE A 1 339 ? 16.375 -9.023 -22.195 1.00 96.25 339 PHE A C 1
ATOM 2454 O O . PHE A 1 339 ? 15.170 -8.967 -22.453 1.00 96.25 339 PHE A O 1
ATOM 2461 N N . THR A 1 340 ? 17.280 -9.421 -23.096 1.00 96.25 340 THR A N 1
ATOM 2462 C CA . THR A 1 340 ? 16.907 -9.858 -24.446 1.00 96.25 340 THR A CA 1
ATOM 2463 C C . THR A 1 340 ? 15.940 -11.032 -24.363 1.00 96.25 340 THR A C 1
ATOM 2465 O O . THR A 1 340 ? 16.255 -12.077 -23.802 1.00 96.25 340 THR A O 1
ATOM 2468 N N . GLY A 1 341 ? 14.777 -10.849 -24.971 1.00 91.19 341 GLY A N 1
ATOM 2469 C CA . GLY A 1 341 ? 13.682 -11.802 -24.995 1.00 91.19 341 GLY A CA 1
ATOM 2470 C C . GLY A 1 341 ? 12.555 -11.251 -25.859 1.00 91.19 341 GLY A C 1
ATOM 2471 O O . GLY A 1 341 ? 12.521 -10.053 -26.150 1.00 91.19 341 GLY A O 1
ATOM 2472 N N . THR A 1 342 ? 11.653 -12.129 -26.290 1.00 94.69 342 THR A N 1
ATOM 2473 C CA . THR A 1 342 ? 10.410 -11.733 -26.959 1.00 94.69 342 THR A CA 1
ATOM 2474 C C . THR A 1 342 ? 9.253 -12.001 -26.011 1.00 94.69 342 THR A C 1
ATOM 2476 O O . THR A 1 342 ? 8.857 -13.146 -25.808 1.00 94.69 342 THR A O 1
ATOM 2479 N N . TYR A 1 343 ? 8.735 -10.934 -25.418 1.00 94.69 343 TYR A N 1
ATOM 2480 C CA . TYR A 1 343 ? 7.651 -10.959 -24.449 1.00 94.69 343 TYR A CA 1
ATOM 2481 C C . TYR A 1 343 ? 6.329 -10.745 -25.177 1.00 94.69 343 TYR A C 1
ATOM 2483 O O . TYR A 1 343 ? 6.185 -9.795 -25.944 1.00 94.69 343 TYR A O 1
ATOM 2491 N N . THR A 1 344 ? 5.373 -11.646 -24.975 1.00 93.94 344 THR A N 1
ATOM 2492 C CA . THR A 1 344 ? 4.073 -11.552 -25.648 1.00 93.94 344 THR A CA 1
ATOM 2493 C C . THR A 1 344 ? 3.196 -10.530 -24.936 1.00 93.94 344 THR A C 1
ATOM 2495 O O . THR A 1 344 ? 2.951 -10.660 -23.740 1.00 93.94 344 THR A O 1
ATOM 2498 N N . SER A 1 345 ? 2.707 -9.542 -25.681 1.00 94.75 345 SER A N 1
ATOM 2499 C CA . SER A 1 345 ? 1.719 -8.574 -25.214 1.00 94.75 345 SER A CA 1
ATOM 2500 C C . SER A 1 345 ? 0.398 -9.274 -24.887 1.00 94.75 345 SER A C 1
ATOM 2502 O O . SER A 1 345 ? -0.092 -10.099 -25.663 1.00 94.75 345 SER A O 1
ATOM 2504 N N . ASN A 1 346 ? -0.171 -8.949 -23.730 1.00 89.44 346 ASN A N 1
ATOM 2505 C CA . ASN A 1 346 ? -1.441 -9.459 -23.211 1.00 89.44 346 ASN A CA 1
ATOM 2506 C C . ASN A 1 346 ? -2.097 -8.380 -22.320 1.00 89.44 346 ASN A C 1
ATOM 2508 O O . ASN A 1 346 ? -1.603 -7.256 -22.263 1.00 89.44 346 ASN A O 1
ATOM 2512 N N . ALA A 1 347 ? -3.184 -8.711 -21.618 1.00 86.81 347 ALA A N 1
ATOM 2513 C CA . ALA A 1 347 ? -3.904 -7.755 -20.769 1.00 86.81 347 ALA A CA 1
ATOM 2514 C C . ALA A 1 347 ? -3.052 -7.162 -19.624 1.00 86.81 347 ALA A C 1
ATOM 2516 O O . ALA A 1 347 ? -3.287 -6.034 -19.208 1.00 86.81 347 ALA A O 1
ATOM 2517 N N . SER A 1 348 ? -2.018 -7.863 -19.146 1.00 89.12 348 SER A N 1
ATOM 2518 C CA . SER A 1 348 ? -1.067 -7.320 -18.163 1.00 89.12 348 SER A CA 1
ATOM 2519 C C . SER A 1 348 ? -0.152 -6.240 -18.753 1.00 89.12 348 SER A C 1
ATOM 2521 O O . SER A 1 348 ? 0.555 -5.576 -18.010 1.00 89.12 348 SER A O 1
ATOM 2523 N N . CYS A 1 349 ? -0.144 -6.030 -20.077 1.00 96.00 349 CYS A N 1
ATOM 2524 C CA . CYS A 1 349 ? 0.555 -4.917 -20.734 1.00 96.00 349 CYS A CA 1
ATOM 2525 C C . CYS A 1 349 ? -0.251 -3.602 -20.752 1.00 96.00 349 CYS A C 1
ATOM 2527 O O . CYS A 1 349 ? 0.152 -2.646 -21.419 1.00 96.00 349 CYS A O 1
ATOM 2529 N N . GLU A 1 350 ? -1.376 -3.552 -20.041 1.00 93.69 350 GLU A N 1
ATOM 2530 C CA . GLU A 1 350 ? -2.096 -2.331 -19.677 1.00 93.69 350 GLU A CA 1
ATOM 2531 C C . GLU A 1 350 ? -1.474 -1.790 -18.385 1.00 93.69 350 GLU A C 1
ATOM 2533 O O . GLU A 1 350 ? -1.567 -2.448 -17.352 1.00 93.69 350 GLU A O 1
ATOM 2538 N N . PHE A 1 351 ? -0.773 -0.656 -18.462 1.00 94.88 351 PHE A N 1
ATOM 2539 C CA . PHE A 1 351 ? -0.019 -0.076 -17.354 1.00 94.88 351 PHE A CA 1
ATOM 2540 C C . PHE A 1 351 ? -0.632 1.248 -16.887 1.00 94.88 351 PHE A C 1
ATOM 2542 O O . PHE A 1 351 ? -0.746 2.209 -17.652 1.00 94.88 351 PHE A O 1
ATOM 2549 N N . GLY A 1 352 ? -1.008 1.311 -15.614 1.00 91.06 352 GLY A N 1
ATOM 2550 C CA . GLY A 1 352 ? -1.763 2.418 -15.027 1.00 91.06 352 GLY A CA 1
ATOM 2551 C C . GLY A 1 352 ? -3.279 2.247 -15.148 1.00 91.06 352 GLY A C 1
ATOM 2552 O O . GLY A 1 352 ? -4.029 3.099 -14.680 1.00 91.06 352 GLY A O 1
ATOM 2553 N N . HIS A 1 353 ? -3.759 1.176 -15.777 1.00 88.88 353 HIS A N 1
ATOM 2554 C CA . HIS A 1 353 ? -5.181 0.857 -15.874 1.00 88.88 353 HIS A CA 1
ATOM 2555 C C . HIS A 1 353 ? -5.371 -0.644 -16.102 1.00 88.88 353 HIS A C 1
ATOM 2557 O O . HIS A 1 353 ? -4.479 -1.313 -16.615 1.00 88.88 353 HIS A O 1
ATOM 2563 N N . LYS A 1 354 ? -6.551 -1.162 -15.751 1.00 86.00 354 LYS A N 1
ATOM 2564 C CA . LYS A 1 354 ? -6.974 -2.539 -16.032 1.00 86.00 354 LYS A CA 1
ATOM 2565 C C . LYS A 1 354 ? -8.362 -2.527 -16.647 1.00 86.00 354 LYS A C 1
ATOM 2567 O O . LYS A 1 354 ? -9.366 -2.262 -15.979 1.00 86.00 354 LYS A O 1
ATOM 2572 N N . GLY A 1 355 ? -8.422 -2.751 -17.955 1.00 83.50 355 GLY A N 1
ATOM 2573 C CA . GLY A 1 355 ? -9.599 -2.435 -18.746 1.00 83.50 355 GLY A CA 1
ATOM 2574 C C . GLY A 1 355 ? -10.014 -0.977 -18.531 1.00 83.50 355 GLY A C 1
ATOM 2575 O O . GLY A 1 355 ? -9.202 -0.066 -18.677 1.00 83.50 355 GLY A O 1
ATOM 2576 N N . ALA A 1 356 ? -11.290 -0.760 -18.197 1.00 80.12 356 ALA A N 1
ATOM 2577 C CA . ALA A 1 356 ? -11.880 0.569 -18.003 1.00 80.12 356 ALA A CA 1
ATOM 2578 C C . ALA A 1 356 ? -11.757 1.092 -16.559 1.00 80.12 356 ALA A C 1
ATOM 2580 O O . ALA A 1 356 ? -12.512 1.979 -16.159 1.00 80.12 356 ALA A O 1
ATOM 2581 N N . VAL A 1 357 ? -10.853 0.517 -15.764 1.00 81.94 357 VAL A N 1
ATOM 2582 C CA . VAL A 1 357 ? -10.603 0.919 -14.378 1.00 81.94 357 VAL A CA 1
ATOM 2583 C C . VAL A 1 357 ? -9.199 1.497 -14.275 1.00 81.94 357 VAL A C 1
ATOM 2585 O O . VAL A 1 357 ? -8.231 0.856 -14.678 1.00 81.94 357 VAL A O 1
ATOM 2588 N N . ASP A 1 358 ? -9.103 2.700 -13.720 1.00 83.75 358 ASP A N 1
ATOM 2589 C CA . ASP A 1 358 ? -7.837 3.342 -13.374 1.00 83.75 358 ASP A CA 1
ATOM 2590 C C . ASP A 1 358 ? -7.102 2.533 -12.296 1.00 83.75 358 ASP A C 1
ATOM 2592 O O . ASP A 1 358 ? -7.688 2.143 -11.283 1.00 83.75 358 ASP A O 1
ATOM 2596 N N . ALA A 1 359 ? -5.814 2.283 -12.517 1.00 85.44 359 ALA A N 1
ATOM 2597 C CA . ALA A 1 359 ? -4.948 1.526 -11.617 1.00 85.44 359 ALA A CA 1
ATOM 2598 C C . ALA A 1 359 ? -3.593 2.245 -11.472 1.00 85.44 359 ALA A C 1
ATOM 2600 O O . ALA A 1 359 ? -2.572 1.737 -11.935 1.00 85.44 359 ALA A O 1
ATOM 2601 N N . PRO A 1 360 ? -3.562 3.461 -10.895 1.00 89.25 360 PRO A N 1
ATOM 2602 C CA . PRO A 1 360 ? -2.333 4.233 -10.792 1.00 89.25 360 PRO A CA 1
ATOM 2603 C C . PRO A 1 360 ? -1.336 3.570 -9.844 1.00 89.25 360 PRO A C 1
ATOM 2605 O O . PRO A 1 360 ? -1.695 3.041 -8.792 1.00 89.25 360 PRO A O 1
ATOM 2608 N N . VAL A 1 361 ? -0.050 3.682 -10.171 1.00 91.50 361 VAL A N 1
ATOM 2609 C CA . VAL A 1 361 ? 1.025 3.234 -9.283 1.00 91.50 361 VAL A CA 1
ATOM 2610 C C . VAL A 1 361 ? 1.168 4.210 -8.117 1.00 91.50 361 VAL A C 1
ATOM 2612 O O . VAL A 1 361 ? 1.674 5.326 -8.271 1.00 91.50 361 VAL A O 1
ATOM 2615 N N . ASN A 1 362 ? 0.752 3.771 -6.929 1.00 86.88 362 ASN A N 1
ATOM 2616 C CA . ASN A 1 362 ? 0.883 4.547 -5.698 1.00 86.88 362 ASN A CA 1
ATOM 2617 C C . ASN A 1 362 ? 2.356 4.850 -5.384 1.00 86.88 362 ASN A C 1
ATOM 2619 O O . ASN A 1 362 ? 3.218 3.983 -5.497 1.00 86.88 362 ASN A O 1
ATOM 2623 N N . GLY A 1 363 ? 2.652 6.084 -4.970 1.00 85.06 363 GLY A N 1
ATOM 2624 C CA . GLY A 1 363 ? 4.010 6.518 -4.617 1.00 85.06 363 GLY A CA 1
ATOM 2625 C C . GLY A 1 363 ? 4.873 7.002 -5.790 1.00 85.06 363 GLY A C 1
ATOM 2626 O O . GLY A 1 363 ? 5.966 7.524 -5.550 1.00 85.06 363 GLY A O 1
ATOM 2627 N N . ALA A 1 364 ? 4.382 6.908 -7.032 1.00 89.62 364 ALA A N 1
ATOM 2628 C CA . ALA A 1 364 ? 5.038 7.495 -8.197 1.00 89.62 364 ALA A CA 1
ATOM 2629 C C . ALA A 1 364 ? 5.074 9.029 -8.120 1.00 89.62 364 ALA A C 1
ATOM 2631 O O . ALA A 1 364 ? 4.079 9.684 -7.814 1.00 89.62 364 ALA A O 1
ATOM 2632 N N . SER A 1 365 ? 6.243 9.611 -8.376 1.00 91.38 365 SER A N 1
ATOM 2633 C CA . SER A 1 365 ? 6.475 11.056 -8.331 1.00 91.38 365 SER A CA 1
ATOM 2634 C C . SER A 1 365 ? 7.697 11.448 -9.162 1.00 91.38 365 SER A C 1
ATOM 2636 O O . SER A 1 365 ? 8.455 10.601 -9.631 1.00 91.38 365 SER A O 1
ATOM 2638 N N . ALA A 1 366 ? 7.963 12.751 -9.276 1.00 90.19 366 ALA A N 1
ATOM 2639 C CA . ALA A 1 366 ? 9.182 13.254 -9.911 1.00 90.19 366 ALA A CA 1
ATOM 2640 C C . ALA A 1 366 ? 10.479 12.727 -9.254 1.00 90.19 366 ALA A C 1
ATOM 2642 O O . ALA A 1 366 ? 11.522 12.673 -9.905 1.00 90.19 366 ALA A O 1
ATOM 2643 N N . THR A 1 367 ? 10.431 12.327 -7.976 1.00 87.31 367 THR A N 1
ATOM 2644 C CA . THR A 1 367 ? 11.551 11.673 -7.279 1.00 87.31 367 THR A CA 1
ATOM 2645 C C . THR A 1 367 ? 11.489 10.156 -7.433 1.00 87.31 367 THR A C 1
ATOM 2647 O O . THR A 1 367 ? 12.468 9.541 -7.853 1.00 87.31 367 THR A O 1
ATOM 2650 N N . ASN A 1 368 ? 10.334 9.553 -7.149 1.00 87.81 368 ASN A N 1
ATOM 2651 C CA . ASN A 1 368 ? 10.122 8.111 -7.235 1.00 87.81 368 ASN A CA 1
ATOM 2652 C C . ASN A 1 368 ? 9.584 7.770 -8.617 1.00 87.81 368 ASN A C 1
ATOM 2654 O O . ASN A 1 368 ? 8.385 7.781 -8.869 1.00 87.81 368 ASN A O 1
ATOM 2658 N N . THR A 1 369 ? 10.502 7.524 -9.533 1.00 95.50 369 THR A N 1
ATOM 2659 C CA . THR A 1 369 ? 10.173 7.330 -10.944 1.00 95.50 369 THR A CA 1
ATOM 2660 C C . THR A 1 369 ? 10.243 5.861 -11.321 1.00 95.50 369 THR A C 1
ATOM 2662 O O . THR A 1 369 ? 10.927 5.083 -10.656 1.00 95.50 369 THR A O 1
ATOM 2665 N N . ILE A 1 370 ? 9.566 5.487 -12.403 1.00 98.56 370 ILE A N 1
ATOM 2666 C CA . ILE A 1 370 ? 9.486 4.105 -12.876 1.00 98.56 370 ILE A CA 1
ATOM 2667 C C . ILE A 1 370 ? 10.201 4.023 -14.218 1.00 98.56 370 ILE A C 1
ATOM 2669 O O . ILE A 1 370 ? 9.810 4.679 -15.179 1.00 98.56 370 ILE A O 1
ATOM 2673 N N . THR A 1 371 ? 11.267 3.235 -14.299 1.00 98.62 371 THR A N 1
ATOM 2674 C CA . THR A 1 371 ? 12.080 3.124 -15.514 1.00 98.62 371 THR A CA 1
ATOM 2675 C C . THR A 1 371 ? 12.109 1.688 -16.001 1.00 98.62 371 THR A C 1
ATOM 2677 O O . THR A 1 371 ? 12.591 0.818 -15.294 1.00 98.62 371 THR A O 1
ATOM 2680 N N . PHE A 1 372 ? 11.669 1.446 -17.229 1.00 98.69 372 PHE A N 1
ATOM 2681 C CA . PHE A 1 372 ? 11.888 0.205 -17.961 1.00 98.69 372 PHE A CA 1
ATOM 2682 C C . PHE A 1 372 ? 12.971 0.448 -18.999 1.00 98.69 372 PHE A C 1
ATOM 2684 O O . PHE A 1 372 ? 12.786 1.225 -19.939 1.00 98.69 372 PHE A O 1
ATOM 2691 N N . GLN A 1 373 ? 14.116 -0.203 -18.834 1.00 98.50 373 GLN A N 1
ATOM 2692 C CA . GLN A 1 373 ? 15.250 -0.031 -19.728 1.00 98.50 373 GLN A CA 1
ATOM 2693 C C . GLN A 1 373 ? 15.771 -1.363 -20.241 1.00 98.50 373 GLN A C 1
ATOM 2695 O O . GLN A 1 373 ? 15.786 -2.350 -19.514 1.00 98.50 373 GLN A O 1
ATOM 2700 N N . ALA A 1 374 ? 16.269 -1.392 -21.471 1.00 97.56 374 ALA A N 1
ATOM 2701 C CA . ALA A 1 374 ? 17.092 -2.502 -21.915 1.00 97.56 374 ALA A CA 1
ATOM 2702 C C . ALA A 1 374 ? 18.310 -2.631 -20.994 1.00 97.56 374 ALA A C 1
ATOM 2704 O O . ALA A 1 374 ? 19.047 -1.660 -20.784 1.00 97.56 374 ALA A O 1
ATOM 2705 N N . ALA A 1 375 ? 18.528 -3.831 -20.461 1.00 94.12 375 ALA A N 1
ATOM 2706 C CA . ALA A 1 375 ? 19.745 -4.121 -19.720 1.00 94.12 375 ALA A CA 1
ATOM 2707 C C . ALA A 1 375 ? 20.982 -3.897 -20.627 1.00 94.12 375 ALA A C 1
ATOM 2709 O O . ALA A 1 375 ? 20.867 -3.957 -21.857 1.00 94.12 375 ALA A O 1
ATOM 2710 N N . PRO A 1 376 ? 22.180 -3.627 -20.075 1.00 90.12 376 PRO A N 1
ATOM 2711 C CA . PRO A 1 376 ? 23.354 -3.296 -20.881 1.00 90.12 376 PRO A CA 1
ATOM 2712 C C . PRO A 1 376 ? 23.645 -4.324 -21.987 1.00 90.12 376 PRO A C 1
ATOM 2714 O O . PRO A 1 376 ? 23.836 -5.511 -21.727 1.00 90.12 376 PRO A O 1
ATOM 2717 N N . GLY A 1 377 ? 23.669 -3.855 -23.239 1.00 91.81 377 GLY A N 1
ATOM 2718 C CA . GLY A 1 377 ? 23.906 -4.694 -24.421 1.00 91.81 377 GL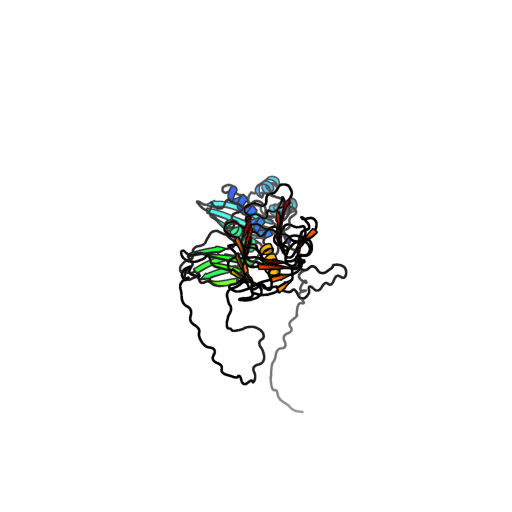Y A CA 1
ATOM 2719 C C . GLY A 1 377 ? 22.752 -5.630 -24.800 1.00 91.81 377 GLY A C 1
ATOM 2720 O O . GLY A 1 377 ? 22.932 -6.470 -25.677 1.00 91.81 377 GLY A O 1
ATOM 2721 N N . GLN A 1 378 ? 21.591 -5.507 -24.154 1.00 96.69 378 GLN A N 1
ATOM 2722 C CA . GLN A 1 378 ? 20.408 -6.314 -24.432 1.00 96.69 378 GLN A CA 1
ATOM 2723 C C . GLN A 1 378 ? 19.440 -5.599 -25.382 1.00 96.69 378 GLN A C 1
ATOM 2725 O O . GLN A 1 378 ? 19.455 -4.377 -25.516 1.00 96.69 378 GLN A O 1
ATOM 2730 N N . THR A 1 379 ? 18.592 -6.386 -26.043 1.00 96.25 379 THR A N 1
ATOM 2731 C CA . THR A 1 379 ? 17.602 -5.923 -27.030 1.00 96.25 379 THR A CA 1
ATOM 2732 C C . THR A 1 379 ? 16.241 -6.576 -26.758 1.00 96.25 379 THR A C 1
ATOM 2734 O O . THR A 1 379 ? 15.850 -7.521 -27.441 1.00 96.25 379 THR A O 1
ATOM 2737 N N . PRO A 1 380 ? 15.532 -6.154 -25.698 1.00 97.94 380 PRO A N 1
ATOM 2738 C CA . PRO A 1 380 ? 14.221 -6.696 -25.357 1.00 97.94 380 PRO A CA 1
ATOM 2739 C C . PRO A 1 380 ? 13.155 -6.296 -26.383 1.00 97.94 380 PRO A C 1
ATOM 2741 O O . PRO A 1 380 ? 13.119 -5.157 -26.860 1.00 97.94 380 PRO A O 1
ATOM 2744 N N . VAL A 1 381 ? 12.253 -7.231 -26.676 1.00 98.31 381 VAL A N 1
ATOM 2745 C CA . VAL A 1 381 ? 11.132 -7.044 -27.601 1.00 98.31 381 VAL A CA 1
ATOM 2746 C C . VAL A 1 381 ? 9.831 -7.378 -26.886 1.00 98.31 381 VAL A C 1
ATOM 2748 O O . VAL A 1 381 ? 9.668 -8.496 -26.407 1.00 98.31 381 VAL A O 1
ATOM 2751 N N . ILE A 1 382 ? 8.884 -6.447 -26.860 1.00 98.25 382 ILE A N 1
ATOM 2752 C CA . ILE A 1 382 ? 7.484 -6.724 -26.530 1.00 98.25 382 ILE A CA 1
ATOM 2753 C C . ILE A 1 382 ? 6.732 -6.853 -27.855 1.00 98.25 382 ILE A C 1
ATOM 2755 O O . ILE A 1 382 ? 6.862 -5.996 -28.733 1.00 98.25 382 ILE A O 1
ATOM 2759 N N . SER A 1 383 ? 6.000 -7.950 -28.036 1.00 96.50 383 SER A N 1
ATOM 2760 C CA . SER A 1 383 ? 5.400 -8.321 -29.315 1.00 96.50 383 SER A CA 1
ATOM 2761 C C . SER A 1 383 ? 3.925 -8.682 -29.197 1.00 96.50 383 SER A C 1
ATOM 2763 O O . SER A 1 383 ? 3.542 -9.471 -28.338 1.00 96.50 383 SER A O 1
ATOM 2765 N N . GLY A 1 384 ? 3.107 -8.150 -30.100 1.00 94.75 384 GLY A N 1
ATOM 2766 C CA . GLY A 1 384 ? 1.678 -8.425 -30.206 1.00 94.75 384 GLY A CA 1
ATOM 2767 C C . GLY A 1 384 ? 0.822 -7.202 -29.896 1.00 94.75 384 GLY A C 1
ATOM 2768 O O . GLY A 1 384 ? 1.320 -6.078 -29.827 1.00 94.75 384 GLY A O 1
ATOM 2769 N N . SER A 1 385 ? -0.474 -7.444 -29.723 1.00 93.88 385 SER A N 1
ATOM 2770 C CA . SER A 1 385 ? -1.515 -6.421 -29.575 1.00 93.88 385 SER A CA 1
ATOM 2771 C C . SER A 1 385 ? -2.488 -6.763 -28.440 1.00 93.88 385 SER A C 1
ATOM 2773 O O . SER A 1 385 ? -3.704 -6.727 -28.621 1.00 93.88 385 SER A O 1
ATOM 2775 N N . GLY A 1 386 ? -1.956 -7.263 -27.328 1.00 87.94 386 GLY A N 1
ATOM 2776 C CA . GLY A 1 386 ? -2.753 -7.823 -26.246 1.00 87.94 386 GLY A CA 1
ATOM 2777 C C . GLY A 1 386 ? -3.221 -6.804 -25.210 1.00 87.94 386 GLY A C 1
ATOM 2778 O O . GLY A 1 386 ? -4.102 -7.147 -24.427 1.00 87.94 386 GLY A O 1
ATOM 2779 N N . ALA A 1 387 ? -2.669 -5.587 -25.213 1.00 93.38 387 ALA A N 1
ATOM 2780 C CA . ALA A 1 387 ? -3.146 -4.487 -24.383 1.00 93.38 387 ALA A CA 1
ATOM 2781 C C . ALA A 1 387 ? -4.285 -3.758 -25.102 1.00 93.38 387 ALA A C 1
ATOM 2783 O O . ALA A 1 387 ? -4.157 -3.423 -26.283 1.00 93.38 387 ALA A O 1
ATOM 2784 N N . THR A 1 388 ? -5.394 -3.510 -24.404 1.00 88.31 388 THR A N 1
ATOM 2785 C CA . THR A 1 388 ? -6.528 -2.775 -24.973 1.00 88.31 388 THR A CA 1
ATOM 2786 C C . THR A 1 388 ? -6.825 -1.545 -24.139 1.00 88.31 388 THR A C 1
ATOM 2788 O O . THR A 1 388 ? -7.007 -1.631 -22.930 1.00 88.31 388 THR A O 1
ATOM 2791 N N . ASP A 1 389 ? -6.942 -0.396 -24.793 1.00 78.31 389 ASP A N 1
ATOM 2792 C CA . ASP A 1 389 ? -7.363 0.840 -24.147 1.00 78.31 389 ASP A CA 1
ATOM 2793 C C . ASP A 1 389 ? -8.858 1.103 -24.419 1.00 78.31 389 ASP A C 1
ATOM 2795 O O . ASP A 1 389 ? -9.224 1.565 -25.510 1.00 78.31 389 ASP A O 1
ATOM 2799 N N . PRO A 1 390 ? -9.761 0.829 -23.459 1.00 72.00 390 PRO A N 1
ATOM 2800 C CA . PRO A 1 390 ? -11.184 1.099 -23.642 1.00 72.00 390 PRO A CA 1
ATOM 2801 C C . PRO A 1 390 ? -11.522 2.593 -23.600 1.00 72.00 390 PRO A C 1
ATOM 2803 O O . PRO A 1 390 ? -12.576 2.988 -24.101 1.00 72.00 390 PRO A O 1
ATOM 2806 N N . PHE A 1 391 ? -10.654 3.436 -23.041 1.00 71.81 391 PHE A N 1
ATOM 2807 C CA . PHE A 1 391 ? -10.867 4.878 -22.981 1.00 71.81 391 PHE A CA 1
ATOM 2808 C C . PHE A 1 391 ? -10.484 5.558 -24.303 1.00 71.81 391 PHE A C 1
ATOM 2810 O O . PHE A 1 391 ? -11.114 6.541 -24.695 1.00 71.81 391 PHE A O 1
ATOM 2817 N N . ALA A 1 392 ? -9.537 4.987 -25.050 1.00 67.62 392 ALA A N 1
ATOM 2818 C CA . ALA A 1 392 ? -9.190 5.390 -26.412 1.00 67.62 392 ALA A CA 1
ATOM 2819 C C . ALA A 1 392 ? -10.029 4.678 -27.494 1.00 67.62 392 ALA A C 1
ATOM 2821 O O . ALA A 1 392 ? -9.525 4.376 -28.569 1.00 67.62 392 ALA A O 1
ATOM 2822 N N . LEU A 1 393 ? -11.320 4.423 -27.244 1.00 72.31 393 LEU A N 1
ATOM 2823 C CA . LEU A 1 393 ? -12.241 3.770 -28.195 1.00 72.31 393 LEU A CA 1
ATOM 2824 C C . LEU A 1 393 ? -11.874 2.313 -28.558 1.00 72.31 393 LEU A C 1
ATOM 2826 O O . LEU A 1 393 ? -12.269 1.835 -29.621 1.00 72.31 393 LEU A O 1
ATOM 2830 N N . GLY A 1 394 ? -11.166 1.592 -27.685 1.00 77.50 394 GLY A N 1
ATOM 2831 C CA . GLY A 1 394 ? -10.807 0.185 -27.904 1.00 77.50 394 GLY A CA 1
ATOM 2832 C C . GLY A 1 394 ? -9.549 -0.017 -28.750 1.00 77.50 394 GLY A C 1
ATOM 2833 O O . GLY A 1 394 ? -9.442 -1.028 -29.442 1.00 77.50 394 GLY A O 1
ATOM 2834 N N . VAL A 1 395 ? -8.612 0.934 -28.711 1.00 86.75 395 VAL A N 1
ATOM 2835 C CA . VAL A 1 395 ? -7.303 0.820 -29.373 1.00 86.75 395 VAL A CA 1
ATOM 2836 C C . VAL A 1 395 ? -6.561 -0.407 -28.843 1.00 86.75 395 VAL A C 1
ATOM 2838 O O . VAL A 1 395 ? -6.351 -0.541 -27.639 1.00 86.75 395 VAL A O 1
ATOM 2841 N N . SER A 1 396 ? -6.150 -1.288 -29.754 1.00 91.50 396 SER A N 1
ATOM 2842 C CA . SER A 1 396 ? -5.346 -2.477 -29.463 1.00 91.50 396 SER A CA 1
ATOM 2843 C C . SER A 1 396 ? -3.865 -2.193 -29.714 1.00 91.50 396 SER A C 1
ATOM 2845 O O . SER A 1 396 ? -3.444 -1.942 -30.851 1.00 91.50 396 SER A O 1
ATOM 2847 N N . SER A 1 397 ? -3.051 -2.263 -28.663 1.00 94.88 397 SER A N 1
ATOM 2848 C CA . SER A 1 397 ? -1.641 -1.873 -28.679 1.00 94.88 397 SER A CA 1
ATOM 2849 C C . SER A 1 397 ? -0.709 -2.956 -28.139 1.00 94.88 397 SER A C 1
ATOM 2851 O O . SER A 1 397 ? -1.138 -3.949 -27.547 1.00 94.88 397 SER A O 1
ATOM 2853 N N . THR A 1 398 ? 0.598 -2.798 -28.371 1.00 97.12 398 THR A N 1
ATOM 2854 C CA . THR A 1 398 ? 1.600 -3.666 -27.734 1.00 97.12 398 THR A CA 1
ATOM 2855 C C . THR A 1 398 ? 1.701 -3.373 -26.237 1.00 97.12 398 THR A C 1
ATOM 2857 O O . THR A 1 398 ? 1.751 -4.309 -25.440 1.00 97.12 398 THR A O 1
ATOM 2860 N N . VAL A 1 399 ? 1.694 -2.097 -25.850 1.00 97.12 399 VAL A N 1
ATOM 2861 C CA . VAL A 1 399 ? 1.568 -1.634 -24.460 1.00 97.12 399 VAL A CA 1
ATOM 2862 C C . VAL A 1 399 ? 0.610 -0.450 -24.427 1.00 97.12 399 VAL A C 1
ATOM 2864 O O . VAL A 1 399 ? 0.699 0.438 -25.279 1.00 97.12 399 VAL A O 1
ATOM 2867 N N . SER A 1 400 ? -0.268 -0.427 -23.427 1.00 94.75 400 SER A N 1
ATOM 2868 C CA . SER A 1 400 ? -1.118 0.723 -23.128 1.00 94.75 400 SER A CA 1
ATOM 2869 C C . SER A 1 400 ? -0.677 1.378 -21.830 1.00 94.75 400 SER A C 1
ATOM 2871 O O . SER A 1 400 ? -0.394 0.683 -20.862 1.00 94.75 400 SER A O 1
ATOM 2873 N N . LEU A 1 401 ? -0.575 2.703 -21.821 1.00 93.62 401 LEU A N 1
ATOM 2874 C CA . LEU A 1 401 ? -0.050 3.483 -20.710 1.00 93.62 401 LEU A CA 1
ATOM 2875 C C . LEU A 1 401 ? -1.027 4.588 -20.316 1.00 93.62 401 LEU A C 1
ATOM 2877 O O . LEU A 1 401 ? -1.310 5.479 -21.111 1.00 93.62 401 LEU A O 1
ATOM 2881 N N . ASN A 1 402 ? -1.427 4.599 -19.052 1.00 91.75 402 ASN A N 1
ATOM 2882 C CA . ASN A 1 402 ? -2.136 5.701 -18.409 1.00 91.75 402 ASN A CA 1
ATOM 2883 C C . ASN A 1 402 ? -1.438 6.033 -17.082 1.00 91.75 402 ASN A C 1
ATOM 2885 O O . ASN A 1 402 ? -2.070 6.033 -16.048 1.00 91.75 402 ASN A O 1
ATOM 2889 N N . GLN A 1 403 ? -0.114 6.210 -17.048 1.00 92.38 403 GLN A N 1
ATOM 2890 C CA . GLN A 1 403 ? 0.650 6.364 -15.797 1.00 92.38 403 GLN A CA 1
ATOM 2891 C C . GLN A 1 403 ? 1.677 7.499 -15.904 1.00 92.38 403 GLN A C 1
ATOM 2893 O O . GLN A 1 403 ? 2.308 7.674 -16.947 1.00 92.38 403 GLN A O 1
ATOM 2898 N N . GLN A 1 404 ? 1.871 8.245 -14.809 1.00 92.44 404 GLN A N 1
ATOM 2899 C CA . GLN A 1 404 ? 2.860 9.329 -14.713 1.00 92.44 404 GLN A CA 1
ATOM 2900 C C . GLN A 1 404 ? 4.242 8.832 -14.277 1.00 92.44 404 GLN A C 1
ATOM 2902 O O . GLN A 1 404 ? 4.359 7.809 -13.594 1.00 92.44 404 GLN A O 1
ATOM 2907 N N . PHE A 1 405 ? 5.272 9.627 -14.585 1.00 95.62 405 PHE A N 1
ATOM 2908 C CA . PHE A 1 405 ? 6.659 9.434 -14.132 1.00 95.62 405 PHE A CA 1
ATOM 2909 C C . PHE A 1 405 ? 7.308 8.143 -14.651 1.00 95.62 405 PHE A C 1
ATOM 2911 O O . PHE A 1 405 ? 8.098 7.495 -13.951 1.00 95.62 405 PHE A O 1
ATOM 2918 N N . VAL A 1 406 ? 6.969 7.774 -15.888 1.00 97.69 406 VAL A N 1
ATOM 2919 C CA . VAL A 1 406 ? 7.400 6.533 -16.539 1.00 97.69 406 VAL A CA 1
ATOM 2920 C C . VAL A 1 406 ? 8.467 6.811 -17.588 1.00 97.69 406 VAL A C 1
ATOM 2922 O O . VAL A 1 406 ? 8.383 7.768 -18.357 1.00 97.69 406 VAL A O 1
ATOM 2925 N N . ARG A 1 407 ? 9.464 5.930 -17.660 1.00 98.25 407 ARG A N 1
ATOM 2926 C CA . ARG A 1 407 ? 10.496 5.950 -18.696 1.00 98.25 407 ARG A CA 1
ATOM 2927 C C . ARG A 1 407 ? 10.582 4.611 -19.405 1.00 98.25 407 ARG A C 1
ATOM 2929 O O . ARG A 1 407 ? 10.770 3.591 -18.752 1.00 98.25 407 ARG A O 1
ATOM 2936 N N . PHE A 1 408 ? 10.541 4.628 -20.731 1.00 98.56 408 PHE A N 1
ATOM 2937 C CA . PHE A 1 408 ? 10.877 3.495 -21.586 1.00 98.56 408 PHE A CA 1
ATOM 2938 C C . PHE A 1 408 ? 12.160 3.796 -22.351 1.00 98.56 408 PHE A C 1
ATOM 2940 O O . PHE A 1 408 ? 12.252 4.793 -23.070 1.00 98.56 408 PHE A O 1
ATOM 2947 N N . ILE A 1 409 ? 13.168 2.940 -22.187 1.00 98.56 409 ILE A N 1
ATOM 2948 C CA . ILE A 1 409 ? 14.506 3.183 -22.719 1.00 98.56 409 ILE A CA 1
ATOM 2949 C C . ILE A 1 409 ? 15.043 1.937 -23.426 1.00 98.56 409 ILE A C 1
ATOM 2951 O O . ILE A 1 409 ? 15.384 0.951 -22.784 1.00 98.56 409 ILE A O 1
ATOM 2955 N N . GLY A 1 410 ? 15.217 1.976 -24.747 1.00 97.88 410 GLY A N 1
ATOM 2956 C CA . GLY A 1 410 ? 15.840 0.852 -25.464 1.00 97.88 410 GLY A CA 1
ATOM 2957 C C . GLY A 1 410 ? 14.933 -0.360 -25.703 1.00 97.88 410 GLY A C 1
ATOM 2958 O O . GLY A 1 410 ? 15.446 -1.437 -25.992 1.00 97.88 410 GLY A O 1
ATOM 2959 N N . ILE A 1 411 ? 13.613 -0.219 -25.558 1.00 98.38 411 ILE A N 1
ATOM 2960 C CA . ILE A 1 411 ? 12.657 -1.322 -25.728 1.00 98.38 411 ILE A CA 1
ATOM 2961 C C . ILE A 1 411 ? 12.135 -1.350 -27.169 1.00 98.38 411 ILE A C 1
ATOM 2963 O O . ILE A 1 411 ? 11.844 -0.306 -27.753 1.00 98.38 411 ILE A O 1
ATOM 2967 N N . THR A 1 412 ? 12.002 -2.540 -27.755 1.00 98.38 412 THR A N 1
ATOM 2968 C CA . THR A 1 412 ? 11.327 -2.709 -29.050 1.00 98.38 412 THR A CA 1
ATOM 2969 C C . THR A 1 412 ? 9.861 -3.065 -28.832 1.00 98.38 412 THR A C 1
ATOM 2971 O O . THR A 1 412 ? 9.567 -4.030 -28.131 1.00 98.38 412 THR A O 1
ATOM 2974 N N . PHE A 1 413 ? 8.952 -2.327 -29.462 1.00 98.19 413 PHE A N 1
ATOM 2975 C CA . PHE A 1 413 ? 7.516 -2.595 -29.491 1.00 98.19 413 PHE A CA 1
ATOM 2976 C C . PHE A 1 413 ? 7.123 -2.998 -30.911 1.00 98.19 413 PHE A C 1
ATOM 2978 O O . PHE A 1 413 ? 7.372 -2.261 -31.870 1.00 98.19 413 PHE A O 1
ATOM 2985 N N . THR A 1 414 ? 6.528 -4.179 -31.073 1.00 96.44 414 THR A N 1
ATOM 2986 C CA . THR A 1 414 ? 6.197 -4.691 -32.405 1.00 96.44 414 THR A CA 1
ATOM 2987 C C . THR A 1 414 ? 4.911 -5.502 -32.445 1.00 96.44 414 THR A C 1
ATOM 2989 O O . THR A 1 414 ? 4.499 -6.085 -31.451 1.00 96.44 414 THR A O 1
ATOM 2992 N N . GLY A 1 415 ? 4.270 -5.588 -33.611 1.00 91.56 415 GLY A N 1
ATOM 2993 C CA . GLY A 1 415 ? 3.087 -6.432 -33.801 1.00 91.56 415 GLY A CA 1
ATOM 2994 C C . GLY A 1 415 ? 1.800 -5.871 -33.192 1.00 91.56 415 GLY A C 1
ATOM 2995 O O . GLY A 1 415 ? 0.819 -6.605 -33.102 1.00 91.56 415 GLY A O 1
ATOM 2996 N N . GLY A 1 416 ? 1.790 -4.598 -32.787 1.00 92.69 416 GLY A N 1
ATOM 2997 C CA . GLY A 1 416 ? 0.567 -3.883 -32.425 1.00 92.69 416 GLY A CA 1
ATOM 2998 C C . GLY A 1 416 ? -0.386 -3.769 -33.620 1.00 92.69 416 GLY A C 1
ATOM 2999 O O . GLY A 1 416 ? 0.050 -3.596 -34.763 1.00 92.69 416 GLY A O 1
ATOM 3000 N N . ILE A 1 417 ? -1.694 -3.874 -33.380 1.00 92.62 417 ILE A N 1
ATOM 3001 C CA . ILE A 1 417 ? -2.688 -3.716 -34.449 1.00 92.62 417 ILE A CA 1
ATOM 3002 C C . ILE A 1 417 ? -2.864 -2.229 -34.744 1.00 92.62 417 ILE A C 1
ATOM 3004 O O . ILE A 1 417 ? -2.589 -1.811 -35.866 1.00 92.62 417 ILE A O 1
ATOM 3008 N N . ASP A 1 418 ? -3.221 -1.429 -33.741 1.00 93.44 418 ASP A N 1
ATOM 3009 C CA . ASP A 1 418 ? -3.490 -0.000 -33.919 1.00 93.44 418 ASP A CA 1
ATOM 3010 C C . ASP A 1 418 ? -2.273 0.868 -33.590 1.00 93.44 418 ASP A C 1
ATOM 3012 O O . ASP A 1 418 ? -2.011 1.851 -34.275 1.00 93.44 418 ASP A O 1
ATOM 3016 N N . THR A 1 419 ? -1.499 0.510 -32.563 1.00 94.94 419 THR A N 1
ATOM 3017 C CA . THR A 1 419 ? -0.261 1.219 -32.200 1.00 94.94 419 THR A CA 1
ATOM 3018 C C . THR A 1 419 ? 0.727 0.297 -31.488 1.00 94.94 419 THR A C 1
ATOM 3020 O O . THR A 1 419 ? 0.342 -0.742 -30.956 1.00 94.94 419 THR A O 1
ATOM 3023 N N . GLY A 1 420 ? 2.010 0.655 -31.461 1.00 95.69 420 GLY A N 1
ATOM 3024 C CA . GLY A 1 420 ? 2.987 -0.020 -30.603 1.00 95.69 420 GLY A CA 1
ATOM 3025 C C . GLY A 1 420 ? 2.779 0.371 -29.139 1.00 95.69 420 GLY A C 1
ATOM 3026 O O . GLY A 1 420 ? 2.503 -0.477 -28.298 1.00 95.69 420 GLY A O 1
ATOM 3027 N N . LEU A 1 421 ? 2.830 1.667 -28.843 1.00 95.69 421 LEU A N 1
ATOM 3028 C CA . LEU A 1 421 ? 2.562 2.207 -27.508 1.00 95.69 421 LEU A CA 1
ATOM 3029 C C . LEU A 1 421 ? 1.392 3.195 -27.572 1.00 95.69 421 LEU A C 1
ATOM 3031 O O . LEU A 1 421 ? 1.455 4.184 -28.309 1.00 95.69 421 LEU A O 1
ATOM 3035 N N . SER A 1 422 ? 0.320 2.929 -26.827 1.00 93.31 422 SER A N 1
ATOM 3036 C CA . SER A 1 422 ? -0.730 3.916 -26.551 1.00 93.31 422 SER A CA 1
ATOM 3037 C C . SER A 1 422 ? -0.419 4.630 -25.240 1.00 93.31 422 SER A C 1
ATOM 3039 O O . SER A 1 422 ? -0.087 3.992 -24.249 1.00 93.31 422 SER A O 1
ATOM 3041 N N . VAL A 1 423 ? -0.506 5.958 -25.239 1.00 92.38 423 VAL A N 1
ATOM 3042 C CA . VAL A 1 423 ? -0.361 6.814 -24.059 1.00 92.38 423 VAL A CA 1
ATOM 3043 C C . VAL A 1 423 ? -1.635 7.623 -23.925 1.00 92.38 423 VAL A C 1
ATOM 3045 O O . VAL A 1 423 ? -2.008 8.354 -24.846 1.00 92.38 423 VAL A O 1
ATOM 3048 N N . LEU A 1 424 ? -2.282 7.522 -22.776 1.00 85.94 424 LEU A N 1
ATOM 3049 C CA . LEU A 1 424 ? -3.542 8.179 -22.512 1.00 85.94 424 LEU A CA 1
ATOM 3050 C C . LEU A 1 424 ? -3.456 9.044 -21.263 1.00 85.94 424 LEU A C 1
ATOM 3052 O O . LEU A 1 424 ? -2.923 8.629 -20.245 1.00 85.94 424 LEU A O 1
ATOM 3056 N N . SER A 1 425 ? -4.029 10.238 -21.343 1.00 85.06 425 SER A N 1
ATOM 3057 C CA . SER A 1 425 ? -4.315 11.085 -20.190 1.00 85.06 425 SER A CA 1
ATOM 3058 C C . SER A 1 425 ? -5.822 11.313 -20.110 1.00 85.06 425 SER A C 1
ATOM 3060 O O . SER A 1 425 ? -6.441 11.795 -21.065 1.00 85.06 425 SER A O 1
ATOM 3062 N N . THR A 1 426 ? -6.420 10.937 -18.986 1.00 79.69 426 THR A N 1
ATOM 3063 C CA . THR A 1 426 ? -7.851 11.054 -18.689 1.00 79.69 426 THR A CA 1
ATOM 3064 C C . THR A 1 426 ? -8.106 12.145 -17.641 1.00 79.69 426 THR A C 1
ATOM 3066 O O . THR A 1 426 ? -7.189 12.816 -17.173 1.00 79.69 426 THR A O 1
ATOM 3069 N N . ALA A 1 427 ? -9.374 12.366 -17.278 1.00 74.31 427 ALA A N 1
ATOM 3070 C CA . ALA A 1 427 ? -9.735 13.336 -16.238 1.00 74.31 427 ALA A CA 1
ATOM 3071 C C . ALA A 1 427 ? -9.407 12.862 -14.816 1.00 74.31 427 ALA A C 1
ATOM 3073 O O . ALA A 1 427 ? -9.308 13.682 -13.906 1.00 74.31 427 ALA A O 1
ATOM 3074 N N . THR A 1 428 ? -9.277 11.554 -14.625 1.00 74.75 428 THR A N 1
ATOM 3075 C CA . THR A 1 428 ? -9.053 10.909 -13.329 1.00 74.75 428 THR A CA 1
ATOM 3076 C C . THR A 1 428 ? -7.606 10.470 -13.150 1.00 74.75 428 THR A C 1
ATOM 3078 O O . THR A 1 428 ? -7.148 10.359 -12.015 1.00 74.75 428 THR A O 1
ATOM 3081 N N . GLN A 1 429 ? -6.866 10.308 -14.250 1.00 75.19 429 GLN A N 1
ATOM 3082 C CA . GLN A 1 429 ? -5.475 9.881 -14.242 1.00 75.19 429 GLN A CA 1
ATOM 3083 C C . GLN A 1 429 ? -4.709 10.477 -15.423 1.00 75.19 429 GLN A C 1
ATOM 3085 O O . GLN A 1 429 ? -5.180 10.453 -16.558 1.00 75.19 429 GLN A O 1
ATOM 3090 N N . LEU A 1 430 ? -3.534 11.040 -15.146 1.00 79.94 430 LEU A N 1
ATOM 3091 C CA . LEU A 1 430 ? -2.699 11.698 -16.147 1.00 79.94 430 LEU A CA 1
ATOM 3092 C C . LEU A 1 430 ? -1.564 10.766 -16.591 1.00 79.94 430 LEU A C 1
ATOM 3094 O O . LEU A 1 430 ? -1.068 9.970 -15.802 1.00 79.94 430 LEU A O 1
ATOM 3098 N N . ALA A 1 431 ? -1.077 10.938 -17.818 1.00 83.94 431 ALA A N 1
ATOM 3099 C CA . ALA A 1 431 ? 0.189 10.357 -18.279 1.00 83.94 431 ALA A CA 1
ATOM 3100 C C . ALA A 1 431 ? 1.206 11.467 -18.603 1.00 83.94 431 ALA A C 1
ATOM 3102 O O . ALA A 1 431 ? 1.583 11.677 -19.755 1.00 83.94 431 ALA A O 1
ATOM 3103 N N . SER A 1 432 ? 1.595 12.241 -17.585 1.00 86.25 432 SER A N 1
ATOM 3104 C CA . SER A 1 432 ? 2.650 13.265 -17.687 1.00 86.25 432 SER A CA 1
ATOM 3105 C C . SER A 1 432 ? 4.017 12.727 -17.262 1.00 86.25 432 SER A C 1
ATOM 3107 O O . SER A 1 432 ? 4.113 11.644 -16.680 1.00 86.25 432 SER A O 1
ATOM 3109 N N . ASP A 1 433 ? 5.070 13.505 -17.526 1.00 91.69 433 ASP A N 1
ATOM 3110 C CA . ASP A 1 433 ? 6.448 13.160 -17.148 1.00 91.69 433 ASP A CA 1
ATOM 3111 C C . ASP A 1 433 ? 6.878 11.812 -17.747 1.00 91.69 433 ASP A C 1
ATOM 3113 O O . ASP A 1 433 ? 7.406 10.925 -17.069 1.00 91.69 433 ASP A O 1
ATOM 3117 N N . LEU A 1 434 ? 6.589 11.658 -19.040 1.00 94.81 434 LEU A N 1
ATOM 3118 C CA . LEU A 1 434 ? 6.870 10.460 -19.817 1.00 94.81 434 LEU A CA 1
ATOM 3119 C C . LEU A 1 434 ? 8.159 10.638 -20.618 1.00 94.81 434 LEU A C 1
ATOM 3121 O O . LEU A 1 434 ? 8.298 11.578 -21.397 1.00 94.81 434 LEU A O 1
ATOM 3125 N N . GLU A 1 435 ? 9.068 9.678 -20.512 1.00 97.06 435 GLU A N 1
ATOM 3126 C CA . GLU A 1 435 ? 10.284 9.620 -21.322 1.00 97.06 435 GLU A CA 1
ATOM 3127 C C . GLU A 1 435 ? 10.279 8.352 -22.180 1.00 97.06 435 GLU A C 1
ATOM 3129 O O . GLU A 1 435 ? 10.311 7.242 -21.662 1.00 97.06 435 GLU A O 1
ATOM 3134 N N . VAL A 1 436 ? 10.268 8.496 -23.503 1.00 98.00 436 VAL A N 1
ATOM 3135 C CA . VAL A 1 436 ? 10.418 7.376 -24.441 1.00 98.00 436 VAL A CA 1
ATOM 3136 C C . VAL A 1 436 ? 11.656 7.622 -25.277 1.00 98.00 436 VAL A C 1
ATOM 3138 O O . VAL A 1 436 ? 11.700 8.547 -26.095 1.00 98.00 436 VAL A O 1
ATOM 3141 N N . ARG A 1 437 ? 12.694 6.816 -25.051 1.00 98.12 437 ARG A N 1
ATOM 3142 C CA . ARG A 1 437 ? 13.997 7.032 -25.675 1.00 98.12 437 ARG A CA 1
ATOM 3143 C C . ARG A 1 437 ? 14.609 5.771 -26.214 1.00 98.12 437 ARG A C 1
ATOM 3145 O O . ARG A 1 437 ? 14.567 4.730 -25.565 1.00 98.12 437 ARG A O 1
ATOM 3152 N N . ARG A 1 438 ? 15.290 5.876 -27.354 1.00 97.75 438 ARG A N 1
ATOM 3153 C CA . ARG A 1 438 ? 16.038 4.747 -27.935 1.00 97.75 438 ARG A CA 1
ATOM 3154 C C . ARG A 1 438 ? 15.174 3.500 -28.156 1.00 97.75 438 ARG A C 1
ATOM 3156 O O . ARG A 1 438 ? 15.717 2.410 -28.272 1.00 97.75 438 ARG A O 1
ATOM 3163 N N . CYS A 1 439 ? 13.853 3.644 -28.175 1.00 98.44 439 CYS A N 1
ATOM 3164 C CA . CYS A 1 439 ? 12.916 2.560 -28.414 1.00 98.44 439 CYS A CA 1
ATOM 3165 C C . CYS A 1 439 ? 12.720 2.377 -29.920 1.00 98.44 439 CYS A C 1
ATOM 3167 O O . CYS A 1 439 ? 12.916 3.318 -30.690 1.00 98.44 439 CYS A O 1
ATOM 3169 N N . SER A 1 440 ? 12.327 1.176 -30.339 1.00 97.75 440 SER A N 1
ATOM 3170 C CA . SER A 1 440 ? 11.969 0.922 -31.736 1.00 97.75 440 SER A CA 1
ATOM 3171 C C . SER A 1 440 ? 10.512 0.516 -31.866 1.00 97.75 440 SER A C 1
ATOM 3173 O O . SER A 1 440 ? 10.018 -0.275 -31.064 1.00 97.75 440 SER A O 1
ATOM 3175 N N . PHE A 1 441 ? 9.836 1.060 -32.876 1.00 97.31 441 PHE A N 1
ATOM 3176 C CA . PHE A 1 441 ? 8.436 0.785 -33.171 1.00 97.31 441 PHE A CA 1
ATOM 3177 C C . PHE A 1 441 ? 8.309 0.315 -34.613 1.00 97.31 441 PHE A C 1
ATOM 3179 O O . PHE A 1 441 ? 8.446 1.099 -35.550 1.00 97.31 441 PHE A O 1
ATOM 3186 N N . HIS A 1 442 ? 8.017 -0.967 -34.817 1.00 94.31 442 HIS A N 1
ATOM 3187 C CA . HIS A 1 442 ? 7.893 -1.511 -36.167 1.00 94.31 442 HIS A CA 1
ATOM 3188 C C . HIS A 1 442 ? 6.856 -2.628 -36.249 1.00 94.31 442 HIS A C 1
ATOM 3190 O O . HIS A 1 442 ? 6.453 -3.215 -35.247 1.00 94.31 442 HIS A O 1
ATOM 3196 N N . SER A 1 443 ? 6.440 -2.964 -37.470 1.00 94.56 443 SER A N 1
ATOM 3197 C CA . SER A 1 443 ? 5.401 -3.975 -37.722 1.00 94.56 443 SER A CA 1
ATOM 3198 C C . SER A 1 443 ? 4.084 -3.686 -36.983 1.00 94.56 443 SER A C 1
ATOM 3200 O O . SER A 1 443 ? 3.419 -4.613 -36.527 1.00 94.56 443 SER A O 1
ATOM 3202 N N . VAL A 1 444 ? 3.724 -2.406 -36.846 1.00 92.81 444 VAL A N 1
ATOM 3203 C CA . VAL A 1 444 ? 2.375 -1.985 -36.445 1.00 92.81 444 VAL A CA 1
ATOM 3204 C C . VAL A 1 444 ? 1.469 -2.048 -37.674 1.00 92.81 444 VAL A C 1
ATOM 3206 O O . VAL A 1 444 ? 1.879 -1.640 -38.761 1.00 92.81 444 VAL A O 1
ATOM 3209 N N . THR A 1 445 ? 0.267 -2.601 -37.525 1.00 91.94 445 THR A N 1
ATOM 3210 C CA . THR A 1 445 ? -0.567 -2.985 -38.677 1.00 91.94 445 THR A CA 1
ATOM 3211 C C . THR A 1 445 ? -1.336 -1.812 -39.288 1.00 91.94 445 THR A C 1
ATOM 3213 O O . THR A 1 445 ? -1.329 -1.648 -40.507 1.00 91.94 445 THR A O 1
ATOM 3216 N N . ALA A 1 446 ? -2.026 -1.024 -38.464 1.00 87.50 446 ALA A N 1
ATOM 3217 C CA . ALA A 1 446 ? -3.049 -0.077 -38.908 1.00 87.50 446 ALA A CA 1
ATOM 3218 C C . ALA A 1 446 ? -2.804 1.377 -38.474 1.00 87.50 446 ALA A C 1
ATOM 3220 O O . ALA A 1 446 ? -3.440 2.278 -39.023 1.00 87.50 446 ALA A O 1
ATOM 3221 N N . GLY A 1 447 ? -1.883 1.636 -37.543 1.00 87.69 447 GLY A N 1
ATOM 3222 C CA . GLY A 1 447 ? -1.636 2.988 -37.044 1.00 87.69 447 GLY A CA 1
ATOM 3223 C C . GLY A 1 447 ? -0.175 3.278 -36.688 1.00 87.69 447 GLY A C 1
ATOM 3224 O O . GLY A 1 447 ? 0.735 2.623 -37.205 1.00 87.69 447 GLY A O 1
ATOM 3225 N N . PRO A 1 448 ? 0.076 4.344 -35.908 1.00 92.94 448 PRO A N 1
ATOM 3226 C CA . PRO A 1 448 ? 1.424 4.845 -35.667 1.00 92.94 448 PRO A CA 1
ATOM 3227 C C . PRO A 1 448 ? 2.219 3.928 -34.728 1.00 92.94 448 PRO A C 1
ATOM 3229 O O . PRO A 1 448 ? 1.661 3.113 -34.006 1.00 92.94 448 PRO A O 1
ATOM 3232 N N . GLY A 1 449 ? 3.543 4.096 -34.678 1.00 92.62 449 GLY A N 1
ATOM 3233 C CA . GLY A 1 449 ? 4.367 3.416 -33.671 1.00 92.62 449 GLY A CA 1
ATOM 3234 C C . GLY A 1 449 ? 3.988 3.801 -32.235 1.00 92.62 449 GLY A C 1
ATOM 3235 O O . GLY A 1 449 ? 3.931 2.948 -31.351 1.00 92.62 449 GLY A O 1
ATOM 3236 N N . MET A 1 450 ? 3.672 5.080 -32.028 1.00 93.38 450 MET A N 1
ATOM 3237 C CA . MET A 1 450 ? 3.172 5.624 -30.769 1.00 93.38 450 MET A CA 1
ATOM 3238 C C . MET A 1 450 ? 1.943 6.495 -31.023 1.00 93.38 450 MET A C 1
ATOM 3240 O O . MET A 1 450 ? 1.937 7.307 -31.950 1.00 93.38 450 MET A O 1
ATOM 3244 N N . LEU A 1 451 ? 0.940 6.377 -30.159 1.00 90.81 451 LEU A N 1
ATOM 3245 C CA . LEU A 1 451 ? -0.258 7.208 -30.148 1.00 90.81 451 LEU A CA 1
ATOM 3246 C C . LEU A 1 451 ? -0.402 7.820 -28.757 1.00 90.81 451 LEU A C 1
ATOM 3248 O O . LEU A 1 451 ? -0.507 7.081 -27.787 1.00 90.81 451 LEU A O 1
ATOM 3252 N N . ALA A 1 452 ? -0.412 9.148 -28.661 1.00 89.19 452 ALA A N 1
ATOM 3253 C CA . ALA A 1 452 ? -0.533 9.855 -27.392 1.00 89.19 452 ALA A CA 1
ATOM 3254 C C . ALA A 1 452 ? -1.762 10.773 -27.418 1.00 89.19 452 ALA A C 1
ATOM 3256 O O . ALA A 1 452 ? -1.858 11.653 -28.275 1.00 89.19 452 ALA A O 1
ATOM 3257 N N . LEU A 1 453 ? -2.717 10.544 -26.514 1.00 84.75 453 LEU A N 1
ATOM 3258 C CA . LEU A 1 453 ? -4.017 11.210 -26.494 1.00 84.75 453 LEU A CA 1
ATOM 3259 C C . LEU A 1 453 ? -4.313 11.821 -25.121 1.00 84.75 453 LEU A C 1
ATOM 3261 O O . LEU A 1 453 ? -4.216 11.161 -24.092 1.00 84.75 453 LEU A O 1
ATOM 3265 N N . GLY A 1 454 ? -4.726 13.088 -25.118 1.00 83.25 454 GLY A N 1
ATOM 3266 C CA . GLY A 1 454 ? -5.333 13.742 -23.962 1.00 83.25 454 GLY A CA 1
ATOM 3267 C C . GLY A 1 454 ? -6.844 13.833 -24.150 1.00 83.25 454 GLY A C 1
ATOM 3268 O O . GLY A 1 454 ? -7.311 14.442 -25.115 1.00 83.25 454 GLY A O 1
ATOM 3269 N N . LEU A 1 455 ? -7.619 13.222 -23.256 1.00 77.00 455 LEU A N 1
ATOM 3270 C CA . LEU A 1 455 ? -9.081 13.231 -23.304 1.00 77.00 455 LEU A CA 1
ATOM 3271 C C . LEU A 1 455 ? -9.662 14.239 -22.308 1.00 77.00 455 LEU A C 1
ATOM 3273 O O . LEU A 1 455 ? -9.093 14.507 -21.253 1.00 77.00 455 LEU A O 1
ATOM 3277 N N . GLY A 1 456 ? -10.825 14.808 -22.637 1.00 68.44 456 GLY A N 1
ATOM 3278 C CA . GLY A 1 456 ? -11.568 15.681 -21.718 1.00 68.44 456 GLY A CA 1
ATOM 3279 C C . GLY A 1 456 ? -10.903 17.029 -21.406 1.00 68.44 456 GLY A C 1
ATOM 3280 O O . GLY A 1 456 ? -11.252 17.648 -20.408 1.00 68.44 456 GLY A O 1
ATOM 3281 N N . GLY A 1 457 ? -9.963 17.491 -22.240 1.00 64.81 457 GLY A N 1
ATOM 3282 C CA . GLY A 1 457 ? -9.227 18.745 -22.024 1.00 64.81 457 GLY A CA 1
ATOM 3283 C C . GLY A 1 457 ? -7.977 18.607 -21.149 1.00 64.81 457 GLY A C 1
ATOM 3284 O O . GLY A 1 457 ? -7.364 19.619 -20.815 1.00 64.81 457 GLY A O 1
ATOM 3285 N N . ASN A 1 458 ? -7.588 17.378 -20.798 1.00 71.69 458 ASN A N 1
ATOM 3286 C CA . ASN A 1 458 ? -6.371 17.107 -20.041 1.00 71.69 458 ASN A CA 1
ATOM 3287 C C . ASN A 1 458 ? -5.173 17.023 -20.981 1.00 71.69 458 ASN A C 1
ATOM 3289 O O . ASN A 1 458 ? -5.193 16.296 -21.975 1.00 71.69 458 ASN A O 1
ATOM 3293 N N . ASN A 1 459 ? -4.126 17.778 -20.661 1.00 69.06 459 ASN A N 1
ATOM 3294 C CA . ASN A 1 459 ? -2.922 17.817 -21.474 1.00 69.06 459 ASN A CA 1
ATOM 3295 C C . ASN A 1 459 ? -1.951 16.716 -21.041 1.00 69.06 459 ASN A C 1
ATOM 3297 O O . ASN A 1 459 ? -1.731 16.488 -19.851 1.00 69.06 459 ASN A O 1
ATOM 3301 N N . LEU A 1 460 ? -1.335 16.075 -22.029 1.00 78.56 460 LEU A N 1
ATOM 3302 C CA . LEU A 1 460 ? -0.075 15.369 -21.846 1.00 78.56 460 LEU A CA 1
ATOM 3303 C C . LEU A 1 460 ? 1.025 16.429 -21.750 1.00 78.56 460 LEU A C 1
ATOM 3305 O O . LEU A 1 460 ? 1.294 17.127 -22.728 1.00 78.56 460 LEU A O 1
ATOM 3309 N N . ASN A 1 461 ? 1.619 16.575 -20.570 1.00 82.75 461 ASN A N 1
ATOM 3310 C CA . ASN A 1 461 ? 2.687 17.539 -20.310 1.00 82.75 461 ASN A CA 1
ATOM 3311 C C . ASN A 1 461 ? 4.002 16.805 -20.034 1.00 82.75 461 ASN A C 1
ATOM 3313 O O . ASN A 1 461 ? 3.992 15.659 -19.582 1.00 82.75 461 ASN A O 1
ATOM 3317 N N . ASP A 1 462 ? 5.120 17.477 -20.311 1.00 87.81 462 ASP A N 1
ATOM 3318 C CA . ASP A 1 462 ? 6.469 16.996 -19.987 1.00 87.81 462 ASP A CA 1
ATOM 3319 C C . ASP A 1 462 ? 6.797 15.622 -20.598 1.00 87.81 462 ASP A C 1
ATOM 3321 O O . ASP A 1 462 ? 7.349 14.730 -19.958 1.00 87.81 462 ASP A O 1
ATOM 3325 N N . VAL A 1 463 ? 6.443 15.461 -21.878 1.00 90.62 463 VAL A N 1
ATOM 3326 C CA . VAL A 1 463 ? 6.727 14.254 -22.661 1.00 90.62 463 VAL A CA 1
ATOM 3327 C C . VAL A 1 463 ? 8.011 14.439 -23.473 1.00 90.62 463 VAL A C 1
ATOM 3329 O O . VAL A 1 463 ? 8.083 15.291 -24.361 1.00 90.62 463 VAL A O 1
ATOM 3332 N N . LEU A 1 464 ? 9.013 13.601 -23.212 1.00 93.81 464 LEU A N 1
ATOM 3333 C CA . LEU A 1 464 ? 10.257 13.522 -23.973 1.00 93.81 464 LEU A CA 1
ATOM 3334 C C . LEU A 1 464 ? 10.242 12.298 -24.896 1.00 93.81 464 LEU A C 1
ATOM 3336 O O . LEU A 1 464 ? 10.266 11.161 -24.432 1.00 93.81 464 LEU A O 1
ATOM 3340 N N . ILE A 1 465 ? 10.277 12.532 -26.208 1.00 94.25 465 ILE A N 1
ATOM 3341 C CA . ILE A 1 465 ? 10.427 11.490 -27.235 1.00 94.25 465 ILE A CA 1
ATOM 3342 C C . ILE A 1 465 ? 11.758 11.733 -27.946 1.00 94.25 465 ILE A C 1
ATOM 3344 O O . ILE A 1 465 ? 11.893 12.700 -28.694 1.00 94.25 465 ILE A O 1
ATOM 3348 N N . GLU A 1 466 ? 12.757 10.880 -27.714 1.00 96.38 466 GLU A N 1
ATOM 3349 C CA . GLU A 1 466 ? 14.118 11.112 -28.214 1.00 96.38 466 GLU A CA 1
ATOM 3350 C C . GLU A 1 466 ? 14.746 9.848 -28.814 1.00 96.38 466 GLU A C 1
ATOM 3352 O O . GLU A 1 466 ? 14.795 8.798 -28.180 1.00 96.38 466 GLU A O 1
ATOM 3357 N N . ASN A 1 467 ? 15.330 9.960 -30.010 1.00 95.69 467 ASN A N 1
ATOM 3358 C CA . ASN A 1 467 ? 16.117 8.885 -30.627 1.00 95.69 467 ASN A CA 1
ATOM 3359 C C . ASN A 1 467 ? 15.355 7.551 -30.767 1.00 95.69 467 ASN A C 1
ATOM 3361 O O . ASN A 1 467 ? 15.945 6.498 -30.554 1.00 95.69 467 ASN A O 1
ATOM 3365 N N . ASN A 1 468 ? 14.058 7.586 -31.080 1.00 95.06 468 ASN A N 1
ATOM 3366 C CA . ASN A 1 468 ? 13.262 6.383 -31.355 1.00 95.06 468 ASN A CA 1
ATOM 3367 C C . ASN A 1 468 ? 13.260 6.065 -32.861 1.00 95.06 468 ASN A C 1
ATOM 3369 O O . ASN A 1 468 ? 13.378 6.995 -33.664 1.00 95.06 468 ASN A O 1
ATOM 3373 N N . PHE A 1 469 ? 13.138 4.783 -33.231 1.00 87.38 469 PHE A N 1
ATOM 3374 C CA . PHE A 1 469 ? 13.336 4.296 -34.608 1.00 87.38 469 PHE A CA 1
ATOM 3375 C C . PHE A 1 469 ? 12.197 3.443 -35.156 1.00 87.38 469 PHE A C 1
ATOM 3377 O O . PHE A 1 469 ? 11.775 2.489 -34.455 1.00 87.38 469 PHE A O 1
#